Protein AF-0000000085401305 (afdb_homodimer)

Radius of gyration: 27.68 Å; Cα contacts (8 Å, |Δi|>4): 756; chains: 2; bounding box: 89×101×78 Å

Foldseek 3Di:
DPPPPPPPPPADLDWDWDWDWACLDDNAIAIEIETQELVVVLVVVVVLVVVQVVDVVDQAEWEWDFDAFPVLQATQWIWIDDARYIYIHRPLSHPDDRVVQLVSQADPSYAYFAAPCVSVQNNCVVVVRHHDPVRYDHVLVVDADVVGSNDTLLRLCCVQPNVVSVCVVVVLVVVCVPPPDNCGSNHPPHDPSNRNSSRSNRNSRHVSVVSVVVVCVVCVVVVVPPPPPVVVPVVVPVVVVVVVVVPPVD/DPPPPPPPPDADLDWDWDWDWACLDDNAIAIEIETQELVVVLVVVVVLVVVQVPDVPDQAEWEWDFDAFPVLQATQWIWIDDARYIYIHRPLSHPDDRVVQLVSQADPSYAYFAAPCVSVQNNCVVVVRHHDPVRYDHVLVVDADVVGSNDTLLRLCCVQPNVVSVCVVVVLVVVCVPPPDNCGSNHPPHDPSNRNSSRSNRNSRHVSVVSVVVVCVVCVVVVVPPPPPVVVPVVVPVVVVVVPVVPVVD

Sequence (500 aa):
MASASSSVVAGDEKSTTEKYRILAHGSTYIDVVYTNEAATVDRILRMYEGWLDEDEDRFKFVGLDLEYDSSGHKLAVMQIAMREHVLVFHYIRCKDHCPRLLTFLKDKQYTFTSVDKRNDTKVLRAAGLPVPEERHIDIQDIFKINGQPQAGMADLAAKLIDPKFANMKKDFKYNRLRKEGHGFWECKPLSWMNLEYAAIDGYLSYEIYNKIYTVNEGQAHLQRSDHICPRCKNQDESSSMNKRQKQAWEMASASSSVVAGDEKSTTEKYRILAHGSTYIDVVYTNEAATVDRILRMYEGWLDEDEDRFKFVGLDLEYDSSGHKLAVMQIAMREHVLVFHYIRCKDHCPRLLTFLKDKQYTFTSVDKRNDTKVLRAAGLPVPEERHIDIQDIFKINGQPQAGMADLAAKLIDPKFANMKKDFKYNRLRKEGHGFWECKPLSWMNLEYAAIDGYLSYEIYNKIYTVNEGQAHLQRSDHICPRCKNQDESSSMNKRQKQAWE

InterPro domains:
  IPR002562 3'-5' exonuclease domain [PF01612] (60-212)
  IPR012337 Ribonuclease H-like superfamily [SSF53098] (58-244)
  IPR036397 Ribonuclease H superfamily [G3DSA:3.30.420.10] (18-218)
  IPR051132 3'-5' Exonuclease domain-containing protein [PTHR13620] (18-212)

Solvent-accessible surface area (backbone atoms only — not comparable to full-atom values): 27468 Å² total; per-residue (Å²): 133,85,78,80,72,79,72,74,78,77,46,66,81,67,81,46,76,47,77,49,79,44,78,74,50,62,85,41,58,30,44,35,41,40,28,30,39,42,68,57,50,45,53,54,51,51,51,50,51,51,58,50,59,68,46,78,85,48,86,37,67,34,6,38,37,78,41,40,25,91,84,63,64,44,63,9,30,40,21,44,8,49,83,50,36,25,39,36,34,33,50,65,65,32,86,59,78,48,69,55,57,45,53,58,48,52,35,85,77,45,29,33,25,21,60,72,41,69,65,52,55,54,29,29,44,75,72,70,47,51,58,50,70,95,32,49,46,38,49,47,73,57,40,33,47,91,97,32,66,78,50,48,59,36,53,50,35,20,72,67,64,41,63,73,32,58,48,47,64,61,53,48,54,52,49,40,66,66,48,79,58,81,77,44,52,69,45,43,75,65,50,68,69,56,45,52,50,48,46,49,51,7,32,45,24,26,49,55,51,48,53,47,48,48,48,50,60,21,30,51,61,42,78,73,41,88,67,60,57,70,79,71,55,55,65,62,56,60,59,55,56,63,57,55,63,59,57,67,79,99,136,84,78,80,74,81,73,72,78,79,46,66,78,69,78,46,76,47,78,48,80,42,79,73,50,60,88,42,57,30,43,35,40,39,27,31,38,41,68,58,51,44,53,54,49,51,51,51,51,51,58,50,59,68,45,77,85,49,87,37,67,33,5,39,36,77,41,41,26,93,85,63,65,43,64,9,31,40,20,43,8,48,83,52,36,25,38,38,34,34,50,62,65,31,88,60,79,48,68,57,58,46,51,59,47,52,35,84,76,45,28,33,25,21,61,72,42,67,64,53,54,53,30,28,44,74,70,71,46,52,58,51,68,94,33,48,45,38,48,47,78,62,40,34,47,89,95,32,66,80,51,49,60,37,51,51,34,20,73,67,65,40,64,71,31,58,48,47,64,60,53,48,53,53,49,41,65,66,47,77,59,78,76,44,51,67,44,42,75,64,50,68,68,57,45,54,52,46,45,48,49,6,32,46,23,27,50,56,52,47,53,50,49,50,48,52,59,20,32,52,63,33,74,74,40,87,69,66,61,64,80,75,58,56,68,62,59,64,62,55,58,67,58,55,66,62,56,68,83,99

Nearest PDB structures (foldseek):
  2e6m-assembly1_A  TM=7.499E-01  e=5.844E-08  Mus musculus
  2fbv-assembly1_A  TM=7.709E-01  e=1.417E-07  Homo sapiens
  2hbm-assembly1_A  TM=7.142E-01  e=6.562E-05  Saccharomyces cerevisiae
  3sah-assembly2_B  TM=6.456E-01  e=1.256E-04  Homo sapiens
  3sag-assembly2_B  TM=6.342E-01  e=8.303E-04  Homo sapiens

Structure (mmCIF, N/CA/C/O backbone):
data_AF-0000000085401305-model_v1
#
loop_
_entity.id
_entity.type
_entity.pdbx_description
1 polymer '3-5 exonuclease domain-containing protein'
#
loop_
_atom_site.group_PDB
_atom_site.id
_atom_site.type_symbol
_atom_site.label_atom_id
_atom_site.label_alt_id
_atom_site.label_comp_id
_atom_site.label_asym_id
_atom_site.label_entity_id
_atom_site.label_seq_id
_atom_site.pdbx_PDB_ins_code
_atom_site.Cartn_x
_atom_site.Cartn_y
_atom_site.Cartn_z
_atom_site.occupancy
_atom_site.B_iso_or_equiv
_atom_site.auth_seq_id
_atom_site.auth_comp_id
_atom_site.auth_asym_id
_atom_site.auth_atom_id
_atom_site.pdbx_PDB_model_num
ATOM 1 N N . MET A 1 1 ? -35.281 -45.719 -15.953 1 22.22 1 MET A N 1
ATOM 2 C CA . MET A 1 1 ? -34.5 -44.812 -15.125 1 22.22 1 MET A CA 1
ATOM 3 C C . MET A 1 1 ? -33.25 -44.375 -15.867 1 22.22 1 MET A C 1
ATOM 5 O O . MET A 1 1 ? -32.281 -45.125 -15.984 1 22.22 1 MET A O 1
ATOM 9 N N . ALA A 1 2 ? -33.375 -43.469 -16.938 1 28.19 2 ALA A N 1
ATOM 10 C CA . ALA A 1 2 ? -32.344 -42.938 -17.828 1 28.19 2 ALA A CA 1
ATOM 11 C C . ALA A 1 2 ? -31.25 -42.219 -17.031 1 28.19 2 ALA A C 1
ATOM 13 O O . ALA A 1 2 ? -31.531 -41.344 -16.219 1 28.19 2 ALA A O 1
ATOM 14 N N . SER A 1 3 ? -30.141 -42.906 -16.734 1 24.11 3 SER A N 1
ATOM 15 C CA . SER A 1 3 ? -28.953 -42.375 -16.094 1 24.11 3 SER A CA 1
ATOM 16 C C . SER A 1 3 ? -28.422 -41.156 -16.828 1 24.11 3 SER A C 1
ATOM 18 O O . SER A 1 3 ? -28.094 -41.25 -18.016 1 24.11 3 SER A O 1
ATOM 20 N N . ALA A 1 4 ? -28.922 -39.906 -16.625 1 32.44 4 ALA A N 1
ATOM 21 C CA . ALA A 1 4 ? -28.359 -38.656 -17.156 1 32.44 4 ALA A CA 1
ATOM 22 C C . ALA A 1 4 ? -26.844 -38.594 -16.938 1 32.44 4 ALA A C 1
ATOM 24 O O . ALA A 1 4 ? -26.391 -38.5 -15.805 1 32.44 4 ALA A O 1
ATOM 25 N N . SER A 1 5 ? -26.062 -39.344 -17.719 1 29.67 5 SER A N 1
ATOM 26 C CA . SER A 1 5 ? -24.609 -39.25 -17.766 1 29.67 5 SER A CA 1
ATOM 27 C C . SER A 1 5 ? -24.141 -37.781 -17.812 1 29.67 5 SER A C 1
ATOM 29 O O . SER A 1 5 ? -24.594 -37 -18.641 1 29.67 5 SER A O 1
ATOM 31 N N . SER A 1 6 ? -23.844 -37.156 -16.75 1 33.84 6 SER A N 1
ATOM 32 C CA . SER A 1 6 ? -23.25 -35.844 -16.609 1 33.84 6 SER A CA 1
ATOM 33 C C . SER A 1 6 ? -22.062 -35.656 -17.547 1 33.84 6 SER A C 1
ATOM 35 O O . SER A 1 6 ? -21.031 -36.312 -17.375 1 33.84 6 SER A O 1
ATOM 37 N N . SER A 1 7 ? -22.203 -35.531 -18.859 1 32.53 7 SER A N 1
ATOM 38 C CA . SER A 1 7 ? -21.188 -35.219 -19.859 1 32.53 7 SER A CA 1
ATOM 39 C C . SER A 1 7 ? -20.266 -34.125 -19.391 1 32.53 7 SER A C 1
ATOM 41 O O . SER A 1 7 ? -20.703 -32.969 -19.156 1 32.53 7 SER A O 1
ATOM 43 N N . VAL A 1 8 ? -19.25 -34.375 -18.656 1 38.22 8 VAL A N 1
ATOM 44 C CA . VAL A 1 8 ? -18.109 -33.469 -18.484 1 38.22 8 VAL A CA 1
ATOM 45 C C . VAL A 1 8 ? -17.766 -32.812 -19.812 1 38.22 8 VAL A C 1
ATOM 47 O O . VAL A 1 8 ? -17.547 -33.5 -20.812 1 38.22 8 VAL A O 1
ATOM 50 N N . VAL A 1 9 ? -18.328 -31.75 -20.266 1 41.53 9 VAL A N 1
ATOM 51 C CA . VAL A 1 9 ? -18.016 -30.984 -21.469 1 41.53 9 VAL A CA 1
ATOM 52 C C . VAL A 1 9 ? -16.516 -31.031 -21.734 1 41.53 9 VAL A C 1
ATOM 54 O O . VAL A 1 9 ? -15.711 -30.719 -20.844 1 41.53 9 VAL A O 1
ATOM 57 N N . ALA A 1 10 ? -15.938 -31.906 -22.484 1 45.72 10 ALA A N 1
ATOM 58 C CA . ALA A 1 10 ? -14.609 -32.094 -23.047 1 45.72 10 ALA A CA 1
ATOM 59 C C . ALA A 1 10 ? -14 -30.75 -23.484 1 45.72 10 ALA A C 1
ATOM 61 O O . ALA A 1 10 ? -14.633 -29.984 -24.219 1 45.72 10 ALA A O 1
ATOM 62 N N . GLY A 1 11 ? -13.273 -30.016 -22.609 1 52.69 11 GLY A N 1
ATOM 63 C CA . GLY A 1 11 ? -12.555 -28.781 -22.906 1 52.69 11 GLY A CA 1
ATOM 64 C C . GLY A 1 11 ? -11.836 -28.812 -24.234 1 52.69 11 GLY A C 1
ATOM 65 O O . GLY A 1 11 ? -11.602 -29.891 -24.797 1 52.69 11 GLY A O 1
ATOM 66 N N . ASP A 1 12 ? -11.961 -27.812 -25.078 1 61.31 12 ASP A N 1
ATOM 67 C CA . ASP A 1 12 ? -11.258 -27.594 -26.344 1 61.31 12 ASP A CA 1
ATOM 68 C C . ASP A 1 12 ? -9.742 -27.734 -26.141 1 61.31 12 ASP A C 1
ATOM 70 O O . ASP A 1 12 ? -9.172 -27.156 -25.219 1 61.31 12 ASP A O 1
ATOM 74 N N . GLU A 1 13 ? -9.062 -28.797 -26.609 1 65.06 13 GLU A N 1
ATOM 75 C CA . GLU A 1 13 ? -7.637 -29.094 -26.516 1 65.06 13 GLU A CA 1
ATOM 76 C C . GLU A 1 13 ? -6.812 -28.141 -27.391 1 65.06 13 GLU A C 1
ATOM 78 O O . GLU A 1 13 ? -5.59 -28.281 -27.484 1 65.06 13 GLU A O 1
ATOM 83 N N . LYS A 1 14 ? -7.453 -27.062 -27.969 1 77.44 14 LYS A N 1
ATOM 84 C CA . LYS A 1 14 ? -6.73 -26.188 -28.875 1 77.44 14 LYS A CA 1
ATOM 85 C C . LYS A 1 14 ? -5.777 -25.266 -28.125 1 77.44 14 LYS A C 1
ATOM 87 O O . LYS A 1 14 ? -6.125 -24.75 -27.047 1 77.44 14 LYS A O 1
ATOM 92 N N . SER A 1 15 ? -4.578 -25.219 -28.688 1 74.25 15 SER A N 1
ATOM 93 C CA . SER A 1 15 ? -3.592 -24.266 -28.172 1 74.25 15 SER A CA 1
ATOM 94 C C . SER A 1 15 ? -4.102 -22.844 -28.266 1 74.25 15 SER A C 1
ATOM 96 O O . SER A 1 15 ? -4.488 -22.375 -29.344 1 74.25 15 SER A O 1
ATOM 98 N N . THR A 1 16 ? -4.102 -22.156 -27.109 1 88.12 16 THR A N 1
ATOM 99 C CA . THR A 1 16 ? -4.668 -20.812 -27.078 1 88.12 16 THR A CA 1
ATOM 100 C C . THR A 1 16 ? -3.822 -19.891 -26.188 1 88.12 16 THR A C 1
ATOM 102 O O . THR A 1 16 ? -3.273 -20.328 -25.172 1 88.12 16 THR A O 1
ATOM 105 N N . THR A 1 17 ? -3.531 -18.703 -26.719 1 94.38 17 THR A N 1
ATOM 106 C CA . THR A 1 17 ? -2.941 -17.609 -25.953 1 94.38 17 THR A CA 1
ATOM 107 C C . THR A 1 17 ? -3.809 -16.359 -26.047 1 94.38 17 THR A C 1
ATOM 109 O O . THR A 1 17 ? -4.219 -15.961 -27.141 1 94.38 17 THR A O 1
ATOM 112 N N . GLU A 1 18 ? -4.133 -15.844 -24.938 1 96.5 18 GLU A N 1
ATOM 113 C CA . GLU A 1 18 ? -4.914 -14.617 -24.859 1 96.5 18 GLU A CA 1
ATOM 114 C C . GLU A 1 18 ? -4.254 -13.602 -23.938 1 96.5 18 GLU A C 1
ATOM 116 O O . GLU A 1 18 ? -3.574 -13.977 -22.984 1 96.5 18 GLU A O 1
ATOM 121 N N . LYS A 1 19 ? -4.414 -12.32 -24.297 1 97.19 19 LYS A N 1
ATOM 122 C CA . LYS A 1 19 ? -3.871 -11.234 -23.484 1 97.19 19 LYS A CA 1
ATOM 123 C C . LYS A 1 19 ? -4.984 -10.344 -22.938 1 97.19 19 LYS A C 1
ATOM 125 O O . LYS A 1 19 ? -5.949 -10.047 -23.641 1 97.19 19 LYS A O 1
ATOM 130 N N . TYR A 1 20 ? -4.848 -10 -21.703 1 97.38 20 TYR A N 1
ATOM 131 C CA . TYR A 1 20 ? -5.824 -9.133 -21.047 1 97.38 20 TYR A CA 1
ATOM 132 C C . TYR A 1 20 ? -5.129 -8.031 -20.25 1 97.38 20 TYR A C 1
ATOM 134 O O . TYR A 1 20 ? -3.975 -8.188 -19.844 1 97.38 20 TYR A O 1
ATOM 142 N N . ARG A 1 21 ? -5.73 -6.902 -20.156 1 97.19 21 ARG A N 1
ATOM 143 C CA . ARG A 1 21 ? -5.391 -5.871 -19.188 1 97.19 21 ARG A CA 1
ATOM 144 C C . ARG A 1 21 ? -6.473 -5.738 -18.125 1 97.19 21 ARG A C 1
ATOM 146 O O . ARG A 1 21 ? -7.641 -5.512 -18.438 1 97.19 21 ARG A O 1
ATOM 153 N N . ILE A 1 22 ? -6.125 -5.965 -16.891 1 97.12 22 ILE A N 1
ATOM 154 C CA . ILE A 1 22 ? -7.086 -6.035 -15.797 1 97.12 22 ILE A CA 1
ATOM 155 C C . ILE A 1 22 ? -6.754 -4.969 -14.75 1 97.12 22 ILE A C 1
ATOM 157 O O . ILE A 1 22 ? -5.59 -4.789 -14.391 1 97.12 22 ILE A O 1
ATOM 161 N N . LEU A 1 23 ? -7.711 -4.191 -14.289 1 95.56 23 LEU A N 1
ATOM 162 C CA . LEU A 1 23 ? -7.512 -3.309 -13.141 1 95.56 23 LEU A CA 1
ATOM 163 C C . LEU A 1 23 ? -7.426 -4.109 -11.844 1 95.56 23 LEU A C 1
ATOM 165 O O . LEU A 1 23 ? -8.422 -4.672 -11.391 1 95.56 23 LEU A O 1
ATOM 169 N N . ALA A 1 24 ? -6.293 -4.172 -11.281 1 95.81 24 ALA A N 1
ATOM 170 C CA . ALA A 1 24 ? -6.094 -4.949 -10.062 1 95.81 24 ALA A CA 1
ATOM 171 C C . ALA A 1 24 ? -6.578 -4.188 -8.836 1 95.81 24 ALA A C 1
ATOM 173 O O . ALA A 1 24 ? -7.375 -4.703 -8.055 1 95.81 24 ALA A O 1
ATOM 174 N N . HIS A 1 25 ? -6.148 -2.947 -8.695 1 94.38 25 HIS A N 1
ATOM 175 C CA . HIS A 1 25 ? -6.543 -2.074 -7.594 1 94.38 25 HIS A CA 1
ATOM 176 C C . HIS A 1 25 ? -6.113 -0.634 -7.855 1 94.38 25 HIS A C 1
ATOM 178 O O . HIS A 1 25 ? -5.141 -0.391 -8.57 1 94.38 25 HIS A O 1
ATOM 184 N N . GLY A 1 26 ? -6.934 0.278 -7.25 1 92.19 26 GLY A N 1
ATOM 185 C CA . GLY A 1 26 ? -6.59 1.673 -7.473 1 92.19 26 GLY A CA 1
ATOM 186 C C . GLY A 1 26 ? -6.398 2.016 -8.938 1 92.19 26 GLY A C 1
ATOM 187 O O . GLY A 1 26 ? -7.281 1.758 -9.758 1 92.19 26 GLY A O 1
ATOM 188 N N . SER A 1 27 ? -5.18 2.531 -9.211 1 92.44 27 SER A N 1
ATOM 189 C CA . SER A 1 27 ? -4.879 2.891 -10.594 1 92.44 27 SER A CA 1
ATOM 190 C C . SER A 1 27 ? -3.924 1.887 -11.227 1 92.44 27 SER A C 1
ATOM 192 O O . SER A 1 27 ? -3.357 2.148 -12.297 1 92.44 27 SER A O 1
ATOM 194 N N . THR A 1 28 ? -3.816 0.743 -10.609 1 95.06 28 THR A N 1
ATOM 195 C CA . THR A 1 28 ? -2.852 -0.247 -11.07 1 95.06 28 THR A CA 1
ATOM 196 C C . THR A 1 28 ? -3.525 -1.281 -11.969 1 95.06 28 THR A C 1
ATOM 198 O O . THR A 1 28 ? -4.41 -2.016 -11.523 1 95.06 28 THR A O 1
ATOM 201 N N . TYR A 1 29 ? -3.049 -1.316 -13.125 1 96.75 29 TYR A N 1
ATOM 202 C CA . TYR A 1 29 ? -3.443 -2.361 -14.062 1 96.75 29 TYR A CA 1
ATOM 203 C C . TYR A 1 29 ? -2.373 -3.441 -14.156 1 96.75 29 TYR A C 1
ATOM 205 O O . TYR A 1 29 ? -1.182 -3.158 -14.016 1 96.75 29 TYR A O 1
ATOM 213 N N . ILE A 1 30 ? -2.834 -4.668 -14.438 1 98.12 30 ILE A N 1
ATOM 214 C CA . ILE A 1 30 ? -1.884 -5.746 -14.688 1 98.12 30 ILE A CA 1
ATOM 215 C C . ILE A 1 30 ? -2.082 -6.293 -16.094 1 98.12 30 ILE A C 1
ATOM 217 O O . ILE A 1 30 ? -3.209 -6.363 -16.594 1 98.12 30 ILE A O 1
ATOM 221 N N . ASP A 1 31 ? -1.001 -6.613 -16.719 1 98.56 31 ASP A N 1
ATOM 222 C CA . ASP A 1 31 ? -0.993 -7.293 -18.016 1 98.56 31 ASP A CA 1
ATOM 223 C C . ASP A 1 31 ? -0.952 -8.805 -17.844 1 98.56 31 ASP A C 1
ATOM 225 O O . ASP A 1 31 ? -0.007 -9.344 -17.25 1 98.56 31 ASP A O 1
ATOM 229 N N . VAL A 1 32 ? -1.975 -9.523 -18.422 1 98.75 32 VAL A N 1
ATOM 230 C CA . VAL A 1 32 ? -2.145 -10.953 -18.188 1 98.75 32 VAL A CA 1
ATOM 231 C C . VAL A 1 32 ? -2.012 -11.711 -19.5 1 98.75 32 VAL A C 1
ATOM 233 O O . VAL A 1 32 ? -2.635 -11.352 -20.5 1 98.75 32 VAL A O 1
ATOM 236 N N . VAL A 1 33 ? -1.179 -12.695 -19.484 1 98.75 33 VAL A N 1
ATOM 237 C CA . VAL A 1 33 ? -1.123 -13.664 -20.578 1 98.75 33 VAL A CA 1
ATOM 238 C C . VAL A 1 33 ? -1.692 -15 -20.125 1 98.75 33 VAL A C 1
ATOM 240 O O . VAL A 1 33 ? -1.167 -15.617 -19.188 1 98.75 33 VAL A O 1
ATOM 243 N N . TYR A 1 34 ? -2.785 -15.414 -20.688 1 98.44 34 TYR A N 1
ATOM 244 C CA . TYR A 1 34 ? -3.393 -16.719 -20.469 1 98.44 34 TYR A CA 1
ATOM 245 C C . TYR A 1 34 ? -3.057 -17.688 -21.594 1 98.44 34 TYR A C 1
ATOM 247 O O . TYR A 1 34 ? -3.344 -17.406 -22.766 1 98.44 34 TYR A O 1
ATOM 255 N N . THR A 1 35 ? -2.432 -18.844 -21.219 1 98.19 35 THR A N 1
ATOM 256 C CA . THR A 1 35 ? -1.993 -19.734 -22.281 1 98.19 35 THR A CA 1
ATOM 257 C C . THR A 1 35 ? -1.951 -21.188 -21.812 1 98.19 35 THR A C 1
ATOM 259 O O . THR A 1 35 ? -1.813 -21.453 -20.609 1 98.19 35 THR A O 1
ATOM 262 N N . ASN A 1 36 ? -2.129 -22.109 -22.688 1 97.62 36 ASN A N 1
ATOM 263 C CA . ASN A 1 36 ? -1.804 -23.516 -22.469 1 97.62 36 ASN A CA 1
ATOM 264 C C . ASN A 1 36 ? -0.7 -23.984 -23.406 1 97.62 36 ASN A C 1
ATOM 266 O O . ASN A 1 36 ? -0.556 -25.188 -23.656 1 97.62 36 ASN A O 1
ATOM 270 N N . GLU A 1 37 ? 0.129 -23 -23.891 1 96.88 37 GLU A N 1
ATOM 271 C CA . GLU A 1 37 ? 1.188 -23.297 -24.859 1 96.88 37 GLU A CA 1
ATOM 272 C C . GLU A 1 37 ? 2.566 -23.188 -24.203 1 96.88 37 GLU A C 1
ATOM 274 O O . GLU A 1 37 ? 2.93 -22.141 -23.688 1 96.88 37 GLU A O 1
ATOM 279 N N . ALA A 1 38 ? 3.314 -24.25 -24.438 1 96.5 38 ALA A N 1
ATOM 280 C CA . ALA A 1 38 ? 4.664 -24.281 -23.875 1 96.5 38 ALA A CA 1
ATOM 281 C C . ALA A 1 38 ? 5.539 -23.188 -24.484 1 96.5 38 ALA A C 1
ATOM 283 O O . ALA A 1 38 ? 6.363 -22.594 -23.797 1 96.5 38 ALA A O 1
ATOM 284 N N . ALA A 1 39 ? 5.406 -22.938 -25.703 1 96.56 39 ALA A N 1
ATOM 285 C CA . ALA A 1 39 ? 6.223 -21.938 -26.406 1 96.56 39 ALA A CA 1
ATOM 286 C C . ALA A 1 39 ? 5.992 -20.547 -25.828 1 96.56 39 ALA A C 1
ATOM 288 O O . ALA A 1 39 ? 6.934 -19.766 -25.688 1 96.56 39 ALA A O 1
ATOM 289 N N . THR A 1 40 ? 4.75 -20.203 -25.562 1 97.75 40 THR A N 1
ATOM 290 C CA . THR A 1 40 ? 4.43 -18.906 -24.984 1 97.75 40 THR A CA 1
ATOM 291 C C . THR A 1 40 ? 5.016 -18.797 -23.578 1 97.75 40 THR A C 1
ATOM 293 O O . THR A 1 40 ? 5.57 -17.75 -23.219 1 97.75 40 THR A O 1
ATOM 296 N N . VAL A 1 41 ? 4.883 -19.844 -22.828 1 98.38 41 VAL A N 1
ATOM 297 C CA . VAL A 1 41 ? 5.465 -19.859 -21.484 1 98.38 41 VAL A CA 1
ATOM 298 C C . VAL A 1 41 ? 6.965 -19.609 -21.578 1 98.38 41 VAL A C 1
ATOM 300 O O . VAL A 1 41 ? 7.508 -18.797 -20.812 1 98.38 41 VAL A O 1
ATOM 303 N N . ASP A 1 42 ? 7.586 -20.266 -22.5 1 97.88 42 ASP A N 1
ATOM 304 C CA . ASP A 1 42 ? 9.016 -20.078 -22.703 1 97.88 42 ASP A CA 1
ATOM 305 C C . ASP A 1 42 ? 9.344 -18.625 -22.984 1 97.88 42 ASP A C 1
ATOM 307 O O . ASP A 1 42 ? 10.258 -18.062 -22.375 1 97.88 42 ASP A O 1
ATOM 311 N N . ARG A 1 43 ? 8.625 -18 -23.812 1 97.88 43 ARG A N 1
ATOM 312 C CA . ARG A 1 43 ? 8.852 -16.609 -24.188 1 97.88 43 ARG A CA 1
ATOM 313 C C . ARG A 1 43 ? 8.664 -15.672 -23 1 97.88 43 ARG A C 1
ATOM 315 O O . ARG A 1 43 ? 9.477 -14.781 -22.766 1 97.88 43 ARG A O 1
ATOM 322 N N . ILE A 1 44 ? 7.617 -15.859 -22.266 1 98.25 44 ILE A N 1
ATOM 323 C CA . ILE A 1 44 ? 7.297 -15 -21.141 1 98.25 44 ILE A CA 1
ATOM 324 C C . ILE A 1 44 ? 8.359 -15.156 -20.047 1 98.25 44 ILE A C 1
ATOM 326 O O . ILE A 1 44 ? 8.812 -14.164 -19.469 1 98.25 44 ILE A O 1
ATOM 330 N N . LEU A 1 45 ? 8.789 -16.375 -19.812 1 98.25 45 LEU A N 1
ATOM 331 C CA . LEU A 1 45 ? 9.781 -16.609 -18.766 1 98.25 45 LEU A CA 1
ATOM 332 C C . LEU A 1 45 ? 11.133 -16.031 -19.172 1 98.25 45 LEU A C 1
ATOM 334 O O . LEU A 1 45 ? 11.883 -15.547 -18.312 1 98.25 45 LEU A O 1
ATOM 338 N N . ARG A 1 46 ? 11.453 -16.047 -20.438 1 97.19 46 ARG A N 1
ATOM 339 C CA . ARG A 1 46 ? 12.664 -15.383 -20.906 1 97.19 46 ARG A CA 1
ATOM 340 C C . ARG A 1 46 ? 12.617 -13.883 -20.625 1 97.19 46 ARG A C 1
ATOM 342 O O . ARG A 1 46 ? 13.617 -13.289 -20.234 1 97.19 46 ARG A O 1
ATOM 349 N N . MET A 1 47 ? 11.5 -13.344 -20.844 1 97 47 MET A N 1
ATOM 350 C CA . MET A 1 47 ? 11.312 -11.922 -20.562 1 97 47 MET A CA 1
ATOM 351 C C . MET A 1 47 ? 11.492 -11.641 -19.062 1 97 47 MET A C 1
ATOM 353 O O . MET A 1 47 ? 12.18 -10.688 -18.688 1 97 47 MET A O 1
ATOM 357 N N . TYR A 1 48 ? 10.867 -12.484 -18.25 1 97.12 48 TYR A N 1
ATOM 358 C CA . TYR A 1 48 ? 11.008 -12.328 -16.797 1 97.12 48 TYR A CA 1
ATOM 359 C C . TYR A 1 48 ? 12.469 -12.438 -16.375 1 97.12 48 TYR A C 1
ATOM 361 O O . TYR A 1 48 ? 12.961 -11.633 -15.586 1 97.12 48 TYR A O 1
ATOM 369 N N . GLU A 1 49 ? 13.172 -13.422 -16.938 1 95.88 49 GLU A N 1
ATOM 370 C CA . GLU A 1 49 ? 14.586 -13.609 -16.641 1 95.88 49 GLU A CA 1
ATOM 371 C C . GLU A 1 49 ? 15.391 -12.367 -17.016 1 95.88 49 GLU A C 1
ATOM 373 O O . GLU A 1 49 ? 16.297 -11.953 -16.281 1 95.88 49 GLU A O 1
ATOM 378 N N . GLY A 1 50 ? 15.078 -11.781 -18.109 1 95 50 GLY A N 1
ATOM 379 C CA . GLY A 1 50 ? 15.727 -10.547 -18.516 1 95 50 GLY A CA 1
ATOM 380 C C . GLY A 1 50 ? 15.539 -9.406 -17.531 1 95 50 GLY A C 1
ATOM 381 O O . GLY A 1 50 ? 16.484 -8.688 -17.219 1 95 50 GLY A O 1
ATOM 382 N N . TRP A 1 51 ? 14.359 -9.281 -17.078 1 93.5 51 TRP A N 1
ATOM 383 C CA . TRP A 1 51 ? 14.047 -8.234 -16.109 1 93.5 51 TRP A CA 1
ATOM 384 C C . TRP A 1 51 ? 14.758 -8.477 -14.781 1 93.5 51 TRP A C 1
ATOM 386 O O . TRP A 1 51 ? 15.281 -7.547 -14.172 1 93.5 51 TRP A O 1
ATOM 396 N N . LEU A 1 52 ? 14.734 -9.68 -14.336 1 92.75 52 LEU A N 1
ATOM 397 C CA . LEU A 1 52 ? 15.352 -10.062 -13.078 1 92.75 52 LEU A CA 1
ATOM 398 C C . LEU A 1 52 ? 16.859 -9.852 -13.125 1 92.75 52 LEU A C 1
ATOM 400 O O . LEU A 1 52 ? 17.469 -9.484 -12.117 1 92.75 52 LEU A O 1
ATOM 404 N N . ASP A 1 53 ? 17.422 -9.945 -14.273 1 90.06 53 ASP A N 1
ATOM 405 C CA . ASP A 1 53 ? 18.875 -9.906 -14.398 1 90.06 53 ASP A CA 1
ATOM 406 C C . ASP A 1 53 ? 19.359 -8.492 -14.727 1 90.06 53 ASP A C 1
ATOM 408 O O . ASP A 1 53 ? 20.562 -8.242 -14.773 1 90.06 53 ASP A O 1
ATOM 412 N N . GLU A 1 54 ? 18.422 -7.566 -14.984 1 87.19 54 GLU A N 1
ATOM 413 C CA . GLU A 1 54 ? 18.766 -6.184 -15.305 1 87.19 54 GLU A CA 1
ATOM 414 C C . GLU A 1 54 ? 19.469 -5.508 -14.133 1 87.19 54 GLU A C 1
ATOM 416 O O . GLU A 1 54 ? 20.422 -4.75 -14.32 1 87.19 54 GLU A O 1
ATOM 421 N N . ASP A 1 55 ? 18.922 -5.648 -12.969 1 76.94 55 ASP A N 1
ATOM 422 C CA . ASP A 1 55 ? 19.547 -5.094 -11.773 1 76.94 55 ASP A CA 1
ATOM 423 C C . ASP A 1 55 ? 20.156 -6.195 -10.906 1 76.94 55 ASP A C 1
ATOM 425 O O . ASP A 1 55 ? 19.438 -6.824 -10.117 1 76.94 55 ASP A O 1
ATOM 429 N N . GLU A 1 56 ? 21.391 -6.281 -10.969 1 73.75 56 GLU A N 1
ATOM 430 C CA . GLU A 1 56 ? 22.094 -7.387 -10.32 1 73.75 56 GLU A CA 1
ATOM 431 C C . GLU A 1 56 ? 22.047 -7.254 -8.797 1 73.75 56 GLU A C 1
ATOM 433 O O . GLU A 1 56 ? 22.109 -8.258 -8.078 1 73.75 56 GLU A O 1
ATOM 438 N N . ASP A 1 57 ? 21.844 -6.113 -8.391 1 74.12 57 ASP A N 1
ATOM 439 C CA . ASP A 1 57 ? 21.969 -5.887 -6.953 1 74.12 57 ASP A CA 1
ATOM 440 C C . ASP A 1 57 ? 20.594 -5.977 -6.273 1 74.12 57 ASP A C 1
ATOM 442 O O . ASP A 1 57 ? 20.516 -5.996 -5.043 1 74.12 57 ASP A O 1
ATOM 446 N N . ARG A 1 58 ? 19.641 -6.207 -7.07 1 80.56 58 ARG A N 1
ATOM 447 C CA . ARG A 1 58 ? 18.297 -6.246 -6.492 1 80.56 58 ARG A CA 1
ATOM 448 C C . ARG A 1 58 ? 17.875 -7.676 -6.176 1 80.56 58 ARG A C 1
ATOM 450 O O . ARG A 1 58 ? 18.25 -8.609 -6.898 1 80.56 58 ARG A O 1
ATOM 457 N N . PHE A 1 59 ? 17.328 -7.836 -5.047 1 87.25 59 PHE A N 1
ATOM 458 C CA . PHE A 1 59 ? 16.766 -9.133 -4.711 1 87.25 59 PHE A CA 1
ATOM 459 C C . PHE A 1 59 ? 15.781 -9.594 -5.789 1 87.25 59 PHE A C 1
ATOM 461 O O . PHE A 1 59 ? 14.914 -8.82 -6.215 1 87.25 59 PHE A O 1
ATOM 468 N N . LYS A 1 60 ? 15.984 -10.773 -6.297 1 94.44 60 LYS A N 1
ATOM 469 C CA . LYS A 1 60 ? 15.227 -11.289 -7.434 1 94.44 60 LYS A CA 1
ATOM 470 C C . LYS A 1 60 ? 14.086 -12.188 -6.969 1 94.44 60 LYS A C 1
ATOM 472 O O . LYS A 1 60 ? 14.312 -13.336 -6.574 1 94.44 60 LYS A O 1
ATOM 477 N N . PHE A 1 61 ? 12.859 -11.633 -7.02 1 95.75 61 PHE A N 1
ATOM 478 C CA . PHE A 1 61 ? 11.75 -12.469 -6.582 1 95.75 61 PHE A CA 1
ATOM 479 C C . PHE A 1 61 ? 10.586 -12.375 -7.562 1 95.75 61 PHE A C 1
ATOM 481 O O . PHE A 1 61 ? 10.469 -11.398 -8.305 1 95.75 61 PHE A O 1
ATOM 488 N N . VAL A 1 62 ? 9.789 -13.453 -7.566 1 98 62 VAL A N 1
ATOM 489 C CA . VAL A 1 62 ? 8.641 -13.648 -8.445 1 98 62 VAL A CA 1
ATOM 490 C C . VAL A 1 62 ? 7.465 -14.211 -7.641 1 98 62 VAL A C 1
ATOM 492 O O . VAL A 1 62 ? 7.664 -14.977 -6.691 1 98 62 VAL A O 1
ATOM 495 N N . GLY A 1 63 ? 6.227 -13.719 -8 1 98.69 63 GLY A N 1
ATOM 496 C CA . GLY A 1 63 ? 5.051 -14.305 -7.375 1 98.69 63 GLY A CA 1
ATOM 497 C C . GLY A 1 63 ? 4.648 -15.633 -7.984 1 98.69 63 GLY A C 1
ATOM 498 O O . GLY A 1 63 ? 4.715 -15.805 -9.203 1 98.69 63 GLY A O 1
ATOM 499 N N . LEU A 1 64 ? 4.195 -16.562 -7.137 1 98.81 64 LEU A N 1
ATOM 500 C CA . LEU A 1 64 ? 3.777 -17.891 -7.574 1 98.81 64 LEU A CA 1
ATOM 501 C C . LEU A 1 64 ? 2.492 -18.312 -6.871 1 98.81 64 LEU A C 1
ATOM 503 O O . LEU A 1 64 ? 2.395 -18.219 -5.645 1 98.81 64 LEU A O 1
ATOM 507 N N . ASP A 1 65 ? 1.514 -18.688 -7.613 1 98.31 65 ASP A N 1
ATOM 508 C CA . ASP A 1 65 ? 0.274 -19.25 -7.09 1 98.31 65 ASP A CA 1
ATOM 509 C C . ASP A 1 65 ? -0.219 -20.406 -7.961 1 98.31 65 ASP A C 1
ATOM 511 O O . ASP A 1 65 ? 0.172 -20.516 -9.125 1 98.31 65 ASP A O 1
ATOM 515 N N . LEU A 1 66 ? -1.047 -21.25 -7.379 1 98.31 66 LEU A N 1
ATOM 516 C CA . LEU A 1 66 ? -1.535 -22.422 -8.094 1 98.31 66 LEU A CA 1
ATOM 517 C C . LEU A 1 66 ? -3.031 -22.609 -7.867 1 98.31 66 LEU A C 1
ATOM 519 O O . LEU A 1 66 ? -3.551 -22.281 -6.797 1 98.31 66 LEU A O 1
ATOM 523 N N . GLU A 1 67 ? -3.688 -23.141 -8.875 1 96.25 67 GLU A N 1
ATOM 524 C CA . GLU A 1 67 ? -5.023 -23.719 -8.766 1 96.25 67 GLU A CA 1
ATOM 525 C C . GLU A 1 67 ? -5.008 -25.203 -9.109 1 96.25 67 GLU A C 1
ATOM 527 O O . GLU A 1 67 ? -4.266 -25.625 -9.992 1 96.25 67 GLU A O 1
ATOM 532 N N . TYR A 1 68 ? -5.875 -25.891 -8.422 1 95.75 68 TYR A N 1
ATOM 533 C CA . TYR A 1 68 ? -5.863 -27.359 -8.516 1 95.75 68 TYR A CA 1
ATOM 534 C C . TYR A 1 68 ? -7.094 -27.859 -9.258 1 95.75 68 TYR A C 1
ATOM 536 O O . TYR A 1 68 ? -8.078 -27.141 -9.406 1 95.75 68 TYR A O 1
ATOM 544 N N . ASP A 1 69 ? -6.961 -29.062 -9.719 1 93.38 69 ASP A N 1
ATOM 545 C CA . ASP A 1 69 ? -8.133 -29.688 -10.312 1 93.38 69 ASP A CA 1
ATOM 546 C C . ASP A 1 69 ? -9.18 -30.031 -9.25 1 93.38 69 ASP A C 1
ATOM 548 O O . ASP A 1 69 ? -8.984 -29.719 -8.07 1 93.38 69 ASP A O 1
ATOM 552 N N . SER A 1 70 ? -10.273 -30.562 -9.656 1 88.88 70 SER A N 1
ATOM 553 C CA . SER A 1 70 ? -11.398 -30.828 -8.766 1 88.88 70 SER A CA 1
ATOM 554 C C . SER A 1 70 ? -11.016 -31.797 -7.656 1 88.88 70 SER A C 1
ATOM 556 O O . SER A 1 70 ? -11.609 -31.797 -6.582 1 88.88 70 SER A O 1
ATOM 558 N N . SER A 1 71 ? -9.953 -32.625 -7.84 1 90.12 71 SER A N 1
ATOM 559 C CA . SER A 1 71 ? -9.484 -33.562 -6.809 1 90.12 71 SER A CA 1
ATOM 560 C C . SER A 1 71 ? -8.656 -32.844 -5.75 1 90.12 71 SER A C 1
ATOM 562 O O . SER A 1 71 ? -8.461 -33.344 -4.652 1 90.12 71 SER A O 1
ATOM 564 N N . GLY A 1 72 ? -8.086 -31.797 -6.141 1 91.44 72 GLY A N 1
ATOM 565 C CA . GLY A 1 72 ? -7.23 -31.047 -5.238 1 91.44 72 GLY A CA 1
ATOM 566 C C . GLY A 1 72 ? -5.797 -31.531 -5.223 1 91.44 72 GLY A C 1
ATOM 567 O O . GLY A 1 72 ? -4.961 -31.016 -4.48 1 91.44 72 GLY A O 1
ATOM 568 N N . HIS A 1 73 ? -5.453 -32.406 -6.066 1 92.12 73 HIS A N 1
ATOM 569 C CA . HIS A 1 73 ? -4.141 -33.031 -5.953 1 92.12 73 HIS A CA 1
ATOM 570 C C . HIS A 1 73 ? -3.305 -32.781 -7.203 1 92.12 73 HIS A C 1
ATOM 572 O O . HIS A 1 73 ? -2.098 -33.062 -7.211 1 92.12 73 HIS A O 1
ATOM 578 N N . LYS A 1 74 ? -3.957 -32.312 -8.227 1 95.5 74 LYS A N 1
ATOM 579 C CA . LYS A 1 74 ? -3.23 -32.094 -9.469 1 95.5 74 LYS A CA 1
ATOM 580 C C . LYS A 1 74 ? -3.154 -30.594 -9.805 1 95.5 74 LYS A C 1
ATOM 582 O O . LYS A 1 74 ? -4.133 -29.859 -9.633 1 95.5 74 LYS A O 1
ATOM 587 N N . LEU A 1 75 ? -2.004 -30.234 -10.336 1 97.44 75 LEU A N 1
ATOM 588 C CA . LEU A 1 75 ? -1.812 -28.859 -10.781 1 97.44 75 LEU A CA 1
ATOM 589 C C . LEU A 1 75 ? -2.668 -28.562 -12.008 1 97.44 75 LEU A C 1
ATOM 591 O O . LEU A 1 75 ? -2.557 -29.25 -13.031 1 97.44 75 LEU A O 1
ATOM 595 N N . ALA A 1 76 ? -3.545 -27.625 -11.875 1 97.12 76 ALA A N 1
ATOM 596 C CA . ALA A 1 76 ? -4.395 -27.25 -13.008 1 97.12 76 ALA A CA 1
ATOM 597 C C . ALA A 1 76 ? -3.904 -25.953 -13.656 1 97.12 76 ALA A C 1
ATOM 599 O O . ALA A 1 76 ? -3.645 -25.922 -14.867 1 97.12 76 ALA A O 1
ATOM 600 N N . VAL A 1 77 ? -3.775 -24.906 -12.875 1 97.88 77 VAL A N 1
ATOM 601 C CA . VAL A 1 77 ? -3.375 -23.594 -13.359 1 97.88 77 VAL A CA 1
ATOM 602 C C . VAL A 1 77 ? -2.225 -23.062 -12.508 1 97.88 77 VAL A C 1
ATOM 604 O O . VAL A 1 77 ? -2.244 -23.172 -11.281 1 97.88 77 VAL A O 1
ATOM 607 N N . MET A 1 78 ? -1.193 -22.516 -13.164 1 98.62 78 MET A N 1
ATOM 608 C CA . MET A 1 78 ? -0.061 -21.875 -12.492 1 98.62 78 MET A CA 1
ATOM 609 C C . MET A 1 78 ? 0.002 -20.391 -12.828 1 98.62 78 MET A C 1
ATOM 611 O O . MET A 1 78 ? -0.112 -20 -13.992 1 98.62 78 MET A O 1
ATOM 615 N N . GLN A 1 79 ? 0.105 -19.594 -11.805 1 98.75 79 GLN A N 1
ATOM 616 C CA . GLN A 1 79 ? 0.279 -18.156 -11.984 1 98.75 79 GLN A CA 1
ATOM 617 C C . GLN A 1 79 ? 1.692 -17.719 -11.617 1 98.75 79 GLN A C 1
ATOM 619 O O . GLN A 1 79 ? 2.178 -18.047 -10.523 1 98.75 79 GLN A O 1
ATOM 624 N N . ILE A 1 80 ? 2.375 -17.078 -12.492 1 98.88 80 ILE A N 1
ATOM 625 C CA . ILE A 1 80 ? 3.691 -16.5 -12.258 1 98.88 80 ILE A CA 1
ATOM 626 C C . ILE A 1 80 ? 3.648 -15 -12.531 1 98.88 80 ILE A C 1
ATOM 628 O O . ILE A 1 80 ? 3.344 -14.57 -13.648 1 98.88 80 ILE A O 1
ATOM 632 N N . ALA A 1 81 ? 3.982 -14.234 -11.469 1 98.75 81 ALA A N 1
ATOM 633 C CA . ALA A 1 81 ? 3.789 -12.797 -11.586 1 98.75 81 ALA A CA 1
ATOM 634 C C . ALA A 1 81 ? 5.094 -12.047 -11.312 1 98.75 81 ALA A C 1
ATOM 636 O O . ALA A 1 81 ? 5.852 -12.414 -10.414 1 98.75 81 ALA A O 1
ATOM 637 N N . MET A 1 82 ? 5.352 -11.094 -12.094 1 96.88 82 MET A N 1
ATOM 638 C CA . MET A 1 82 ? 6.438 -10.141 -11.914 1 96.88 82 MET A CA 1
ATOM 639 C C . MET A 1 82 ? 5.957 -8.711 -12.172 1 96.88 82 MET A C 1
ATOM 641 O O . MET A 1 82 ? 5.508 -8.398 -13.273 1 96.88 82 MET A O 1
ATOM 645 N N . ARG A 1 83 ? 6.082 -7.887 -11.141 1 94.81 83 ARG A N 1
ATOM 646 C CA . ARG A 1 83 ? 5.535 -6.539 -11.242 1 94.81 83 ARG A CA 1
ATOM 647 C C . ARG A 1 83 ? 4.078 -6.57 -11.688 1 94.81 83 ARG A C 1
ATOM 649 O O . ARG A 1 83 ? 3.252 -7.25 -11.07 1 94.81 83 ARG A O 1
ATOM 656 N N . GLU A 1 84 ? 3.734 -5.891 -12.734 1 97.56 84 GLU A N 1
ATOM 657 C CA . GLU A 1 84 ? 2.348 -5.82 -13.188 1 97.56 84 GLU A CA 1
ATOM 658 C C . GLU A 1 84 ? 2.088 -6.805 -14.32 1 97.56 84 GLU A C 1
ATOM 660 O O . GLU A 1 84 ? 1.097 -6.676 -15.047 1 97.56 84 GLU A O 1
ATOM 665 N N . HIS A 1 85 ? 2.977 -7.832 -14.453 1 98.31 85 HIS A N 1
ATOM 666 C CA . HIS A 1 85 ? 2.811 -8.852 -15.484 1 98.31 85 HIS A CA 1
ATOM 667 C C . HIS A 1 85 ? 2.523 -10.219 -14.875 1 98.31 85 HIS A C 1
ATOM 669 O O . HIS A 1 85 ? 3.26 -10.68 -14 1 98.31 85 HIS A O 1
ATOM 675 N N . VAL A 1 86 ? 1.474 -10.867 -15.383 1 98.88 86 VAL A N 1
ATOM 676 C CA . VAL A 1 86 ? 1.081 -12.156 -14.82 1 98.88 86 VAL A CA 1
ATOM 677 C C . VAL A 1 86 ? 0.905 -13.18 -15.945 1 98.88 86 VAL A C 1
ATOM 679 O O . VAL A 1 86 ? 0.126 -12.961 -16.875 1 98.88 86 VAL A O 1
ATOM 682 N N . LEU A 1 87 ? 1.613 -14.234 -15.883 1 98.88 87 LEU A N 1
ATOM 683 C CA . LEU A 1 87 ? 1.385 -15.422 -16.703 1 98.88 87 LEU A CA 1
ATOM 684 C C . LEU A 1 87 ? 0.4 -16.359 -16.031 1 98.88 87 LEU A C 1
ATOM 686 O O . LEU A 1 87 ? 0.628 -16.797 -14.898 1 98.88 87 LEU A O 1
ATOM 690 N N . VAL A 1 88 ? -0.697 -16.594 -16.656 1 98.75 88 VAL A N 1
ATOM 691 C CA . VAL A 1 88 ? -1.638 -17.625 -16.25 1 98.75 88 VAL A CA 1
ATOM 692 C C . VAL A 1 88 ? -1.507 -18.828 -17.172 1 98.75 88 VAL A C 1
ATOM 694 O O . VAL A 1 88 ? -2.068 -18.844 -18.266 1 98.75 88 VAL A O 1
ATOM 697 N N . PHE A 1 89 ? -0.812 -19.859 -16.672 1 98.69 89 PHE A N 1
ATOM 698 C CA . PHE A 1 89 ? -0.509 -21.047 -17.469 1 98.69 89 PHE A CA 1
ATOM 699 C C . PHE A 1 89 ? -1.483 -22.172 -17.141 1 98.69 89 PHE A C 1
ATOM 701 O O . PHE A 1 89 ? -1.47 -22.719 -16.031 1 98.69 89 PHE A O 1
ATOM 708 N N . HIS A 1 90 ? -2.299 -22.469 -18.141 1 97.81 90 HIS A N 1
ATOM 709 C CA . HIS A 1 90 ? -3.223 -23.594 -17.984 1 97.81 90 HIS A CA 1
ATOM 710 C C . HIS A 1 90 ? -2.5 -24.922 -18.109 1 97.81 90 HIS A C 1
ATOM 712 O O . HIS A 1 90 ? -2.762 -25.688 -19.047 1 97.81 90 HIS A O 1
ATOM 718 N N . TYR A 1 91 ? -1.808 -25.281 -17.188 1 97.38 91 TYR A N 1
ATOM 719 C CA . TYR A 1 91 ? -0.835 -26.375 -17.188 1 97.38 91 TYR A CA 1
ATOM 720 C C . TYR A 1 91 ? -1.5 -27.688 -17.531 1 97.38 91 TYR A C 1
ATOM 722 O O . TYR A 1 91 ? -0.992 -28.453 -18.359 1 97.38 91 TYR A O 1
ATOM 730 N N . ILE A 1 92 ? -2.666 -27.969 -16.938 1 96.25 92 ILE A N 1
ATOM 731 C CA . ILE A 1 92 ? -3.301 -29.281 -17.062 1 96.25 92 ILE A CA 1
ATOM 732 C C . ILE A 1 92 ? -3.768 -29.484 -18.5 1 96.25 92 ILE A C 1
ATOM 734 O O . ILE A 1 92 ? -4.016 -30.625 -18.922 1 96.25 92 ILE A O 1
ATOM 738 N N . ARG A 1 93 ? -3.828 -28.406 -19.219 1 95.75 93 ARG A N 1
ATOM 739 C CA . ARG A 1 93 ? -4.312 -28.484 -20.594 1 95.75 93 ARG A CA 1
ATOM 740 C C . ARG A 1 93 ? -3.17 -28.281 -21.594 1 95.75 93 ARG A C 1
ATOM 742 O O . ARG A 1 93 ? -3.406 -28.078 -22.781 1 95.75 93 ARG A O 1
ATOM 749 N N . CYS A 1 94 ? -1.988 -28.219 -21.031 1 95.56 94 CYS A N 1
ATOM 750 C CA . CYS A 1 94 ? -0.808 -28.172 -21.891 1 95.56 94 CYS A CA 1
ATOM 751 C C . CYS A 1 94 ? -0.332 -29.562 -22.25 1 95.56 94 CYS A C 1
ATOM 753 O O . CYS A 1 94 ? -0.054 -30.375 -21.359 1 95.56 94 CYS A O 1
ATOM 755 N N . LYS A 1 95 ? -0.092 -29.891 -23.5 1 90.44 95 LYS A N 1
ATOM 756 C CA . LYS A 1 95 ? 0.281 -31.234 -23.953 1 90.44 95 LYS A CA 1
ATOM 757 C C . LYS A 1 95 ? 1.796 -31.359 -24.094 1 90.44 95 LYS A C 1
ATOM 759 O O . LYS A 1 95 ? 2.33 -32.469 -24.062 1 90.44 95 LYS A O 1
ATOM 764 N N . ASP A 1 96 ? 2.408 -30.234 -24.188 1 90 96 ASP A N 1
ATOM 765 C CA . ASP A 1 96 ? 3.846 -30.234 -24.453 1 90 96 ASP A CA 1
ATOM 766 C C . ASP A 1 96 ? 4.633 -30.094 -23.141 1 90 96 ASP A C 1
ATOM 768 O O . ASP A 1 96 ? 4.109 -29.594 -22.156 1 90 96 ASP A O 1
ATOM 772 N N . HIS A 1 97 ? 5.77 -30.641 -23.234 1 87.94 97 HIS A N 1
ATOM 773 C CA . HIS A 1 97 ? 6.699 -30.375 -22.141 1 87.94 97 HIS A CA 1
ATOM 774 C C . HIS A 1 97 ? 7.172 -28.922 -22.156 1 87.94 97 HIS A C 1
ATOM 776 O O . HIS A 1 97 ? 7.277 -28.312 -23.234 1 87.94 97 HIS A O 1
ATOM 782 N N . CYS A 1 98 ? 7.395 -28.375 -20.969 1 92 98 CYS A N 1
ATOM 783 C CA . CYS A 1 98 ? 7.906 -27.016 -20.828 1 92 98 CYS A CA 1
ATOM 784 C C . CYS A 1 98 ? 9.242 -27 -20.109 1 92 98 CYS A C 1
ATOM 786 O O . CYS A 1 98 ? 9.312 -26.656 -18.922 1 92 98 CYS A O 1
ATOM 788 N N . PRO A 1 99 ? 10.359 -27.234 -20.75 1 94.44 99 PRO A N 1
ATOM 789 C CA . PRO A 1 99 ? 11.648 -27.375 -20.078 1 94.44 99 PRO A CA 1
ATOM 790 C C . PRO A 1 99 ? 12.086 -26.094 -19.375 1 94.44 99 PRO A C 1
ATOM 792 O O . PRO A 1 99 ? 12.68 -26.141 -18.297 1 94.44 99 PRO A O 1
ATOM 795 N N . ARG A 1 100 ? 11.797 -25 -19.953 1 96.25 100 ARG A N 1
ATOM 796 C CA . ARG A 1 100 ? 12.227 -23.734 -19.359 1 96.25 100 ARG A CA 1
ATOM 797 C C . ARG A 1 100 ? 11.508 -23.484 -18.047 1 96.25 100 ARG A C 1
ATOM 799 O O . ARG A 1 100 ? 12.07 -22.875 -17.125 1 96.25 100 ARG A O 1
ATOM 806 N N . LEU A 1 101 ? 10.266 -23.891 -18.031 1 98.06 101 LEU A N 1
ATOM 807 C CA . LEU A 1 101 ? 9.531 -23.75 -16.781 1 98.06 101 LEU A CA 1
ATOM 808 C C . LEU A 1 101 ? 10.25 -24.469 -15.641 1 98.06 101 LEU A C 1
ATOM 810 O O . LEU A 1 101 ? 10.422 -23.906 -14.555 1 98.06 101 LEU A O 1
ATOM 814 N N . LEU A 1 102 ? 10.664 -25.688 -15.945 1 96.94 102 LEU A N 1
ATOM 815 C CA . LEU A 1 102 ? 11.375 -26.484 -14.945 1 96.94 102 LEU A CA 1
ATOM 816 C C . LEU A 1 102 ? 12.672 -25.797 -14.531 1 96.94 102 LEU A C 1
ATOM 818 O O . LEU A 1 102 ? 12.977 -25.688 -13.344 1 96.94 102 LEU A O 1
ATOM 822 N N . THR A 1 103 ? 13.422 -25.312 -15.477 1 97.12 103 THR A N 1
ATOM 823 C CA . THR A 1 103 ? 14.688 -24.656 -15.203 1 97.12 103 THR A CA 1
ATOM 824 C C . THR A 1 103 ? 14.469 -23.359 -14.43 1 97.12 103 THR A C 1
ATOM 826 O O . THR A 1 103 ? 15.234 -23.031 -13.523 1 97.12 103 THR A O 1
ATOM 829 N N . PHE A 1 104 ? 13.461 -22.641 -14.75 1 98 104 PHE A N 1
ATOM 830 C CA . PHE A 1 104 ? 13.133 -21.375 -14.094 1 98 104 PHE A CA 1
ATOM 831 C C . PHE A 1 104 ? 12.789 -21.594 -12.625 1 98 104 PHE A C 1
ATOM 833 O O . PHE A 1 104 ? 13.297 -20.891 -11.75 1 98 104 PHE A O 1
ATOM 840 N N . LEU A 1 105 ? 12.039 -22.625 -12.352 1 97.94 105 LEU A N 1
ATOM 841 C CA . LEU A 1 105 ? 11.578 -22.906 -11 1 97.94 105 LEU A CA 1
ATOM 842 C C . LEU A 1 105 ? 12.711 -23.453 -10.141 1 97.94 105 LEU A C 1
ATOM 844 O O . LEU A 1 105 ? 12.727 -23.234 -8.922 1 97.94 105 LEU A O 1
ATOM 848 N N . LYS A 1 106 ? 13.648 -24.031 -10.742 1 96.44 106 LYS A N 1
ATOM 849 C CA . LYS A 1 106 ? 14.734 -24.656 -10.008 1 96.44 106 LYS A CA 1
ATOM 850 C C . LYS A 1 106 ? 15.914 -23.703 -9.828 1 96.44 106 LYS A C 1
ATOM 852 O O . LYS A 1 106 ? 16.828 -23.969 -9.047 1 96.44 106 LYS A O 1
ATOM 857 N N . ASP A 1 107 ? 15.914 -22.625 -10.539 1 95.44 107 ASP A N 1
ATOM 858 C CA . ASP A 1 107 ? 17.031 -21.688 -10.508 1 95.44 107 ASP A CA 1
ATOM 859 C C . ASP A 1 107 ? 17.172 -21.047 -9.133 1 95.44 107 ASP A C 1
ATOM 861 O O . ASP A 1 107 ? 16.266 -20.344 -8.672 1 95.44 107 ASP A O 1
ATOM 865 N N . LYS A 1 108 ? 18.312 -21.156 -8.531 1 94 108 LYS A N 1
ATOM 866 C CA . LYS A 1 108 ? 18.531 -20.703 -7.16 1 94 108 LYS A CA 1
ATOM 867 C C . LYS A 1 108 ? 18.734 -19.203 -7.102 1 94 108 LYS A C 1
ATOM 869 O O . LYS A 1 108 ? 18.781 -18.609 -6.02 1 94 108 LYS A O 1
ATOM 874 N N . GLN A 1 109 ? 18.781 -18.578 -8.219 1 93.25 109 GLN A N 1
ATOM 875 C CA . GLN A 1 109 ? 18.906 -17.125 -8.266 1 93.25 109 GLN A CA 1
ATOM 876 C C . GLN A 1 109 ? 17.562 -16.438 -8.039 1 93.25 109 GLN A C 1
ATOM 878 O O . GLN A 1 109 ? 17.516 -15.25 -7.707 1 93.25 109 GLN A O 1
ATOM 883 N N . TYR A 1 110 ? 16.516 -17.219 -8.32 1 95.62 110 TYR A N 1
ATOM 884 C CA . TYR A 1 110 ? 15.188 -16.625 -8.227 1 95.62 110 TYR A CA 1
ATOM 885 C C . TYR A 1 110 ? 14.453 -17.125 -6.98 1 95.62 110 TYR A C 1
ATOM 887 O O . TYR A 1 110 ? 14.562 -18.297 -6.613 1 95.62 110 TYR A O 1
ATOM 895 N N . THR A 1 111 ? 13.797 -16.188 -6.32 1 97.06 111 THR A N 1
ATOM 896 C CA . THR A 1 111 ? 12.969 -16.5 -5.164 1 97.06 111 THR A CA 1
ATOM 897 C C . THR A 1 111 ? 11.492 -16.375 -5.516 1 97.06 111 THR A C 1
ATOM 899 O O . THR A 1 111 ? 11.078 -15.43 -6.188 1 97.06 111 THR A O 1
ATOM 902 N N . PHE A 1 112 ? 10.789 -17.359 -5.105 1 98.31 112 PHE A N 1
ATOM 903 C CA . PHE A 1 112 ? 9.352 -17.375 -5.359 1 98.31 112 PHE A CA 1
ATOM 904 C C . PHE A 1 112 ? 8.578 -17.078 -4.082 1 98.31 112 PHE A C 1
ATOM 906 O O . PHE A 1 112 ? 8.891 -17.625 -3.02 1 98.31 112 PHE A O 1
ATOM 913 N N . THR A 1 113 ? 7.602 -16.156 -4.176 1 98.12 113 THR A N 1
ATOM 914 C CA . THR A 1 113 ? 6.801 -15.773 -3.016 1 98.12 113 THR A CA 1
ATOM 915 C C . THR A 1 113 ? 5.359 -16.25 -3.174 1 98.12 113 THR A C 1
ATOM 917 O O . THR A 1 113 ? 4.773 -16.125 -4.254 1 98.12 113 THR A O 1
ATOM 920 N N . SER A 1 114 ? 4.836 -16.875 -2.18 1 98 114 SER A N 1
ATOM 921 C CA . SER A 1 114 ? 3.465 -17.375 -2.109 1 98 114 SER A CA 1
ATOM 922 C C . SER A 1 114 ? 2.854 -17.109 -0.735 1 98 114 SER A C 1
ATOM 924 O O . SER A 1 114 ? 3.545 -16.672 0.182 1 98 114 SER A O 1
ATOM 926 N N . VAL A 1 115 ? 1.532 -17.234 -0.662 1 96.5 115 VAL A N 1
ATOM 927 C CA . VAL A 1 115 ? 0.824 -17.219 0.614 1 96.5 115 VAL A CA 1
ATOM 928 C C . VAL A 1 115 ? 0.224 -18.594 0.891 1 96.5 115 VAL A C 1
ATOM 930 O O . VAL A 1 115 ? -0.563 -19.109 0.092 1 96.5 115 VAL A O 1
ATOM 933 N N . ASP A 1 116 ? 0.664 -19.219 2.01 1 92.56 116 ASP A N 1
ATOM 934 C CA . ASP A 1 116 ? 0.22 -20.562 2.367 1 92.56 116 ASP A CA 1
ATOM 935 C C . ASP A 1 116 ? 0.633 -21.578 1.306 1 92.56 116 ASP A C 1
ATOM 937 O O . ASP A 1 116 ? -0.218 -22.234 0.697 1 92.56 116 ASP A O 1
ATOM 941 N N . LYS A 1 117 ? 1.93 -21.75 1.248 1 93.69 117 LYS A N 1
ATOM 942 C CA . LYS A 1 117 ? 2.488 -22.531 0.146 1 93.69 117 LYS A CA 1
ATOM 943 C C . LYS A 1 117 ? 2.465 -24.016 0.462 1 93.69 117 LYS A C 1
ATOM 945 O O . LYS A 1 117 ? 2.938 -24.844 -0.333 1 93.69 117 LYS A O 1
ATOM 950 N N . ARG A 1 118 ? 1.988 -24.453 1.501 1 90.12 118 ARG A N 1
ATOM 951 C CA . ARG A 1 118 ? 2.152 -25.828 1.967 1 90.12 118 ARG A CA 1
ATOM 952 C C . ARG A 1 118 ? 1.634 -26.812 0.934 1 90.12 118 ARG A C 1
ATOM 954 O O . ARG A 1 118 ? 2.369 -27.703 0.491 1 90.12 118 ARG A O 1
ATOM 961 N N . ASN A 1 119 ? 0.437 -26.672 0.529 1 93.06 119 ASN A N 1
ATOM 962 C CA . ASN A 1 119 ? -0.116 -27.594 -0.458 1 93.06 119 ASN A CA 1
ATOM 963 C C . ASN A 1 119 ? 0.499 -27.375 -1.838 1 93.06 119 ASN A C 1
ATOM 965 O O . ASN A 1 119 ? 0.656 -28.328 -2.611 1 93.06 119 ASN A O 1
ATOM 969 N N . ASP A 1 120 ? 0.885 -26.156 -2.053 1 95.94 120 ASP A N 1
ATOM 970 C CA . ASP A 1 120 ? 1.512 -25.844 -3.33 1 95.94 120 ASP A CA 1
ATOM 971 C C . ASP A 1 120 ? 2.803 -26.625 -3.521 1 95.94 120 ASP A C 1
ATOM 973 O O . ASP A 1 120 ? 3.066 -27.141 -4.609 1 95.94 120 ASP A O 1
ATOM 977 N N . THR A 1 121 ? 3.523 -26.734 -2.506 1 95.69 121 THR A N 1
ATOM 978 C CA . THR A 1 121 ? 4.789 -27.453 -2.57 1 95.69 121 THR A CA 1
ATOM 979 C C . THR A 1 121 ? 4.559 -28.922 -2.916 1 95.69 121 THR A C 1
ATOM 981 O O . THR A 1 121 ? 5.266 -29.484 -3.758 1 95.69 121 THR A O 1
ATOM 984 N N . LYS A 1 122 ? 3.584 -29.516 -2.375 1 95.44 122 LYS A N 1
ATOM 985 C CA . LYS A 1 122 ? 3.252 -30.922 -2.625 1 95.44 122 LYS A CA 1
ATOM 986 C C . LYS A 1 122 ? 2.799 -31.125 -4.066 1 95.44 122 LYS A C 1
ATOM 988 O O . LYS A 1 122 ? 3.262 -32.031 -4.742 1 95.44 122 LYS A O 1
ATOM 993 N N . VAL A 1 123 ? 1.957 -30.266 -4.477 1 96.56 123 VAL A N 1
ATOM 994 C CA . VAL A 1 123 ? 1.373 -30.375 -5.809 1 96.56 123 VAL A CA 1
ATOM 995 C C . VAL A 1 123 ? 2.449 -30.141 -6.867 1 96.56 123 VAL A C 1
ATOM 997 O O . VAL A 1 123 ? 2.49 -30.844 -7.887 1 96.56 123 VAL A O 1
ATOM 1000 N N . LEU A 1 124 ? 3.342 -29.203 -6.613 1 97.25 124 LEU A N 1
ATOM 1001 C CA . LEU A 1 124 ? 4.445 -28.938 -7.523 1 97.25 124 LEU A CA 1
ATOM 1002 C C . LEU A 1 124 ? 5.383 -30.141 -7.617 1 97.25 124 LEU A C 1
ATOM 1004 O O . LEU A 1 124 ? 5.793 -30.531 -8.711 1 97.25 124 LEU A O 1
ATOM 1008 N N . ARG A 1 125 ? 5.691 -30.75 -6.559 1 95.75 125 ARG A N 1
ATOM 1009 C CA . ARG A 1 125 ? 6.539 -31.938 -6.543 1 95.75 125 ARG A CA 1
ATOM 1010 C C . ARG A 1 125 ? 5.902 -33.062 -7.328 1 95.75 125 ARG A C 1
ATOM 1012 O O . ARG A 1 125 ? 6.574 -33.75 -8.117 1 95.75 125 ARG A O 1
ATOM 1019 N N . ALA A 1 126 ? 4.648 -33.25 -7.117 1 95.94 126 ALA A N 1
ATOM 1020 C CA . ALA A 1 126 ? 3.92 -34.312 -7.809 1 95.94 126 ALA A CA 1
ATOM 1021 C C . ALA A 1 126 ? 3.914 -34.094 -9.312 1 95.94 126 ALA A C 1
ATOM 1023 O O . ALA A 1 126 ? 3.91 -35.062 -10.094 1 95.94 126 ALA A O 1
ATOM 1024 N N . ALA A 1 127 ? 3.943 -32.844 -9.719 1 95.94 127 ALA A N 1
ATOM 1025 C CA . ALA A 1 127 ? 3.914 -32.5 -11.133 1 95.94 127 ALA A CA 1
ATOM 1026 C C . ALA A 1 127 ? 5.316 -32.531 -11.734 1 95.94 127 ALA A C 1
ATOM 1028 O O . ALA A 1 127 ? 5.488 -32.281 -12.93 1 95.94 127 ALA A O 1
ATOM 1029 N N . GLY A 1 128 ? 6.387 -32.781 -10.859 1 95.75 128 GLY A N 1
ATOM 1030 C CA . GLY A 1 128 ? 7.758 -32.812 -11.344 1 95.75 128 GLY A CA 1
ATOM 1031 C C . GLY A 1 128 ? 8.328 -31.406 -11.516 1 95.75 128 GLY A C 1
ATOM 1032 O O . GLY A 1 128 ? 9.227 -31.188 -12.336 1 95.75 128 GLY A O 1
ATOM 1033 N N . LEU A 1 129 ? 7.742 -30.422 -10.805 1 97.19 129 LEU A N 1
ATOM 1034 C CA . LEU A 1 129 ? 8.148 -29.031 -10.891 1 97.19 129 LEU A CA 1
ATOM 1035 C C . LEU A 1 129 ? 8.531 -28.5 -9.516 1 97.19 129 LEU A C 1
ATOM 1037 O O . LEU A 1 129 ? 8.008 -27.469 -9.078 1 97.19 129 LEU A O 1
ATOM 1041 N N . PRO A 1 130 ? 9.508 -29.109 -8.875 1 96.12 130 PRO A N 1
ATOM 1042 C CA . PRO A 1 130 ? 9.836 -28.672 -7.516 1 96.12 130 PRO A CA 1
ATOM 1043 C C . PRO A 1 130 ? 10.516 -27.312 -7.484 1 96.12 130 PRO A C 1
ATOM 1045 O O . PRO A 1 130 ? 11.352 -27.016 -8.344 1 96.12 130 PRO A O 1
ATOM 1048 N N . VAL A 1 131 ? 10.094 -26.516 -6.559 1 97 131 VAL A N 1
ATOM 1049 C CA . VAL A 1 131 ? 10.789 -25.281 -6.199 1 97 131 VAL A CA 1
ATOM 1050 C C . VAL A 1 131 ? 11.633 -25.516 -4.941 1 97 131 VAL A C 1
ATOM 1052 O O . VAL A 1 131 ? 11.125 -26.016 -3.938 1 97 131 VAL A O 1
ATOM 1055 N N . PRO A 1 132 ? 12.945 -25.172 -5.027 1 95.69 132 PRO A N 1
ATOM 1056 C CA . PRO A 1 132 ? 13.75 -25.328 -3.811 1 95.69 132 PRO A CA 1
ATOM 1057 C C . PRO A 1 132 ? 13.148 -24.609 -2.607 1 95.69 132 PRO A C 1
ATOM 1059 O O . PRO A 1 132 ? 12.703 -23.469 -2.73 1 95.69 132 PRO A O 1
ATOM 1062 N N . GLU A 1 133 ? 13.172 -25.312 -1.51 1 93.62 133 GLU A N 1
ATOM 1063 C CA . GLU A 1 133 ? 12.516 -24.812 -0.304 1 93.62 133 GLU A CA 1
ATOM 1064 C C . GLU A 1 133 ? 13.094 -23.453 0.114 1 93.62 133 GLU A C 1
ATOM 1066 O O . GLU A 1 133 ? 12.359 -22.562 0.526 1 93.62 133 GLU A O 1
ATOM 1071 N N . GLU A 1 134 ? 14.375 -23.281 -0.027 1 93.5 134 GLU A N 1
ATOM 1072 C CA . GLU A 1 134 ? 15.055 -22.062 0.401 1 93.5 134 GLU A CA 1
ATOM 1073 C C . GLU A 1 134 ? 14.719 -20.891 -0.514 1 93.5 134 GLU A C 1
ATOM 1075 O O . GLU A 1 134 ? 15 -19.734 -0.184 1 93.5 134 GLU A O 1
ATOM 1080 N N . ARG A 1 135 ? 14.078 -21.234 -1.646 1 96 135 ARG A N 1
ATOM 1081 C CA . ARG A 1 135 ? 13.773 -20.188 -2.627 1 96 135 ARG A CA 1
ATOM 1082 C C . ARG A 1 135 ? 12.266 -20.016 -2.777 1 96 135 ARG A C 1
ATOM 1084 O O . ARG A 1 135 ? 11.797 -19.375 -3.721 1 96 135 ARG A O 1
ATOM 1091 N N . HIS A 1 136 ? 11.539 -20.672 -1.952 1 97.12 136 HIS A N 1
ATOM 1092 C CA . HIS A 1 136 ? 10.086 -20.547 -1.909 1 97.12 136 HIS A CA 1
ATOM 1093 C C . HIS A 1 136 ? 9.633 -19.938 -0.59 1 97.12 136 HIS A C 1
ATOM 1095 O O . HIS A 1 136 ? 9.406 -20.656 0.389 1 97.12 136 HIS A O 1
ATOM 1101 N N . ILE A 1 137 ? 9.422 -18.641 -0.597 1 96.12 137 ILE A N 1
ATOM 1102 C CA . ILE A 1 137 ? 9.039 -17.906 0.603 1 96.12 137 ILE A CA 1
ATOM 1103 C C . ILE A 1 137 ? 7.52 -17.969 0.775 1 96.12 137 ILE A C 1
ATOM 1105 O O . ILE A 1 137 ? 6.773 -17.656 -0.157 1 96.12 137 ILE A O 1
ATOM 1109 N N . ASP A 1 138 ? 7.137 -18.438 1.915 1 96.06 138 ASP A N 1
ATOM 1110 C CA . ASP A 1 138 ? 5.758 -18.234 2.35 1 96.06 138 ASP A CA 1
ATOM 1111 C C . ASP A 1 138 ? 5.621 -16.922 3.129 1 96.06 138 ASP A 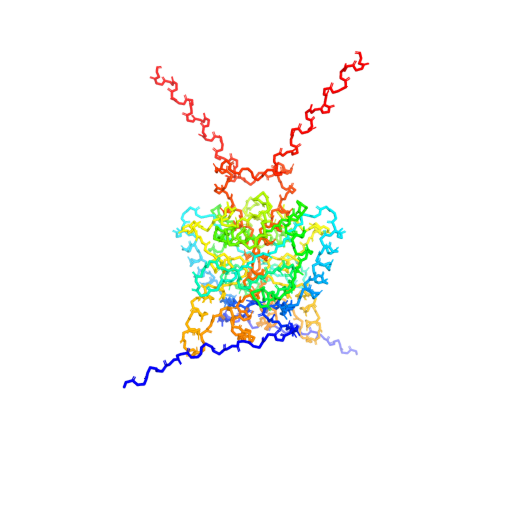C 1
ATOM 1113 O O . ASP A 1 138 ? 6.18 -16.781 4.219 1 96.06 138 ASP A O 1
ATOM 1117 N N . ILE A 1 139 ? 4.871 -16.016 2.623 1 95.19 139 ILE A N 1
ATOM 1118 C CA . ILE A 1 139 ? 4.754 -14.695 3.229 1 95.19 139 ILE A CA 1
ATOM 1119 C C . ILE A 1 139 ? 4.172 -14.82 4.633 1 95.19 139 ILE A C 1
ATOM 1121 O O . ILE A 1 139 ? 4.531 -14.062 5.535 1 95.19 139 ILE A O 1
ATOM 1125 N N . GLN A 1 140 ? 3.367 -15.859 4.883 1 92.31 140 GLN A N 1
ATOM 1126 C CA . GLN A 1 140 ? 2.795 -16.094 6.203 1 92.31 140 GLN A CA 1
ATOM 1127 C C . GLN A 1 140 ? 3.887 -16.359 7.238 1 92.31 140 GLN A C 1
ATOM 1129 O O . GLN A 1 140 ? 3.662 -16.188 8.438 1 92.31 140 GLN A O 1
ATOM 1134 N N . ASP A 1 141 ? 5.016 -16.766 6.734 1 89.5 141 ASP A N 1
ATOM 1135 C CA . ASP A 1 141 ? 6.105 -17.094 7.648 1 89.5 141 ASP A CA 1
ATOM 1136 C C . ASP A 1 141 ? 6.883 -15.836 8.039 1 89.5 141 ASP A C 1
ATOM 1138 O O . ASP A 1 141 ? 7.594 -15.828 9.047 1 89.5 141 ASP A O 1
ATOM 1142 N N . ILE A 1 142 ? 6.75 -14.742 7.301 1 87.69 142 ILE A N 1
ATOM 1143 C CA . ILE A 1 142 ? 7.652 -13.625 7.531 1 87.69 142 ILE A CA 1
ATOM 1144 C C . ILE A 1 142 ? 6.848 -12.391 7.934 1 87.69 142 ILE A C 1
ATOM 1146 O O . ILE A 1 142 ? 7.418 -11.359 8.305 1 87.69 142 ILE A O 1
ATOM 1150 N N . PHE A 1 143 ? 5.566 -12.539 7.832 1 89.94 143 PHE A N 1
ATOM 1151 C CA . PHE A 1 143 ? 4.691 -11.422 8.164 1 89.94 143 PHE A CA 1
ATOM 1152 C C . PHE A 1 143 ? 3.406 -11.922 8.82 1 89.94 143 PHE A C 1
ATOM 1154 O O . PHE A 1 143 ? 2.715 -12.781 8.266 1 89.94 143 PHE A O 1
ATOM 1161 N N . LYS A 1 144 ? 3.119 -11.336 9.969 1 88.56 144 LYS A N 1
ATOM 1162 C CA . LYS A 1 144 ? 1.911 -11.711 10.703 1 88.56 144 LYS A CA 1
ATOM 1163 C C . LYS A 1 144 ? 1.059 -10.484 11.016 1 88.56 144 LYS A C 1
ATOM 1165 O O . LYS A 1 144 ? 1.59 -9.406 11.305 1 88.56 144 LYS A O 1
ATOM 1170 N N . ILE A 1 145 ? -0.198 -10.625 10.859 1 85.19 145 ILE A N 1
ATOM 1171 C CA . ILE A 1 145 ? -1.14 -9.602 11.289 1 85.19 145 ILE A CA 1
ATOM 1172 C C . ILE A 1 145 ? -1.511 -9.82 12.75 1 85.19 145 ILE A C 1
ATOM 1174 O O . ILE A 1 145 ? -1.853 -10.938 13.148 1 85.19 145 ILE A O 1
ATOM 1178 N N . ASN A 1 146 ? -1.413 -8.711 13.469 1 77.25 146 ASN A N 1
ATOM 1179 C CA . ASN A 1 146 ? -1.767 -8.812 14.883 1 77.25 146 ASN A CA 1
ATOM 1180 C C . ASN A 1 146 ? -3.162 -9.398 15.07 1 77.25 146 ASN A C 1
ATOM 1182 O O . ASN A 1 146 ? -4.117 -8.961 14.422 1 77.25 146 ASN A O 1
ATOM 1186 N N . GLY A 1 147 ? -3.246 -10.445 15.828 1 76.19 147 GLY A N 1
ATOM 1187 C CA . GLY A 1 147 ? -4.516 -11.094 16.109 1 76.19 147 GLY A CA 1
ATOM 1188 C C . GLY A 1 147 ? -4.914 -12.117 15.062 1 76.19 147 GLY A C 1
ATOM 1189 O O . GLY A 1 147 ? -5.926 -12.805 15.211 1 76.19 147 GLY A O 1
ATOM 1190 N N . GLN A 1 148 ? -4.145 -12.125 14.008 1 83.25 148 GLN A N 1
ATOM 1191 C CA . GLN A 1 148 ? -4.406 -13.078 12.938 1 83.25 148 GLN A CA 1
ATOM 1192 C C . GLN A 1 148 ? -3.113 -13.711 12.438 1 83.25 148 GLN A C 1
ATOM 1194 O O . GLN A 1 148 ? -2.707 -13.484 11.297 1 83.25 148 GLN A O 1
ATOM 1199 N N . PRO A 1 149 ? -2.611 -14.641 13.148 1 74.25 149 PRO A N 1
ATOM 1200 C CA . PRO A 1 149 ? -1.286 -15.164 12.805 1 74.25 149 PRO A CA 1
ATOM 1201 C C . PRO A 1 149 ? -1.291 -16.016 11.539 1 74.25 149 PRO A C 1
ATOM 1203 O O . PRO A 1 149 ? -0.241 -16.219 10.922 1 74.25 149 PRO A O 1
ATOM 1206 N N . GLN A 1 150 ? -2.465 -16.484 11.133 1 82.44 150 GLN A N 1
ATOM 1207 C CA . GLN A 1 150 ? -2.523 -17.266 9.906 1 82.44 150 GLN A CA 1
ATOM 1208 C C . GLN A 1 150 ? -3.33 -16.531 8.828 1 82.44 150 GLN A C 1
ATOM 1210 O O . GLN A 1 150 ? -4.141 -17.156 8.133 1 82.44 150 GLN A O 1
ATOM 1215 N N . ALA A 1 151 ? -3.027 -15.266 8.812 1 89.44 151 ALA A N 1
ATOM 1216 C CA . ALA A 1 151 ? -3.734 -14.445 7.836 1 89.44 151 ALA A CA 1
ATOM 1217 C C . ALA A 1 151 ? -3.482 -14.945 6.414 1 89.44 151 ALA A C 1
ATOM 1219 O O . ALA A 1 151 ? -2.34 -15.219 6.039 1 89.44 151 ALA A O 1
ATOM 1220 N N . GLY A 1 152 ? -4.551 -15.141 5.703 1 93.69 152 GLY A N 1
ATOM 1221 C CA . GLY A 1 152 ? -4.445 -15.578 4.316 1 93.69 152 GLY A CA 1
ATOM 1222 C C . GLY A 1 152 ? -4.164 -14.438 3.355 1 93.69 152 GLY A C 1
ATOM 1223 O O . GLY A 1 152 ? -3.895 -13.312 3.779 1 93.69 152 GLY A O 1
ATOM 1224 N N . MET A 1 153 ? -4.203 -14.742 2.111 1 94.88 153 MET A N 1
ATOM 1225 C CA . MET A 1 153 ? -3.891 -13.789 1.048 1 94.88 153 MET A CA 1
ATOM 1226 C C . MET A 1 153 ? -4.812 -12.578 1.114 1 94.88 153 MET A C 1
ATOM 1228 O O . MET A 1 153 ? -4.359 -11.438 1.004 1 94.88 153 MET A O 1
ATOM 1232 N N . ALA A 1 154 ? -6.109 -12.883 1.259 1 95.19 154 ALA A N 1
ATOM 1233 C CA . ALA A 1 154 ? -7.086 -11.797 1.295 1 95.19 154 ALA A CA 1
ATOM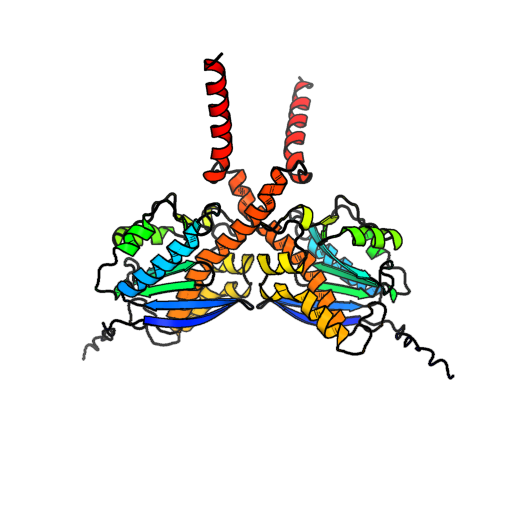 1234 C C . ALA A 1 154 ? -6.785 -10.828 2.432 1 95.19 154 ALA A C 1
ATOM 1236 O O . ALA A 1 154 ? -6.816 -9.609 2.24 1 95.19 154 ALA A O 1
ATOM 1237 N N . ASP A 1 155 ? -6.457 -11.352 3.59 1 95 155 ASP A N 1
ATOM 1238 C CA . ASP A 1 155 ? -6.164 -10.531 4.758 1 95 155 ASP A CA 1
ATOM 1239 C C . ASP A 1 155 ? -4.898 -9.703 4.543 1 95 155 ASP A C 1
ATOM 1241 O O . ASP A 1 155 ? -4.883 -8.5 4.828 1 95 155 ASP A O 1
ATOM 1245 N N . LEU A 1 156 ? -3.867 -10.359 4.066 1 95.81 156 LEU A N 1
ATOM 1246 C CA . LEU A 1 156 ? -2.598 -9.68 3.82 1 95.81 156 LEU A CA 1
ATOM 1247 C C . LEU A 1 156 ? -2.756 -8.594 2.764 1 95.81 156 LEU A C 1
ATOM 1249 O O . LEU A 1 156 ? -2.258 -7.48 2.934 1 95.81 156 LEU A O 1
ATOM 1253 N N . ALA A 1 157 ? -3.475 -8.93 1.719 1 97.06 157 ALA A N 1
ATOM 1254 C CA . ALA A 1 157 ? -3.701 -7.984 0.627 1 97.06 157 ALA A CA 1
ATOM 1255 C C . ALA A 1 157 ? -4.527 -6.789 1.097 1 97.06 157 ALA A C 1
ATOM 1257 O O . ALA A 1 157 ? -4.242 -5.648 0.729 1 97.06 157 ALA A O 1
ATOM 1258 N N . ALA A 1 158 ? -5.539 -7.043 1.896 1 95.38 158 ALA A N 1
ATOM 1259 C CA . ALA A 1 158 ? -6.383 -5.969 2.414 1 95.38 158 ALA A CA 1
ATOM 1260 C C . ALA A 1 158 ? -5.57 -5 3.271 1 95.38 158 ALA A C 1
ATOM 1262 O O . ALA A 1 158 ? -5.797 -3.789 3.232 1 95.38 158 ALA A O 1
ATOM 1263 N N . LYS A 1 159 ? -4.699 -5.562 3.973 1 93.56 159 LYS A N 1
ATOM 1264 C CA . LYS A 1 159 ? -3.924 -4.77 4.922 1 93.56 159 LYS A CA 1
ATOM 1265 C C . LYS A 1 159 ? -2.812 -4 4.211 1 93.56 159 LYS A C 1
ATOM 1267 O O . LYS A 1 159 ? -2.537 -2.848 4.551 1 93.56 159 LYS A O 1
ATOM 1272 N N . LEU A 1 160 ? -2.18 -4.582 3.217 1 95.44 160 LEU A N 1
ATOM 1273 C CA . LEU A 1 160 ? -0.942 -4.02 2.686 1 95.44 160 LEU A CA 1
ATOM 1274 C C . LEU A 1 160 ? -1.179 -3.371 1.327 1 95.44 160 LEU A C 1
ATOM 1276 O O . LEU A 1 160 ? -0.375 -2.551 0.878 1 95.44 160 LEU A O 1
ATOM 1280 N N . ILE A 1 161 ? -2.227 -3.76 0.66 1 96.25 161 ILE A N 1
ATOM 1281 C CA . ILE A 1 161 ? -2.398 -3.312 -0.718 1 96.25 161 ILE A CA 1
ATOM 1282 C C . ILE A 1 161 ? -3.646 -2.439 -0.825 1 96.25 161 ILE A C 1
ATOM 1284 O O . ILE A 1 161 ? -3.551 -1.237 -1.089 1 96.25 161 ILE A O 1
ATOM 1288 N N . ASP A 1 162 ? -4.84 -2.979 -0.582 1 96.12 162 ASP A N 1
ATOM 1289 C CA . ASP A 1 162 ? -6.125 -2.295 -0.703 1 96.12 162 ASP A CA 1
ATOM 1290 C C . ASP A 1 162 ? -7.203 -3.01 0.106 1 96.12 162 ASP A C 1
ATOM 1292 O O . ASP A 1 162 ? -7.398 -4.219 -0.041 1 96.12 162 ASP A O 1
ATOM 1296 N N . PRO A 1 163 ? -7.973 -2.295 0.854 1 93.94 163 PRO A N 1
ATOM 1297 C CA . PRO A 1 163 ? -9 -2.918 1.692 1 93.94 163 PRO A CA 1
ATOM 1298 C C . PRO A 1 163 ? -10.031 -3.693 0.88 1 93.94 163 PRO A C 1
ATOM 1300 O O . PRO A 1 163 ? -10.688 -4.594 1.409 1 93.94 163 PRO A O 1
ATOM 1303 N N . LYS A 1 164 ? -10.148 -3.498 -0.362 1 94.25 164 LYS A N 1
ATOM 1304 C CA . LYS A 1 164 ? -11.156 -4.152 -1.198 1 94.25 164 LYS A CA 1
ATOM 1305 C C . LYS A 1 164 ? -10.906 -5.656 -1.273 1 94.25 164 LYS A C 1
ATOM 1307 O O . LYS A 1 164 ? -11.82 -6.422 -1.609 1 94.25 164 LYS A O 1
ATOM 1312 N N . PHE A 1 165 ? -9.695 -6.082 -0.975 1 96.69 165 PHE A N 1
ATOM 1313 C CA . PHE A 1 165 ? -9.352 -7.488 -1.143 1 96.69 165 PHE A CA 1
ATOM 1314 C C . PHE A 1 165 ? -9.875 -8.32 0.023 1 96.69 165 PHE A C 1
ATOM 1316 O O . PHE A 1 165 ? -9.859 -9.547 -0.028 1 96.69 165 PHE A O 1
ATOM 1323 N N . ALA A 1 166 ? -10.383 -7.656 1.057 1 93 166 ALA A N 1
ATOM 1324 C CA . ALA A 1 166 ? -10.797 -8.344 2.275 1 93 166 ALA A CA 1
ATOM 1325 C C . ALA A 1 166 ? -11.82 -9.438 1.965 1 93 166 ALA A C 1
ATOM 1327 O O . ALA A 1 166 ? -11.789 -10.508 2.57 1 93 166 ALA A O 1
ATOM 1328 N N . ASN A 1 167 ? -12.625 -9.242 0.938 1 91.06 167 ASN A N 1
ATOM 1329 C CA . ASN A 1 167 ? -13.711 -10.18 0.658 1 91.06 167 ASN A CA 1
ATOM 1330 C C . ASN A 1 167 ? -13.508 -10.891 -0.676 1 91.06 167 ASN A C 1
ATOM 1332 O O . ASN A 1 167 ? -14.422 -11.531 -1.189 1 91.06 167 ASN A O 1
ATOM 1336 N N . MET A 1 168 ? -12.367 -10.875 -1.15 1 90.25 168 MET A N 1
ATOM 1337 C CA . MET A 1 168 ? -12.148 -11.336 -2.516 1 90.25 168 MET A CA 1
ATOM 1338 C C . MET A 1 168 ? -12.422 -12.836 -2.633 1 90.25 168 MET A C 1
ATOM 1340 O O . MET A 1 168 ? -13.016 -13.289 -3.613 1 90.25 168 MET A O 1
ATOM 1344 N N . LYS A 1 169 ? -12 -13.609 -1.656 1 88.69 169 LYS A N 1
ATOM 1345 C CA . LYS A 1 169 ? -12.219 -15.047 -1.712 1 88.69 169 LYS A CA 1
ATOM 1346 C C . LYS A 1 169 ? -13.695 -15.391 -1.562 1 88.69 169 LYS A C 1
ATOM 1348 O O . LYS A 1 169 ? -14.227 -16.219 -2.295 1 88.69 169 LYS A O 1
ATOM 1353 N N . LYS A 1 170 ? -14.352 -14.711 -0.625 1 87.31 170 LYS A N 1
ATOM 1354 C CA . LYS A 1 170 ? -15.781 -14.914 -0.398 1 87.31 170 LYS A CA 1
ATOM 1355 C C . LYS A 1 170 ? -16.594 -14.547 -1.638 1 87.31 170 LYS A C 1
ATOM 1357 O O . LYS A 1 170 ? -17.516 -15.273 -2.025 1 87.31 170 LYS A O 1
ATOM 1362 N N . ASP A 1 171 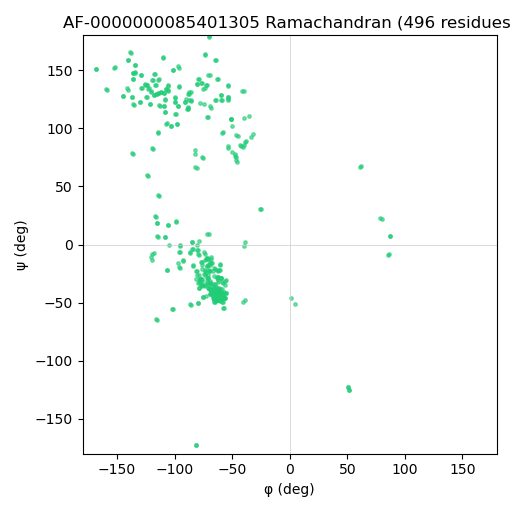? -16.234 -13.492 -2.221 1 85.88 171 ASP A N 1
ATOM 1363 C CA . ASP A 1 171 ? -16.922 -13.031 -3.422 1 85.88 171 ASP A CA 1
ATOM 1364 C C . ASP A 1 171 ? -16.734 -14.023 -4.57 1 85.88 171 ASP A C 1
ATOM 1366 O O . ASP A 1 171 ? -17.688 -14.312 -5.301 1 85.88 171 ASP A O 1
ATOM 1370 N N . PHE A 1 172 ? -15.562 -14.547 -4.699 1 87.69 172 PHE A N 1
ATOM 1371 C CA . PHE A 1 172 ? -15.289 -15.516 -5.754 1 87.69 172 PHE A CA 1
ATOM 1372 C C . PHE A 1 172 ? -16.109 -16.781 -5.547 1 87.69 172 PHE A C 1
ATOM 1374 O O . PHE A 1 172 ? -16.734 -17.281 -6.48 1 87.69 172 PHE A O 1
ATOM 1381 N N . LYS A 1 173 ? -16.062 -17.234 -4.324 1 79.75 173 LYS A N 1
ATOM 1382 C CA . LYS A 1 173 ? -16.797 -18.469 -4.012 1 79.75 173 LYS A CA 1
ATOM 1383 C C . LYS A 1 173 ? -18.281 -18.281 -4.258 1 79.75 173 LYS A C 1
ATOM 1385 O O . LYS A 1 173 ? -18.938 -19.172 -4.809 1 79.75 173 LYS A O 1
ATOM 1390 N N . TYR A 1 174 ? -18.781 -17.188 -3.863 1 76.44 174 TYR A N 1
ATOM 1391 C CA . TYR A 1 174 ? -20.203 -16.891 -4.031 1 76.44 174 TYR A CA 1
ATOM 1392 C C . TYR A 1 174 ? -20.578 -16.859 -5.508 1 76.44 174 TYR A C 1
ATOM 1394 O O . TYR A 1 174 ? -21.578 -17.453 -5.91 1 76.44 174 TYR A O 1
ATOM 1402 N N . ASN A 1 175 ? -19.844 -16.25 -6.262 1 74 175 ASN A N 1
ATOM 1403 C CA . ASN A 1 175 ? -20.141 -16.094 -7.684 1 74 175 ASN A CA 1
ATOM 1404 C C . ASN A 1 175 ? -19.969 -17.406 -8.43 1 74 175 ASN A C 1
ATOM 1406 O O . ASN A 1 175 ? -20.719 -17.703 -9.367 1 74 175 ASN A O 1
ATOM 1410 N N . ARG A 1 176 ? -18.938 -18.188 -8.023 1 73.12 176 ARG A N 1
ATOM 1411 C CA . ARG A 1 176 ? -18.703 -19.5 -8.641 1 73.12 176 ARG A CA 1
ATOM 1412 C C . ARG A 1 176 ? -19.891 -20.422 -8.414 1 73.12 176 ARG A C 1
ATOM 1414 O O . ARG A 1 176 ? -20.281 -21.172 -9.305 1 73.12 176 ARG A O 1
ATOM 1421 N N . LEU A 1 177 ? -20.406 -20.328 -7.285 1 65.75 177 LEU A N 1
ATOM 1422 C CA . LEU A 1 177 ? -21.547 -21.156 -6.938 1 65.75 177 LEU A CA 1
ATOM 1423 C C . LEU A 1 177 ? -22.781 -20.75 -7.73 1 65.75 177 LEU A C 1
ATOM 1425 O O . LEU A 1 177 ? -23.594 -21.594 -8.125 1 65.75 177 LEU A O 1
ATOM 1429 N N . ARG A 1 178 ? -22.984 -19.562 -7.895 1 62.06 178 ARG A N 1
ATOM 1430 C CA . ARG A 1 178 ? -24.188 -19.062 -8.555 1 62.06 178 ARG A CA 1
ATOM 1431 C C . ARG A 1 178 ? -24.109 -19.266 -10.062 1 62.06 178 ARG A C 1
ATOM 1433 O O . ARG A 1 178 ? -25.141 -19.453 -10.727 1 62.06 178 ARG A O 1
ATOM 1440 N N . LYS A 1 179 ? -23.109 -18.984 -10.562 1 60.47 179 LYS A N 1
ATOM 1441 C CA . LYS A 1 179 ? -23.016 -19.062 -12.016 1 60.47 179 LYS A CA 1
ATOM 1442 C C . LYS A 1 179 ? -22.734 -20.484 -12.484 1 60.47 179 LYS A C 1
ATOM 1444 O O . LYS A 1 179 ? -21.891 -21.172 -11.914 1 60.47 179 LYS A O 1
ATOM 1449 N N . GLU A 1 180 ? -23.844 -21.406 -12.578 1 51.22 180 GLU A N 1
ATOM 1450 C CA . GLU A 1 180 ? -24 -22.781 -13 1 51.22 180 GLU A CA 1
ATOM 1451 C C . GLU A 1 180 ? -22.672 -23.391 -13.43 1 51.22 180 GLU A C 1
ATOM 1453 O O . GLU A 1 180 ? -22.547 -24.609 -13.547 1 51.22 180 GLU A O 1
ATOM 1458 N N . GLY A 1 181 ? -21.891 -22.844 -14.141 1 49.69 181 GLY A N 1
ATOM 1459 C CA . GLY A 1 181 ? -20.75 -23.547 -14.703 1 49.69 181 GLY A CA 1
ATOM 1460 C C . GLY A 1 181 ? -19.609 -23.734 -13.719 1 49.69 181 GLY A C 1
ATOM 1461 O O . GLY A 1 181 ? -19.453 -22.953 -12.781 1 49.69 181 GLY A O 1
ATOM 1462 N N . HIS A 1 182 ? -19.312 -25.141 -13.57 1 54.03 182 HIS A N 1
ATOM 1463 C CA . HIS A 1 182 ? -18.359 -25.688 -12.617 1 54.03 182 HIS A CA 1
ATOM 1464 C C . HIS A 1 182 ? -17.016 -24.953 -12.711 1 54.03 182 HIS A C 1
ATOM 1466 O O . HIS A 1 182 ? -16.469 -24.781 -13.797 1 54.03 182 HIS A O 1
ATOM 1472 N N . GLY A 1 183 ? -16.844 -23.875 -12.18 1 68.88 183 GLY A N 1
ATOM 1473 C CA . GLY A 1 183 ? -15.664 -23.094 -11.852 1 68.88 183 GLY A CA 1
ATOM 1474 C C . GLY A 1 183 ? -14.422 -23.938 -11.656 1 68.88 183 GLY A C 1
ATOM 1475 O O . GLY A 1 183 ? -13.57 -23.625 -10.82 1 68.88 183 GLY A O 1
ATOM 1476 N N . PHE A 1 184 ? -14.461 -25.156 -12.484 1 82.88 184 PHE A N 1
ATOM 1477 C CA . PHE A 1 184 ? -13.336 -26.078 -12.344 1 82.88 184 PHE A CA 1
ATOM 1478 C C . PHE A 1 184 ? -12.109 -25.547 -13.078 1 82.88 184 PHE A C 1
ATOM 1480 O O . PHE A 1 184 ? -12.203 -25.109 -14.227 1 82.88 184 PHE A O 1
ATOM 1487 N N . TRP A 1 185 ? -11.141 -25.703 -12.492 1 93.5 185 TRP A N 1
ATOM 1488 C CA . TRP A 1 185 ? -9.898 -25.125 -12.992 1 93.5 185 TRP A CA 1
ATOM 1489 C C . TRP A 1 185 ? -9.344 -25.953 -14.148 1 93.5 185 TRP A C 1
ATOM 1491 O O . TRP A 1 185 ? -8.461 -25.5 -14.883 1 93.5 185 TRP A O 1
ATOM 1501 N N . GLU A 1 186 ? -9.891 -27.203 -14.297 1 91.69 186 GLU A N 1
ATOM 1502 C CA . GLU A 1 186 ? -9.414 -28.047 -15.383 1 91.69 186 GLU A CA 1
ATOM 1503 C C . GLU A 1 186 ? -10.172 -27.766 -16.672 1 91.69 186 GLU A C 1
ATOM 1505 O O . GLU A 1 186 ? -9.781 -28.234 -17.75 1 91.69 186 GLU A O 1
ATOM 1510 N N . CYS A 1 187 ? -11.227 -26.938 -16.625 1 88.56 187 CYS A N 1
ATOM 1511 C CA . CYS A 1 187 ? -12.016 -26.625 -17.812 1 88.56 187 CYS A CA 1
ATOM 1512 C C . CYS A 1 187 ? -11.32 -25.562 -18.656 1 88.56 187 CYS A C 1
ATOM 1514 O O . CYS A 1 187 ? -10.828 -24.562 -18.125 1 88.56 187 CYS A O 1
ATOM 1516 N N . LYS A 1 188 ? -11.344 -25.766 -19.984 1 90.88 188 LYS A N 1
ATOM 1517 C CA . LYS A 1 188 ? -10.75 -24.828 -20.922 1 90.88 188 LYS A CA 1
ATOM 1518 C C . LYS A 1 188 ? -11.789 -24.328 -21.938 1 90.88 188 LYS A C 1
ATOM 1520 O O . LYS A 1 188 ? -12.492 -25.125 -22.547 1 90.88 188 LYS A O 1
ATOM 1525 N N . PRO A 1 189 ? -11.859 -23.141 -22.203 1 91 189 PRO A N 1
ATOM 1526 C CA . PRO A 1 189 ? -11.07 -22.094 -21.547 1 91 189 PRO A CA 1
ATOM 1527 C C . PRO A 1 189 ? -11.555 -21.797 -20.125 1 91 189 PRO A C 1
ATOM 1529 O O . PRO A 1 189 ? -12.664 -22.188 -19.75 1 91 189 PRO A O 1
ATOM 1532 N N . LEU A 1 190 ? -10.703 -21.125 -19.359 1 92.12 190 LEU A N 1
ATOM 1533 C CA . LEU A 1 190 ? -11.156 -20.625 -18.078 1 92.12 190 LEU A CA 1
ATOM 1534 C C . LEU A 1 190 ? -12.273 -19.594 -18.266 1 92.12 190 LEU A C 1
ATOM 1536 O O . LEU A 1 190 ? -12.227 -18.781 -19.188 1 92.12 190 LEU A O 1
ATOM 1540 N N . SER A 1 191 ? -13.195 -19.672 -17.359 1 88.75 191 SER A N 1
ATOM 1541 C CA . SER A 1 191 ? -14.156 -18.562 -17.328 1 88.75 191 SER A CA 1
ATOM 1542 C C . SER A 1 191 ? -13.469 -17.25 -16.984 1 88.75 191 SER A C 1
ATOM 1544 O O . SER A 1 191 ? -12.391 -17.25 -16.375 1 88.75 191 SER A O 1
ATOM 1546 N N . TRP A 1 192 ? -14.078 -16.188 -17.328 1 90.81 192 TRP A N 1
ATOM 1547 C CA . TRP A 1 192 ? -13.523 -14.875 -17 1 90.81 192 TRP A CA 1
ATOM 1548 C C . TRP A 1 192 ? -13.328 -14.734 -15.484 1 90.81 192 TRP A C 1
ATOM 1550 O O . TRP A 1 192 ? -12.32 -14.203 -15.031 1 90.81 192 TRP A O 1
ATOM 1560 N N . MET A 1 193 ? -14.273 -15.203 -14.758 1 90.06 193 MET A N 1
ATOM 1561 C CA . MET A 1 193 ? -14.203 -15.133 -13.305 1 90.06 193 MET A CA 1
ATOM 1562 C C . MET A 1 193 ? -12.977 -15.867 -12.773 1 90.06 193 MET A C 1
ATOM 1564 O O . MET A 1 193 ? -12.242 -15.344 -11.938 1 90.06 193 MET A O 1
ATOM 1568 N N . ASN A 1 194 ? -12.758 -17.125 -13.305 1 93.31 194 ASN A N 1
ATOM 1569 C CA . ASN A 1 194 ? -11.594 -17.922 -12.898 1 93.31 194 ASN A CA 1
ATOM 1570 C C . ASN A 1 194 ? -10.289 -17.25 -13.312 1 93.31 194 ASN A C 1
ATOM 1572 O O . ASN A 1 194 ? -9.336 -17.188 -12.539 1 93.31 194 ASN A O 1
ATOM 1576 N N . LEU A 1 195 ? -10.297 -16.75 -14.5 1 95.19 195 LEU A N 1
ATOM 1577 C CA . LEU A 1 195 ? -9.094 -16.125 -15.047 1 95.19 195 LEU A CA 1
ATOM 1578 C C . LEU A 1 195 ? -8.727 -14.875 -14.258 1 95.19 195 LEU A 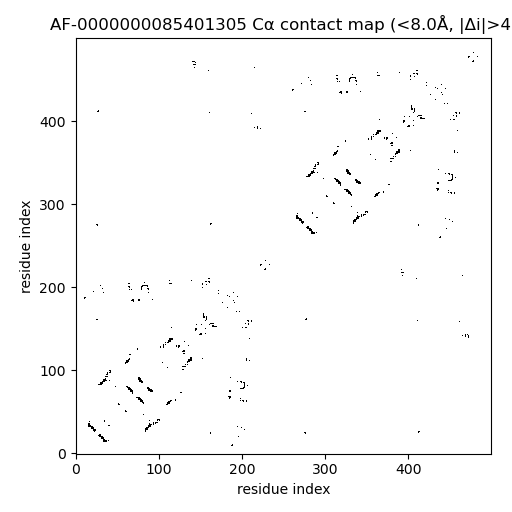C 1
ATOM 1580 O O . LEU A 1 195 ? -7.57 -14.703 -13.859 1 95.19 195 LEU A O 1
ATOM 1584 N N . GLU A 1 196 ? -9.68 -13.984 -14.016 1 95.31 196 GLU A N 1
ATOM 1585 C CA . GLU A 1 196 ? -9.438 -12.758 -13.258 1 95.31 196 GLU A CA 1
ATOM 1586 C C . GLU A 1 196 ? -8.984 -13.07 -11.836 1 95.31 196 GLU A C 1
ATOM 1588 O O . GLU A 1 196 ? -8.031 -12.461 -11.344 1 95.31 196 GLU A O 1
ATOM 1593 N N . TYR A 1 197 ? -9.656 -14.023 -11.242 1 95.06 197 TYR A N 1
ATOM 1594 C CA . TYR A 1 197 ? -9.305 -14.438 -9.883 1 95.06 197 TYR A CA 1
ATOM 1595 C C . TYR A 1 197 ? -7.867 -14.953 -9.828 1 95.06 197 TYR A C 1
ATOM 1597 O O . TYR A 1 197 ? -7.09 -14.539 -8.961 1 95.06 197 TYR A O 1
ATOM 1605 N N . ALA A 1 198 ? -7.5 -15.828 -10.734 1 97.06 198 ALA A N 1
ATOM 1606 C CA . ALA A 1 198 ? -6.16 -16.406 -10.781 1 97.06 198 ALA A CA 1
ATOM 1607 C C . ALA A 1 198 ? -5.109 -15.336 -11.047 1 97.06 198 ALA A C 1
ATOM 1609 O O . ALA A 1 198 ? -4.055 -15.32 -10.406 1 97.06 198 ALA A O 1
ATOM 1610 N N . ALA A 1 199 ? -5.41 -14.438 -11.969 1 98.31 199 ALA A N 1
ATOM 1611 C CA . ALA A 1 199 ? -4.477 -13.367 -12.297 1 98.31 199 ALA A CA 1
ATOM 1612 C C . ALA A 1 199 ? -4.195 -12.484 -11.078 1 98.31 199 ALA A C 1
ATOM 1614 O O . ALA A 1 199 ? -3.039 -12.172 -10.789 1 98.31 199 ALA A O 1
ATOM 1615 N N . ILE A 1 200 ? -5.227 -12.156 -10.375 1 98 200 ILE A N 1
ATOM 1616 C CA . ILE A 1 200 ? -5.098 -11.281 -9.219 1 98 200 ILE A CA 1
ATOM 1617 C C . ILE A 1 200 ? -4.328 -12 -8.109 1 98 200 ILE A C 1
ATOM 1619 O O . ILE A 1 200 ? -3.453 -11.406 -7.469 1 98 200 ILE A O 1
ATOM 1623 N N . ASP A 1 201 ? -4.625 -13.273 -7.898 1 97.88 201 ASP A N 1
ATOM 1624 C CA . ASP A 1 201 ? -3.912 -14.031 -6.875 1 97.88 201 ASP A CA 1
ATOM 1625 C C . ASP A 1 201 ? -2.422 -14.125 -7.195 1 97.88 201 ASP A C 1
ATOM 1627 O O . ASP A 1 201 ? -1.583 -14.047 -6.297 1 97.88 201 ASP A O 1
ATOM 1631 N N . GLY A 1 202 ? -2.086 -14.336 -8.477 1 98.56 202 GLY A N 1
ATOM 1632 C CA . GLY A 1 202 ? -0.691 -14.305 -8.883 1 98.56 202 GLY A CA 1
ATOM 1633 C C . GLY A 1 202 ? -0.023 -12.969 -8.625 1 98.56 202 GLY A C 1
ATOM 1634 O O . GLY A 1 202 ? 1.055 -12.914 -8.031 1 98.56 202 GLY A O 1
ATOM 1635 N N . TYR A 1 203 ? -0.695 -11.938 -8.977 1 98.69 203 TYR A N 1
ATOM 1636 C CA . TYR A 1 203 ? -0.199 -10.578 -8.773 1 98.69 203 TYR A CA 1
ATOM 1637 C C . TYR A 1 203 ? 0.011 -10.297 -7.293 1 98.69 203 TYR A C 1
ATOM 1639 O O . TYR A 1 203 ? 1.038 -9.734 -6.898 1 98.69 203 TYR A O 1
ATOM 1647 N N . LEU A 1 204 ? -0.959 -10.672 -6.496 1 98.62 204 LEU A N 1
ATOM 1648 C CA . LEU A 1 204 ? -0.883 -10.414 -5.062 1 98.62 204 LEU A CA 1
ATOM 1649 C C . LEU A 1 204 ? 0.261 -11.195 -4.426 1 98.62 204 LEU A C 1
ATOM 1651 O O . LEU A 1 204 ? 0.891 -10.727 -3.479 1 98.62 204 LEU A O 1
ATOM 1655 N N . SER A 1 205 ? 0.556 -12.398 -4.926 1 98.44 205 SER A N 1
ATOM 1656 C CA . SER A 1 205 ? 1.688 -13.18 -4.441 1 98.44 205 SER A CA 1
ATOM 1657 C C . SER A 1 205 ? 3.002 -12.43 -4.633 1 98.44 205 SER A C 1
ATOM 1659 O O . SER A 1 205 ? 3.936 -12.586 -3.844 1 98.44 205 SER A O 1
ATOM 1661 N N . TYR A 1 206 ? 3.1 -11.594 -5.609 1 98.31 206 TYR A N 1
ATOM 1662 C CA . TYR A 1 206 ? 4.262 -10.75 -5.863 1 98.31 206 TYR A CA 1
ATOM 1663 C C . TYR A 1 206 ? 4.176 -9.453 -5.066 1 98.31 206 TYR A C 1
ATOM 1665 O O . TYR A 1 206 ? 5.113 -9.102 -4.34 1 98.31 206 TYR A O 1
ATOM 1673 N N . GLU A 1 207 ? 3.062 -8.781 -5.18 1 98.19 207 GLU A N 1
ATOM 1674 C CA . GLU A 1 207 ? 2.941 -7.398 -4.738 1 98.19 207 GLU A CA 1
ATOM 1675 C C . GLU A 1 207 ? 2.98 -7.297 -3.215 1 98.19 207 GLU A C 1
ATOM 1677 O O . GLU A 1 207 ? 3.51 -6.328 -2.664 1 98.19 207 GLU A O 1
ATOM 1682 N N . ILE A 1 208 ? 2.35 -8.258 -2.494 1 97.75 208 ILE A N 1
ATOM 1683 C CA . ILE A 1 208 ? 2.41 -8.25 -1.037 1 97.75 208 ILE A CA 1
ATOM 1684 C C . ILE A 1 208 ? 3.865 -8.305 -0.581 1 97.75 208 ILE A C 1
ATOM 1686 O O . ILE A 1 208 ? 4.293 -7.496 0.248 1 97.75 208 ILE A O 1
ATOM 1690 N N . TYR A 1 209 ? 4.621 -9.219 -1.122 1 97.25 209 TYR A N 1
ATOM 1691 C CA . TYR A 1 209 ? 6.031 -9.312 -0.76 1 97.25 209 TYR A CA 1
ATOM 1692 C C . TYR A 1 209 ? 6.785 -8.055 -1.19 1 97.25 209 TYR A C 1
ATOM 1694 O O . TYR A 1 209 ? 7.688 -7.598 -0.488 1 97.25 209 TYR A O 1
ATOM 1702 N N . ASN A 1 210 ? 6.484 -7.543 -2.348 1 96.25 210 ASN A N 1
ATOM 1703 C CA . ASN A 1 210 ? 7.133 -6.332 -2.842 1 96.25 210 ASN A CA 1
ATOM 1704 C C . ASN A 1 210 ? 6.992 -5.176 -1.856 1 96.25 210 ASN A C 1
ATOM 1706 O O . ASN A 1 210 ? 7.93 -4.402 -1.662 1 96.25 210 ASN A O 1
ATOM 1710 N N . LYS A 1 211 ? 5.77 -5.023 -1.25 1 96 211 LYS A N 1
ATOM 1711 C CA . LYS A 1 211 ? 5.555 -3.979 -0.251 1 96 211 LYS A CA 1
ATOM 1712 C C . LYS A 1 211 ? 6.453 -4.191 0.965 1 96 211 LYS A C 1
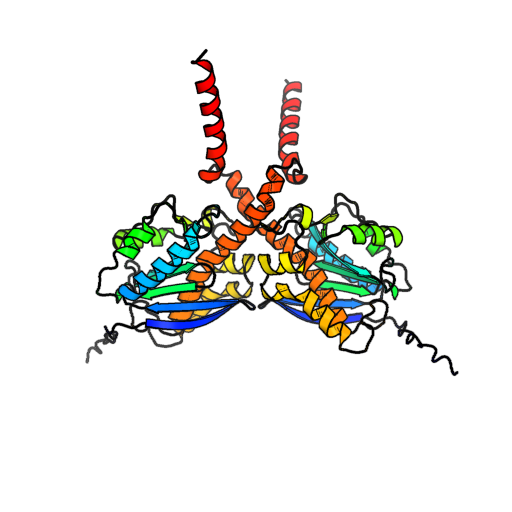ATOM 1714 O O . LYS A 1 211 ? 7.074 -3.244 1.455 1 96 211 LYS A O 1
ATOM 1719 N N . ILE A 1 212 ? 6.527 -5.391 1.412 1 94.56 212 ILE A N 1
ATOM 1720 C CA . ILE A 1 212 ? 7.363 -5.738 2.557 1 94.56 212 ILE A CA 1
ATOM 1721 C C . ILE A 1 212 ? 8.828 -5.465 2.229 1 94.56 212 ILE A C 1
ATOM 1723 O O . ILE A 1 212 ? 9.531 -4.812 3.002 1 94.56 212 ILE A O 1
ATOM 1727 N N . TYR A 1 213 ? 9.211 -5.938 1.089 1 93.12 213 TYR A N 1
ATOM 1728 C CA . TYR A 1 213 ? 10.586 -5.766 0.629 1 93.12 213 TYR A CA 1
ATOM 1729 C C . TYR A 1 213 ? 10.938 -4.285 0.51 1 93.12 213 TYR A C 1
ATOM 1731 O O . TYR A 1 213 ? 12.031 -3.869 0.905 1 93.12 213 TYR A O 1
ATOM 1739 N N . THR A 1 214 ? 10.07 -3.506 -0.032 1 92.75 214 THR A N 1
ATOM 1740 C CA . THR A 1 214 ? 10.289 -2.076 -0.238 1 92.75 214 THR A CA 1
ATOM 1741 C C . THR A 1 214 ? 10.516 -1.366 1.093 1 92.75 214 THR A C 1
ATOM 1743 O O . THR A 1 214 ? 11.438 -0.558 1.222 1 92.75 214 THR A O 1
ATOM 1746 N N . VAL A 1 215 ? 9.68 -1.657 2.059 1 93.19 215 VAL A N 1
ATOM 1747 C CA . VAL A 1 215 ? 9.812 -1.042 3.375 1 93.19 215 VAL A CA 1
ATOM 1748 C C . VAL A 1 215 ? 11.141 -1.456 4.008 1 93.19 215 VAL A C 1
ATOM 1750 O O . VAL A 1 215 ? 11.875 -0.614 4.527 1 93.19 215 VAL A O 1
ATOM 1753 N N . ASN A 1 216 ? 11.43 -2.719 3.914 1 91.19 216 ASN A N 1
ATOM 1754 C CA . ASN A 1 216 ? 12.68 -3.219 4.48 1 91.19 216 ASN A CA 1
ATOM 1755 C C . ASN A 1 216 ? 13.898 -2.576 3.82 1 91.19 216 ASN A C 1
ATOM 1757 O O . ASN A 1 216 ? 14.828 -2.16 4.504 1 91.19 216 ASN A O 1
ATOM 1761 N N . GLU A 1 217 ? 13.867 -2.498 2.553 1 89.19 217 GLU A N 1
ATOM 1762 C CA . GLU A 1 217 ? 14.969 -1.893 1.811 1 89.19 217 GLU A CA 1
ATOM 1763 C C . GLU A 1 217 ? 15.109 -0.409 2.141 1 89.19 217 GLU A C 1
ATOM 1765 O O . GLU A 1 217 ? 16.219 0.099 2.287 1 89.19 217 GLU A O 1
ATOM 1770 N N . GLY A 1 218 ? 14.023 0.232 2.234 1 89.81 218 GLY A N 1
ATOM 1771 C CA . GLY A 1 218 ? 14.023 1.658 2.518 1 89.81 218 GLY A CA 1
ATOM 1772 C C . GLY A 1 218 ? 14.531 1.99 3.908 1 89.81 218 GLY A C 1
ATOM 1773 O O . GLY A 1 218 ? 14.938 3.125 4.172 1 89.81 218 GLY A O 1
ATOM 1774 N N . GLN A 1 219 ? 14.453 1.032 4.766 1 89.19 219 GLN A N 1
ATOM 1775 C CA . GLN A 1 219 ? 14.867 1.269 6.145 1 89.19 219 GLN A CA 1
ATOM 1776 C C . GLN A 1 219 ? 16.219 0.626 6.426 1 89.19 219 GLN A C 1
ATOM 1778 O O . GLN A 1 219 ? 16.703 0.661 7.559 1 89.19 219 GLN A O 1
ATOM 1783 N N . ALA A 1 220 ? 16.797 -0.016 5.504 1 81.5 220 ALA A N 1
ATOM 1784 C CA . ALA A 1 220 ? 18.062 -0.733 5.688 1 81.5 220 ALA A CA 1
ATOM 1785 C C . ALA A 1 220 ? 19.172 0.217 6.117 1 81.5 220 ALA A C 1
ATOM 1787 O O . ALA A 1 220 ? 20.125 -0.193 6.789 1 81.5 220 ALA A O 1
ATOM 1788 N N . HIS A 1 221 ? 19.109 1.459 5.742 1 65.5 221 HIS A N 1
ATOM 1789 C CA . HIS A 1 221 ? 20.125 2.438 6.121 1 65.5 221 HIS A CA 1
ATOM 1790 C C . HIS A 1 221 ? 20.016 2.795 7.602 1 65.5 221 HIS A C 1
ATOM 1792 O O . HIS A 1 221 ? 21 3.246 8.203 1 65.5 221 HIS A O 1
ATOM 1798 N N . LEU A 1 222 ? 18.766 2.814 8.203 1 63.62 222 LEU A N 1
ATOM 1799 C CA . LEU A 1 222 ? 18.562 3.121 9.617 1 63.62 222 LEU A CA 1
ATOM 1800 C C . LEU A 1 222 ? 19.328 2.141 10.5 1 63.62 222 LEU A C 1
ATOM 1802 O O . LEU A 1 222 ? 19.781 2.504 11.586 1 63.62 222 LEU A O 1
ATOM 1806 N N . GLN A 1 223 ? 19.266 0.866 10.219 1 55.47 223 GLN A N 1
ATOM 1807 C CA . GLN A 1 223 ? 20 -0.149 10.969 1 55.47 223 GLN A CA 1
ATOM 1808 C C . GLN A 1 223 ? 21.5 0.119 10.938 1 55.47 223 GLN A C 1
ATOM 1810 O O . GLN A 1 223 ? 22.219 -0.177 11.898 1 55.47 223 GLN A O 1
ATOM 1815 N N . ARG A 1 224 ? 21.953 0.671 9.844 1 46.5 224 ARG A N 1
ATOM 1816 C CA . ARG A 1 224 ? 23.359 1.026 9.844 1 46.5 224 ARG A CA 1
ATOM 1817 C C . ARG A 1 224 ? 23.609 2.297 10.656 1 46.5 224 ARG A C 1
ATOM 1819 O O . ARG A 1 224 ? 24.719 2.529 11.133 1 46.5 224 ARG A O 1
ATOM 1826 N N . SER A 1 225 ? 22.641 3.191 10.57 1 41.38 225 SER A N 1
ATOM 1827 C CA . SER A 1 225 ? 22.812 4.406 11.359 1 41.38 225 SER A CA 1
ATOM 1828 C C . SER A 1 225 ? 22.203 4.262 12.75 1 41.38 225 SER A C 1
ATOM 1830 O O . SER A 1 225 ? 21.25 3.504 12.93 1 41.38 225 SER A O 1
ATOM 1832 N N . ASP A 1 226 ? 22.812 4.453 14.023 1 38.47 226 ASP A N 1
ATOM 1833 C CA . ASP A 1 226 ? 22.5 4.41 15.445 1 38.47 226 ASP A CA 1
ATOM 1834 C C . ASP A 1 226 ? 21.109 4.992 15.719 1 38.47 226 ASP A C 1
ATOM 1836 O O . ASP A 1 226 ? 20.797 5.355 16.844 1 38.47 226 ASP A O 1
ATOM 1840 N N . HIS A 1 227 ? 20.422 5.367 14.828 1 36.16 227 HIS A N 1
ATOM 1841 C CA . HIS A 1 227 ? 19.156 5.996 15.195 1 36.16 227 HIS A CA 1
ATOM 1842 C C . HIS A 1 227 ? 18.094 4.953 15.516 1 36.16 227 HIS A C 1
ATOM 1844 O O . HIS A 1 227 ? 17.547 4.312 14.609 1 36.16 227 HIS A O 1
ATOM 1850 N N . ILE A 1 228 ? 18.328 4.191 16.609 1 35.06 228 ILE A N 1
ATOM 1851 C CA . ILE A 1 228 ? 17.453 3.184 17.203 1 35.06 228 ILE A CA 1
ATOM 1852 C C . ILE A 1 228 ? 16.062 3.773 17.422 1 35.06 228 ILE A C 1
ATOM 1854 O O . ILE A 1 228 ? 15.922 4.891 17.938 1 35.06 228 ILE A O 1
ATOM 1858 N N . CYS A 1 229 ? 15.156 3.396 16.688 1 38.31 229 CYS A N 1
ATOM 1859 C CA . CYS A 1 229 ? 13.805 3.709 17.141 1 38.31 229 CYS A CA 1
ATOM 1860 C C . CYS A 1 229 ? 13.703 3.627 18.656 1 38.31 229 CYS A C 1
ATOM 1862 O O . CYS A 1 229 ? 14.078 2.619 19.25 1 38.31 229 CYS A O 1
ATOM 1864 N N . PRO A 1 230 ? 13.539 4.691 19.391 1 34.44 230 PRO A N 1
ATOM 1865 C CA . PRO A 1 230 ? 13.562 4.676 20.844 1 34.44 230 PRO A CA 1
ATOM 1866 C C . PRO A 1 230 ? 12.883 3.443 21.438 1 34.44 230 PRO A C 1
ATOM 1868 O O . PRO A 1 230 ? 13.32 2.922 22.469 1 34.44 230 PRO A O 1
ATOM 1871 N N . ARG A 1 231 ? 11.766 3.104 21.016 1 35.91 231 ARG A N 1
ATOM 1872 C CA . ARG A 1 231 ? 11.148 2.02 21.766 1 35.91 231 ARG A CA 1
ATOM 1873 C C . ARG A 1 231 ? 11.852 0.694 21.516 1 35.91 231 ARG A C 1
ATOM 1875 O O . ARG A 1 231 ? 11.516 -0.324 22.125 1 35.91 231 ARG A O 1
ATOM 1882 N N . CYS A 1 232 ? 12.672 0.613 20.375 1 33.59 232 CYS A N 1
ATOM 1883 C CA . CYS A 1 232 ? 13.219 -0.722 20.172 1 33.59 232 CYS A CA 1
ATOM 1884 C C . CYS A 1 232 ? 14.359 -0.998 21.141 1 33.59 232 CYS A C 1
ATOM 1886 O O . CYS A 1 232 ? 14.766 -2.146 21.312 1 33.59 232 CYS A O 1
ATOM 1888 N N . LYS A 1 233 ? 15.141 0.028 21.562 1 34.94 233 LYS A N 1
ATOM 1889 C CA . LYS A 1 233 ? 16.25 -0.232 22.469 1 34.94 233 LYS A CA 1
ATOM 1890 C C . LYS A 1 233 ? 15.758 -0.483 23.891 1 34.94 233 LYS A C 1
ATOM 1892 O O . LYS A 1 233 ? 16.516 -0.963 24.734 1 34.94 233 LYS A O 1
ATOM 1897 N N . ASN A 1 234 ? 14.664 0.187 24.359 1 34.38 234 ASN A N 1
ATOM 1898 C CA . ASN A 1 234 ? 14.508 0.124 25.797 1 34.38 234 ASN A CA 1
ATOM 1899 C C . ASN A 1 234 ? 14.141 -1.283 26.266 1 34.38 234 ASN A C 1
ATOM 1901 O O . ASN A 1 234 ? 14 -1.529 27.469 1 34.38 234 ASN A O 1
ATOM 1905 N N . GLN A 1 235 ? 13.734 -2.143 25.375 1 33.34 235 GLN A N 1
ATOM 1906 C CA . GLN A 1 235 ? 13.461 -3.434 26 1 33.34 235 GLN A CA 1
ATOM 1907 C C . GLN A 1 235 ? 14.75 -4.105 26.469 1 33.34 235 GLN A C 1
ATOM 1909 O O . GLN A 1 235 ? 14.727 -5.027 27.281 1 33.34 235 GLN A O 1
ATOM 1914 N N . ASP A 1 236 ? 15.891 -3.721 25.859 1 33.72 236 ASP A N 1
ATOM 1915 C CA . ASP A 1 236 ? 17.047 -4.496 26.312 1 33.72 236 ASP A CA 1
ATOM 1916 C C . ASP A 1 236 ? 17.5 -4.016 27.688 1 33.72 236 ASP A C 1
ATOM 1918 O O . ASP A 1 236 ? 18.172 -4.758 28.422 1 33.72 236 ASP A O 1
ATOM 1922 N N . GLU A 1 237 ? 17.359 -2.695 27.969 1 34.09 237 GLU A N 1
ATOM 1923 C CA . GLU A 1 237 ? 18.047 -2.293 29.188 1 34.09 237 GLU A CA 1
ATOM 1924 C C . GLU A 1 237 ? 17.25 -2.709 30.422 1 34.09 237 GLU A C 1
ATOM 1926 O O . GLU A 1 237 ? 17.797 -2.785 31.531 1 34.09 237 GLU A O 1
ATOM 1931 N N . SER A 1 238 ? 15.898 -2.768 30.297 1 35.09 238 SER A N 1
ATOM 1932 C CA . SER A 1 238 ? 15.211 -3.041 31.547 1 35.09 238 SER A CA 1
ATOM 1933 C C . SER A 1 238 ? 15.375 -4.5 31.969 1 35.09 238 SER A C 1
ATOM 1935 O O . SER A 1 238 ? 15.023 -4.879 33.094 1 35.09 238 SER A O 1
ATOM 1937 N N . SER A 1 239 ? 15.852 -5.348 31.031 1 33.78 239 SER A N 1
ATOM 1938 C CA . SER A 1 239 ? 16.109 -6.695 31.531 1 33.78 239 SER A CA 1
ATOM 1939 C C . SER A 1 239 ? 17.359 -6.73 32.406 1 33.78 239 SER A C 1
ATOM 1941 O O . SER A 1 239 ? 17.578 -7.699 33.156 1 33.78 239 SER A O 1
ATOM 1943 N N . SER A 1 240 ? 18.203 -5.711 32.188 1 31.98 240 SER A N 1
ATOM 1944 C CA . SER A 1 240 ? 19.406 -5.836 33 1 31.98 240 SER A CA 1
ATOM 1945 C C . SER A 1 240 ? 19.172 -5.414 34.438 1 31.98 240 SER A C 1
ATOM 1947 O O . SER A 1 240 ? 19.891 -5.836 35.344 1 31.98 240 SER A O 1
ATOM 1949 N N . MET A 1 241 ? 18.188 -4.434 34.562 1 32.59 241 MET A N 1
ATOM 1950 C CA . MET A 1 241 ? 18.031 -3.949 35.938 1 32.59 241 MET A CA 1
ATOM 1951 C C . MET A 1 241 ? 17.375 -5.008 36.812 1 32.59 241 MET A C 1
ATOM 1953 O O . MET A 1 241 ? 17.562 -5.016 38.031 1 32.59 241 MET A O 1
ATOM 1957 N N . ASN A 1 242 ? 16.562 -5.777 36.219 1 28.58 242 ASN A N 1
ATOM 1958 C CA . ASN A 1 242 ? 15.867 -6.723 37.094 1 28.58 242 ASN A CA 1
ATOM 1959 C C . ASN A 1 242 ? 16.812 -7.824 37.562 1 28.58 242 ASN A C 1
ATOM 1961 O O . ASN A 1 242 ? 16.438 -8.641 38.406 1 28.58 242 ASN A O 1
ATOM 1965 N N . LYS A 1 243 ? 17.953 -7.871 36.906 1 31.83 243 LYS A N 1
ATOM 1966 C CA . LYS A 1 243 ? 18.875 -8.891 37.406 1 31.83 243 LYS A CA 1
ATOM 1967 C C . LYS A 1 243 ? 19.547 -8.43 38.719 1 31.83 243 LYS A C 1
ATOM 1969 O O . LYS A 1 243 ? 20.141 -9.234 39.438 1 31.83 243 LYS A O 1
ATOM 1974 N N . ARG A 1 244 ? 19.672 -7.105 38.781 1 31.98 244 ARG A N 1
ATOM 1975 C CA . ARG A 1 244 ? 20.453 -6.68 39.938 1 31.98 244 ARG A CA 1
ATOM 1976 C C . ARG A 1 244 ? 19.656 -6.832 41.219 1 31.98 244 ARG A C 1
ATOM 1978 O O . ARG A 1 244 ? 20.234 -6.996 42.312 1 31.98 244 ARG A O 1
ATOM 1985 N N . GLN A 1 245 ? 18.406 -6.586 41.062 1 25.06 245 GLN A N 1
ATOM 1986 C CA . GLN A 1 245 ? 17.734 -6.543 42.344 1 25.06 245 GLN A CA 1
ATOM 1987 C C . GLN A 1 245 ? 17.656 -7.934 42.969 1 25.06 245 GLN A C 1
ATOM 1989 O O . GLN A 1 245 ? 17.234 -8.078 44.125 1 25.06 245 GLN A O 1
ATOM 1994 N N . LYS A 1 246 ? 17.859 -8.938 42.156 1 32.06 246 LYS A N 1
ATOM 1995 C CA . LYS A 1 246 ? 17.688 -10.234 42.781 1 32.06 246 LYS A CA 1
ATOM 1996 C C . LYS A 1 246 ? 18.828 -10.531 43.75 1 32.06 246 LYS A C 1
ATOM 1998 O O . LYS A 1 246 ? 18.75 -11.469 44.562 1 32.06 246 LYS A O 1
ATOM 2003 N N . GLN A 1 247 ? 19.984 -9.898 43.469 1 29.03 247 GLN A N 1
ATOM 2004 C CA . GLN A 1 247 ? 21.062 -10.375 44.312 1 29.03 247 GLN A CA 1
ATOM 2005 C C . GLN A 1 247 ? 20.922 -9.844 45.75 1 29.03 247 GLN A C 1
ATOM 2007 O O . GLN A 1 247 ? 21.641 -10.273 46.656 1 29.03 247 GLN A O 1
ATOM 2012 N N . ALA A 1 248 ? 20.234 -8.773 45.906 1 30.8 248 ALA A N 1
ATOM 2013 C CA . ALA A 1 248 ? 20.391 -8.227 47.25 1 30.8 248 ALA A CA 1
ATOM 2014 C C . ALA A 1 248 ? 19.719 -9.117 48.281 1 30.8 248 ALA A C 1
ATOM 2016 O O . ALA A 1 248 ? 20.062 -9.094 49.469 1 30.8 248 ALA A O 1
ATOM 2017 N N . TRP A 1 249 ? 18.547 -9.742 47.75 1 26.94 249 TRP A N 1
ATOM 2018 C CA . TRP A 1 249 ? 17.875 -10.359 48.875 1 26.94 249 TRP A CA 1
ATOM 2019 C C . TRP A 1 249 ? 18.516 -11.695 49.219 1 26.94 249 TRP A C 1
ATOM 2021 O O . TRP A 1 249 ? 18.047 -12.406 50.125 1 26.94 249 TRP A O 1
ATOM 2031 N N . GLU A 1 250 ? 19.516 -12.039 48.469 1 23.23 250 GLU A N 1
ATOM 2032 C CA . GLU A 1 250 ? 20.125 -13.148 49.219 1 23.23 250 GLU A CA 1
ATOM 2033 C C . GLU A 1 250 ? 21.094 -12.648 50.281 1 23.23 250 GLU A C 1
ATOM 2035 O O . GLU A 1 250 ? 21.766 -11.641 50.094 1 23.23 250 GLU A O 1
ATOM 2040 N N . MET B 1 1 ? -3.707 57.688 -14.93 1 21.62 1 MET B N 1
ATOM 2041 C CA . MET B 1 1 ? -3.127 56.344 -14.695 1 21.62 1 MET B CA 1
ATOM 2042 C C . MET B 1 1 ? -3.752 55.688 -13.469 1 21.62 1 MET B C 1
ATOM 2044 O O . MET B 1 1 ? -3.402 56.031 -12.336 1 21.62 1 MET B O 1
ATOM 2048 N N . ALA B 1 2 ? -5.09 55.25 -13.523 1 29.34 2 ALA B N 1
ATOM 2049 C CA . ALA B 1 2 ? -5.906 54.656 -12.469 1 29.34 2 ALA B CA 1
ATOM 2050 C C . ALA B 1 2 ? -5.262 53.375 -11.93 1 29.34 2 ALA B C 1
ATOM 2052 O O . ALA B 1 2 ? -4.914 52.469 -12.695 1 29.34 2 ALA B O 1
ATOM 2053 N N . SER B 1 3 ? -4.52 53.469 -10.828 1 23.84 3 SER B N 1
ATOM 2054 C CA . SER B 1 3 ? -3.9 52.344 -10.117 1 23.84 3 SER B CA 1
ATOM 2055 C C . SER B 1 3 ? -4.926 51.281 -9.773 1 23.84 3 SER B C 1
ATOM 2057 O O . SER B 1 3 ? -5.91 51.531 -9.078 1 23.84 3 SER B O 1
ATOM 2059 N N . ALA B 1 4 ? -5.289 50.312 -10.641 1 33.25 4 ALA B N 1
ATOM 2060 C CA . ALA B 1 4 ? -6.125 49.156 -10.344 1 33.25 4 ALA B CA 1
ATOM 2061 C C . ALA B 1 4 ? -5.672 48.469 -9.055 1 33.25 4 ALA B C 1
ATOM 2063 O O . ALA B 1 4 ? -4.594 47.844 -9.016 1 33.25 4 ALA B O 1
ATOM 2064 N N . SER B 1 5 ? -5.953 49 -7.895 1 29.62 5 SER B N 1
ATOM 2065 C CA . SER B 1 5 ? -5.762 48.375 -6.586 1 29.62 5 SER B CA 1
ATOM 2066 C C . SER B 1 5 ? -6.289 46.938 -6.57 1 29.62 5 SER B C 1
ATOM 2068 O O . SER B 1 5 ? -7.438 46.719 -6.938 1 29.62 5 SER B O 1
ATOM 2070 N N . SER B 1 6 ? -5.539 45.938 -6.801 1 33.97 6 SER B N 1
ATOM 2071 C CA . SER B 1 6 ? -5.824 44.5 -6.703 1 33.97 6 SER B CA 1
ATOM 2072 C C . SER B 1 6 ? -6.535 44.188 -5.395 1 33.97 6 SER B C 1
ATOM 2074 O O . SER B 1 6 ? -5.949 44.281 -4.316 1 33.97 6 SER B O 1
ATOM 2076 N N . SER B 1 7 ? -7.785 44.5 -5.16 1 32.59 7 SER B N 1
ATOM 2077 C CA . SER B 1 7 ? -8.648 44.125 -4.035 1 32.59 7 SER B CA 1
ATOM 2078 C C . SER B 1 7 ? -8.5 42.656 -3.66 1 32.59 7 SER B C 1
ATOM 2080 O O . SER B 1 7 ? -8.805 41.781 -4.461 1 32.59 7 SER B O 1
ATOM 2082 N N . VAL B 1 8 ? -7.578 42.281 -2.865 1 38.25 8 VAL B N 1
ATOM 2083 C CA . VAL B 1 8 ? -7.586 41 -2.139 1 38.25 8 VAL B CA 1
ATOM 2084 C C . VAL B 1 8 ? -9 40.719 -1.63 1 38.25 8 VAL B C 1
ATOM 2086 O O . VAL B 1 8 ? -9.602 41.562 -0.945 1 38.25 8 VAL B O 1
ATOM 2089 N N . VAL B 1 9 ? -9.891 40.188 -2.332 1 42.12 9 VAL B N 1
ATOM 2090 C CA . VAL B 1 9 ? -11.234 39.781 -1.931 1 42.12 9 VAL B CA 1
ATOM 2091 C C . VAL B 1 9 ? -11.227 39.344 -0.469 1 42.12 9 VAL B C 1
ATOM 2093 O O . VAL B 1 9 ? -10.453 38.438 -0.082 1 42.12 9 VAL B O 1
ATOM 2096 N N . ALA B 1 10 ? -11.531 40.094 0.537 1 46.56 10 ALA B N 1
ATOM 2097 C CA . ALA B 1 10 ? -11.766 39.969 1.972 1 46.56 10 ALA B CA 1
ATOM 2098 C C . ALA B 1 10 ? -12.531 38.688 2.287 1 46.56 10 ALA B C 1
ATOM 2100 O O . ALA B 1 10 ? -13.594 38.406 1.719 1 46.56 10 ALA B O 1
ATOM 2101 N N . GLY B 1 11 ? -11.883 37.469 2.521 1 52.59 11 GLY B N 1
ATOM 2102 C CA . GLY B 1 11 ? -12.469 36.219 2.926 1 52.59 11 GLY B CA 1
ATOM 2103 C C . GLY B 1 11 ? -13.562 36.375 3.961 1 52.59 11 GLY B C 1
ATOM 2104 O O . GLY B 1 11 ? -13.664 37.406 4.617 1 52.59 11 GLY B O 1
ATOM 2105 N N . ASP B 1 12 ? -14.727 35.75 3.793 1 61.53 12 ASP B N 1
ATOM 2106 C CA . ASP B 1 12 ? -15.844 35.656 4.734 1 61.53 12 ASP B CA 1
ATOM 2107 C C . ASP B 1 12 ? -15.367 35.188 6.102 1 61.53 12 ASP B C 1
ATOM 2109 O O . ASP B 1 12 ? -14.648 34.188 6.199 1 61.53 12 ASP B O 1
ATOM 2113 N N . GLU B 1 13 ? -15.297 36 7.168 1 65.56 13 GLU B N 1
ATOM 2114 C CA . GLU B 1 13 ? -14.852 35.688 8.523 1 65.56 13 GLU B CA 1
ATOM 2115 C C . GLU B 1 13 ? -15.859 34.812 9.258 1 65.56 13 GLU B C 1
ATOM 2117 O O . GLU B 1 13 ? -15.68 34.5 10.438 1 65.56 13 GLU B O 1
ATOM 2122 N N . LYS B 1 14 ? -16.906 34.281 8.539 1 77.88 14 LYS B N 1
ATOM 2123 C CA . LYS B 1 14 ? -17.938 33.5 9.211 1 77.88 14 LYS B CA 1
ATOM 2124 C C . LYS B 1 14 ? -17.422 32.125 9.602 1 77.88 14 LYS B C 1
ATOM 2126 O O . LYS B 1 14 ? -16.672 31.484 8.844 1 77.88 14 LYS B O 1
ATOM 2131 N N . SER B 1 15 ? -17.75 31.781 10.844 1 74.62 15 SER B N 1
ATOM 2132 C CA . SER B 1 15 ? -17.453 30.438 11.328 1 74.62 15 SER B CA 1
ATOM 2133 C C . SER B 1 15 ? -18.141 29.375 10.477 1 74.62 15 SER B C 1
ATOM 2135 O O . SER B 1 15 ? -19.359 29.422 10.289 1 74.62 15 SER B O 1
ATOM 2137 N N . THR B 1 16 ? -17.344 28.453 9.961 1 88.19 16 THR B N 1
ATOM 2138 C CA . THR B 1 16 ? -17.906 27.453 9.055 1 88.19 16 THR B CA 1
ATOM 2139 C C . THR B 1 16 ? -17.281 26.094 9.305 1 88.19 16 THR B C 1
ATOM 2141 O O . THR B 1 16 ? -16.094 25.984 9.648 1 88.19 16 THR B O 1
ATOM 2144 N N . THR B 1 17 ? -18.141 25.062 9.359 1 94.56 17 THR B N 1
ATOM 2145 C CA . THR B 1 17 ? -17.734 23.672 9.367 1 94.56 17 THR B CA 1
ATOM 2146 C C . THR B 1 17 ? -18.422 22.906 8.242 1 94.56 17 THR B C 1
ATOM 2148 O O . THR B 1 17 ? -19.641 23 8.062 1 94.56 17 THR B O 1
ATOM 2151 N N . GLU B 1 18 ? -17.656 22.266 7.484 1 96.56 18 GLU B N 1
ATOM 2152 C CA . GLU B 1 18 ? -18.172 21.438 6.391 1 96.56 18 GLU B CA 1
ATOM 2153 C C . GLU B 1 18 ? -17.578 20.031 6.445 1 96.56 18 GLU B C 1
ATOM 2155 O O . GLU B 1 18 ? -16.453 19.828 6.906 1 96.56 18 GLU B O 1
ATOM 2160 N N . LYS B 1 19 ? -18.406 19.047 6.035 1 97.25 19 LYS B N 1
ATOM 2161 C CA . LYS B 1 19 ? -17.969 17.656 5.992 1 97.25 19 LYS B CA 1
ATOM 2162 C C . LYS B 1 19 ? -17.969 17.125 4.562 1 97.25 19 LYS B C 1
ATOM 2164 O O . LYS B 1 19 ? -18.891 17.422 3.791 1 97.25 19 LYS B O 1
ATOM 2169 N N . TYR B 1 20 ? -16.953 16.422 4.23 1 97.44 20 TYR B N 1
ATOM 2170 C CA . TYR B 1 20 ? -16.828 15.828 2.904 1 97.44 20 TYR B CA 1
ATOM 2171 C C . TYR B 1 20 ? -16.375 14.375 2.998 1 97.44 20 TYR B C 1
ATOM 2173 O O . TYR B 1 20 ? -15.75 13.977 3.98 1 97.44 20 TYR B O 1
ATOM 2181 N N . ARG B 1 21 ? -16.812 13.562 2.096 1 97.19 21 ARG B N 1
ATOM 2182 C CA . ARG B 1 21 ? -16.234 12.25 1.837 1 97.19 21 ARG B CA 1
ATOM 2183 C C . ARG B 1 21 ? -15.492 12.227 0.505 1 97.19 21 ARG B C 1
ATOM 2185 O O . ARG B 1 21 ? -16.062 12.547 -0.538 1 97.19 21 ARG B O 1
ATOM 2192 N N . ILE B 1 22 ? -14.234 11.953 0.55 1 97.19 22 ILE B N 1
ATOM 2193 C CA . ILE B 1 22 ? -13.367 12.055 -0.621 1 97.19 22 ILE B CA 1
ATOM 2194 C C . ILE B 1 22 ? -12.734 10.695 -0.917 1 97.19 22 ILE B C 1
ATOM 2196 O O . ILE B 1 22 ? -12.273 10 -0.004 1 97.19 22 ILE B O 1
ATOM 2200 N N . LEU B 1 23 ? -12.758 10.211 -2.141 1 95.69 23 LEU B N 1
ATOM 2201 C CA . LEU B 1 23 ? -12 9.031 -2.537 1 95.69 23 LEU B CA 1
ATOM 2202 C C . LEU B 1 23 ? -10.508 9.336 -2.59 1 95.69 23 LEU B C 1
ATOM 2204 O O . LEU B 1 23 ? -10.047 10.062 -3.475 1 95.69 23 LEU B O 1
ATOM 2208 N N . ALA B 1 24 ? -9.773 8.82 -1.696 1 95.81 24 ALA B N 1
ATOM 2209 C CA . ALA B 1 24 ? -8.344 9.094 -1.634 1 95.81 24 ALA B CA 1
ATOM 2210 C C . ALA B 1 24 ? -7.578 8.242 -2.645 1 95.81 24 ALA B C 1
ATOM 2212 O O . ALA B 1 24 ? -6.805 8.766 -3.449 1 95.81 24 ALA B O 1
ATOM 2213 N N . HIS B 1 25 ? -7.824 6.953 -2.643 1 94.44 25 HIS B N 1
ATOM 2214 C CA . HIS B 1 25 ? -7.207 6.008 -3.568 1 94.44 25 HIS B CA 1
ATOM 2215 C C . HIS B 1 25 ? -7.898 4.652 -3.516 1 94.44 25 HIS B C 1
ATOM 2217 O O . HIS B 1 25 ? -8.477 4.285 -2.492 1 94.44 25 HIS B O 1
ATOM 2223 N N . GLY B 1 26 ? -7.824 3.965 -4.699 1 92.12 26 GLY B N 1
ATOM 2224 C CA . GLY B 1 26 ? -8.484 2.668 -4.727 1 92.12 26 GLY B CA 1
ATOM 2225 C C . GLY B 1 26 ? -9.914 2.713 -4.227 1 92.12 26 GLY B C 1
ATOM 2226 O O . GLY B 1 26 ? -10.719 3.502 -4.719 1 92.12 26 GLY B O 1
ATOM 2227 N N . SER B 1 27 ? -10.141 1.883 -3.184 1 92.44 27 SER B N 1
ATOM 2228 C CA . SER B 1 27 ? -11.484 1.844 -2.615 1 92.44 27 SER B CA 1
ATOM 2229 C C . SER B 1 27 ? -11.531 2.562 -1.271 1 92.44 27 SER B C 1
ATOM 2231 O O . SER B 1 27 ? -12.508 2.426 -0.525 1 92.44 27 SER B O 1
ATOM 2233 N N . THR B 1 28 ? -10.523 3.355 -1.029 1 95 28 THR B N 1
ATOM 2234 C CA . THR B 1 28 ? -10.422 4.012 0.27 1 95 28 THR B CA 1
ATOM 2235 C C . THR B 1 28 ? -10.977 5.43 0.204 1 95 28 THR B C 1
ATOM 2237 O O . THR B 1 28 ? -10.445 6.277 -0.518 1 95 28 THR B O 1
ATOM 2240 N N . TYR B 1 29 ? -11.945 5.621 0.977 1 96.75 29 TYR B N 1
ATOM 2241 C CA . TYR B 1 29 ? -12.492 6.961 1.177 1 96.75 29 TYR B CA 1
ATOM 2242 C C . TYR B 1 29 ? -12.008 7.559 2.492 1 96.75 29 TYR B C 1
ATOM 2244 O O . TYR B 1 29 ? -11.773 6.828 3.461 1 96.75 29 TYR B O 1
ATOM 2252 N N . ILE B 1 30 ? -11.898 8.891 2.502 1 98.12 30 ILE B N 1
ATOM 2253 C CA . ILE B 1 30 ? -11.57 9.57 3.75 1 98.12 30 ILE B CA 1
ATOM 2254 C C . ILE B 1 30 ? -12.695 10.523 4.125 1 98.12 30 ILE B C 1
ATOM 2256 O O . ILE B 1 30 ? -13.32 11.141 3.252 1 98.12 30 ILE B O 1
ATOM 2260 N N . ASP B 1 31 ? -12.977 10.594 5.375 1 98.56 31 ASP B N 1
ATOM 2261 C CA . ASP B 1 31 ? -13.906 11.562 5.945 1 98.56 31 ASP B CA 1
ATOM 2262 C C . ASP B 1 31 ? -13.188 12.836 6.367 1 98.56 31 ASP B C 1
ATOM 2264 O O . ASP B 1 31 ? -12.305 12.805 7.223 1 98.56 31 ASP B O 1
ATOM 2268 N N . VAL B 1 32 ? -13.633 14 5.797 1 98.75 32 VAL B N 1
ATOM 2269 C CA . VAL B 1 32 ? -12.922 15.266 5.98 1 98.75 32 VAL B CA 1
ATOM 2270 C C . VAL B 1 32 ? -13.828 16.266 6.695 1 98.75 32 VAL B C 1
ATOM 2272 O O . VAL B 1 32 ? -14.977 16.469 6.297 1 98.75 32 VAL B O 1
ATOM 2275 N N . VAL B 1 33 ? -13.32 16.844 7.742 1 98.75 33 VAL B N 1
ATOM 2276 C CA . VAL B 1 33 ? -13.961 17.984 8.383 1 98.75 33 VAL B CA 1
ATOM 2277 C C . VAL B 1 33 ? -13.148 19.25 8.117 1 98.75 33 VAL B C 1
ATOM 2279 O O . VAL B 1 33 ? -11.977 19.328 8.508 1 98.75 33 VAL B O 1
ATOM 2282 N N . TYR B 1 34 ? -13.695 20.172 7.391 1 98.44 34 TYR B N 1
ATOM 2283 C CA . TYR B 1 34 ? -13.117 21.484 7.145 1 98.44 34 TYR B CA 1
ATOM 2284 C C . TYR B 1 34 ? -13.75 22.531 8.047 1 98.44 34 TYR B C 1
ATOM 2286 O O . TYR B 1 34 ? -14.969 22.719 8.031 1 98.44 34 TYR B O 1
ATOM 2294 N N . THR B 1 35 ? -12.867 23.219 8.844 1 98.19 35 THR B N 1
ATOM 2295 C CA . THR B 1 35 ? -13.453 24.156 9.805 1 98.19 35 THR B CA 1
ATOM 2296 C C . THR B 1 35 ? -12.484 25.297 10.117 1 98.19 35 THR B C 1
ATOM 2298 O O . THR B 1 35 ? -11.273 25.141 9.977 1 98.19 35 THR B O 1
ATOM 2301 N N . ASN B 1 36 ? -12.977 26.422 10.469 1 97.62 36 ASN B N 1
ATOM 2302 C CA . ASN B 1 36 ? -12.211 27.484 11.102 1 97.62 36 ASN B CA 1
ATOM 2303 C C . ASN B 1 36 ? -12.719 27.781 12.516 1 97.62 36 ASN B C 1
ATOM 2305 O O . ASN B 1 36 ? -12.477 28.859 13.062 1 97.62 36 ASN B O 1
ATOM 2309 N N . GLU B 1 37 ? -13.375 26.734 13.133 1 96.88 37 GLU B N 1
ATOM 2310 C CA . GLU B 1 37 ? -13.961 26.891 14.461 1 96.88 37 GLU B CA 1
ATOM 2311 C C . GLU B 1 37 ? -13.172 26.109 15.508 1 96.88 37 GLU B C 1
ATOM 2313 O O . GLU B 1 37 ? -13.016 24.891 15.383 1 96.88 37 GLU B O 1
ATOM 2318 N N . ALA B 1 38 ? -12.867 26.812 16.562 1 96.56 38 ALA B N 1
ATOM 2319 C CA . ALA B 1 38 ? -12.125 26.203 17.656 1 96.56 38 ALA B CA 1
ATOM 2320 C C . ALA B 1 38 ? -12.93 25.094 18.312 1 96.56 38 ALA B C 1
ATOM 2322 O O . ALA B 1 38 ? -12.375 24.047 18.688 1 96.56 38 ALA B O 1
ATOM 2323 N N . ALA B 1 39 ? -14.164 25.266 18.453 1 96.56 39 ALA B N 1
ATOM 2324 C CA . ALA B 1 39 ? -15.023 24.281 19.109 1 96.56 39 ALA B CA 1
ATOM 2325 C C . ALA B 1 39 ? -15.055 22.969 18.344 1 96.56 39 ALA B C 1
ATOM 2327 O O . ALA B 1 39 ? -15.047 21.891 18.938 1 96.56 39 ALA B O 1
ATOM 2328 N N . THR B 1 40 ? -15.148 23.047 17.031 1 97.75 40 THR B N 1
ATOM 2329 C CA . THR B 1 40 ? -15.133 21.859 16.203 1 97.75 40 THR B CA 1
ATOM 2330 C C . THR B 1 40 ? -13.789 21.141 16.312 1 97.75 40 THR B C 1
ATOM 2332 O O . THR B 1 40 ? -13.742 19.906 16.406 1 97.75 40 THR B O 1
ATOM 2335 N N . VAL B 1 41 ? -12.75 21.906 16.281 1 98.38 41 VAL B N 1
ATOM 2336 C CA . VAL B 1 41 ? -11.414 21.328 16.438 1 98.38 41 VAL B CA 1
ATOM 2337 C C . VAL B 1 41 ? -11.336 20.562 17.766 1 98.38 41 VAL B C 1
ATOM 2339 O O . VAL B 1 41 ? -10.844 19.438 17.812 1 98.38 41 VAL B O 1
ATOM 2342 N N . ASP B 1 42 ? -11.828 21.188 18.781 1 97.88 42 ASP B N 1
ATOM 2343 C CA . ASP B 1 42 ? -11.852 20.562 20.094 1 97.88 42 ASP B CA 1
ATOM 2344 C C . ASP B 1 42 ? -12.578 19.219 20.062 1 97.88 42 ASP B C 1
ATOM 2346 O O . ASP B 1 42 ? -12.07 18.219 20.562 1 97.88 42 ASP B O 1
ATOM 2350 N N . ARG B 1 43 ? -13.688 19.172 19.453 1 97.88 43 ARG B N 1
ATOM 2351 C CA . ARG B 1 43 ? -14.508 17.969 19.375 1 97.88 43 ARG B CA 1
ATOM 2352 C C . ARG B 1 43 ? -13.781 16.875 18.594 1 97.88 43 ARG B C 1
ATOM 2354 O O . ARG B 1 43 ? -13.758 15.711 19.016 1 97.88 43 ARG B O 1
ATOM 2361 N N . ILE B 1 44 ? -13.227 17.203 17.484 1 98.31 44 ILE B N 1
ATOM 2362 C CA . ILE B 1 44 ? -12.562 16.234 16.625 1 98.31 44 ILE B CA 1
ATOM 2363 C C . ILE B 1 44 ? -11.328 15.68 17.344 1 98.31 44 ILE B C 1
ATOM 2365 O O . ILE B 1 44 ? -11.086 14.469 17.312 1 98.31 44 ILE B O 1
ATOM 2369 N N . LEU B 1 45 ? -10.578 16.531 18.016 1 98.31 45 LEU B N 1
ATOM 2370 C CA . LEU B 1 45 ? -9.375 16.078 18.688 1 98.31 45 LEU B CA 1
ATOM 2371 C C . LEU B 1 45 ? -9.727 15.18 19.875 1 98.31 45 LEU B C 1
ATOM 2373 O O . LEU B 1 45 ? -8.992 14.242 20.188 1 98.31 45 LEU B O 1
ATOM 2377 N N . ARG B 1 46 ? -10.828 15.445 20.531 1 97.12 46 ARG B N 1
ATOM 2378 C CA . ARG B 1 46 ? -11.297 14.555 21.594 1 97.12 46 ARG B CA 1
ATOM 2379 C C . ARG B 1 46 ? -11.594 13.164 21.031 1 97.12 46 ARG B C 1
ATOM 2381 O O . ARG B 1 46 ? -11.281 12.156 21.672 1 97.12 46 ARG B O 1
ATOM 2388 N N . MET B 1 47 ? -12.18 13.156 19.922 1 97 47 MET B N 1
ATOM 2389 C CA . MET B 1 47 ? -12.469 11.883 19.25 1 97 47 MET B CA 1
ATOM 2390 C C . MET B 1 47 ? -11.18 11.141 18.922 1 97 47 MET B C 1
ATOM 2392 O O . MET B 1 47 ? -11.062 9.945 19.172 1 97 47 MET B O 1
ATOM 2396 N N . TYR B 1 48 ? -10.211 11.883 18.359 1 97.19 48 TYR B N 1
ATOM 2397 C CA . TYR B 1 48 ? -8.922 11.273 18.031 1 97.19 48 TYR B CA 1
ATOM 2398 C C . TYR B 1 48 ? -8.25 10.719 19.281 1 97.19 48 TYR B C 1
ATOM 2400 O O . TYR B 1 48 ? -7.73 9.602 19.281 1 97.19 48 TYR B O 1
ATOM 2408 N N . GLU B 1 49 ? -8.281 11.492 20.359 1 95.88 49 GLU B N 1
ATOM 2409 C CA . GLU B 1 49 ? -7.703 11.055 21.625 1 95.88 49 GLU B CA 1
ATOM 2410 C C . GLU B 1 49 ? -8.367 9.773 22.109 1 95.88 49 GLU B C 1
ATOM 2412 O O . GLU B 1 49 ? -7.688 8.867 22.609 1 95.88 49 GLU B O 1
ATOM 2417 N N . GLY B 1 50 ? -9.617 9.68 21.969 1 95 50 GLY B N 1
ATOM 2418 C CA . GLY B 1 50 ? -10.344 8.469 22.344 1 95 50 GLY B CA 1
ATOM 2419 C C . GLY B 1 50 ? -9.891 7.246 21.562 1 95 50 GLY B C 1
ATOM 2420 O O . GLY B 1 50 ? -9.703 6.172 22.141 1 95 50 GLY B O 1
ATOM 2421 N N . TRP B 1 51 ? -9.727 7.438 20.312 1 93.44 51 TRP B N 1
ATOM 2422 C CA . TRP B 1 51 ? -9.289 6.344 19.453 1 93.44 51 TRP B CA 1
ATOM 2423 C C . TRP B 1 51 ? -7.859 5.926 19.797 1 93.44 51 TRP B C 1
ATOM 2425 O O . TRP B 1 51 ? -7.547 4.73 19.828 1 93.44 51 TRP B O 1
ATOM 2435 N N . LEU B 1 52 ? -7.008 6.863 19.984 1 92.75 52 LEU B N 1
ATOM 2436 C CA . LEU B 1 52 ? -5.605 6.617 20.297 1 92.75 52 LEU B CA 1
ATOM 2437 C C . LEU B 1 52 ? -5.469 5.895 21.641 1 92.75 52 LEU B C 1
ATOM 2439 O O . LEU B 1 52 ? -4.578 5.059 21.797 1 92.75 52 LEU B O 1
ATOM 2443 N N . ASP B 1 53 ? -6.395 6.105 22.5 1 90.19 53 ASP B N 1
ATOM 2444 C CA . ASP B 1 53 ? -6.277 5.574 23.844 1 90.19 53 ASP B CA 1
ATOM 2445 C C . ASP B 1 53 ? -7.004 4.238 23.984 1 90.19 53 ASP B C 1
ATOM 2447 O O . ASP B 1 53 ? -6.926 3.586 25.031 1 90.19 53 ASP B O 1
ATOM 2451 N N . GLU B 1 54 ? -7.73 3.828 22.938 1 87.12 54 GLU B N 1
ATOM 2452 C CA . GLU B 1 54 ? -8.461 2.564 22.969 1 87.12 54 GLU B CA 1
ATOM 2453 C C . GLU B 1 54 ? -7.504 1.378 23.078 1 87.12 54 GLU B C 1
ATOM 2455 O O . GLU B 1 54 ? -7.785 0.41 23.781 1 87.12 54 GLU B O 1
ATOM 2460 N N . ASP B 1 55 ? -6.484 1.386 22.297 1 77.19 55 ASP B N 1
ATOM 2461 C CA . ASP B 1 55 ? -5.484 0.325 22.359 1 77.19 55 ASP B CA 1
ATOM 2462 C C . ASP B 1 55 ? -4.184 0.831 22.984 1 77.19 55 ASP B C 1
ATOM 2464 O O . ASP B 1 55 ? -3.346 1.418 22.297 1 77.19 55 ASP B O 1
ATOM 2468 N N . GLU B 1 56 ? -4.004 0.474 24.156 1 73.94 56 GLU B N 1
ATOM 2469 C CA . GLU B 1 56 ? -2.896 1.014 24.938 1 73.94 56 GLU B CA 1
ATOM 2470 C C . GLU B 1 56 ? -1.556 0.488 24.438 1 73.94 56 GLU B C 1
ATOM 2472 O O . GLU B 1 56 ? -0.528 1.154 24.578 1 73.94 56 GLU B O 1
ATOM 2477 N N . ASP B 1 57 ? -1.63 -0.57 23.812 1 74.5 57 ASP B N 1
ATOM 2478 C CA . ASP B 1 57 ? -0.374 -1.22 23.453 1 74.5 57 ASP B CA 1
ATOM 2479 C C . ASP B 1 57 ? 0.053 -0.833 22.031 1 74.5 57 ASP B C 1
ATOM 2481 O O . ASP B 1 57 ? 1.175 -1.128 21.609 1 74.5 57 ASP B O 1
ATOM 2485 N N . ARG B 1 58 ? -0.759 -0.065 21.453 1 80.75 58 ARG B N 1
ATOM 2486 C CA . ARG B 1 58 ? -0.438 0.287 20.062 1 80.75 58 ARG B CA 1
ATOM 2487 C C . ARG B 1 58 ? 0.297 1.621 20 1 80.75 58 ARG B C 1
ATOM 2489 O O . ARG B 1 58 ? 0.031 2.523 20.797 1 80.75 58 ARG B O 1
ATOM 2496 N N . PHE B 1 59 ? 1.29 1.648 19.219 1 87.69 59 PHE B N 1
ATOM 2497 C CA . PHE B 1 59 ? 1.968 2.914 18.969 1 87.69 59 PHE B CA 1
ATOM 2498 C C . PHE B 1 59 ? 0.977 3.977 18.516 1 87.69 59 PHE B C 1
ATOM 2500 O O . PHE B 1 59 ? 0.165 3.73 17.625 1 87.69 59 PHE B O 1
ATOM 2507 N N . LYS B 1 60 ? 0.972 5.098 19.172 1 94.69 60 LYS B N 1
ATOM 2508 C CA . LYS B 1 60 ? -0.01 6.152 18.953 1 94.69 60 LYS B CA 1
ATOM 2509 C C . LYS B 1 60 ? 0.547 7.238 18.031 1 94.69 60 LYS B C 1
ATOM 2511 O O . LYS B 1 60 ? 1.362 8.055 18.453 1 94.69 60 LYS B O 1
ATOM 2516 N N . PHE B 1 61 ? 0.089 7.207 16.766 1 96.06 61 PHE B N 1
ATOM 2517 C CA . PHE B 1 61 ? 0.603 8.234 15.859 1 96.06 61 PHE B CA 1
ATOM 2518 C C . PHE B 1 61 ? -0.526 8.852 15.047 1 96.06 61 PHE B C 1
ATOM 2520 O O . PHE B 1 61 ? -1.582 8.242 14.867 1 96.06 61 PHE B O 1
ATOM 2527 N N . VAL B 1 62 ? -0.28 10.102 14.625 1 98.06 62 VAL B N 1
ATOM 2528 C CA . VAL B 1 62 ? -1.206 10.945 13.875 1 98.06 62 VAL B CA 1
ATOM 2529 C C . VAL B 1 62 ? -0.462 11.641 12.742 1 98.06 62 VAL B C 1
ATOM 2531 O O . VAL B 1 62 ? 0.717 11.977 12.875 1 98.06 62 VAL B O 1
ATOM 2534 N N . GLY B 1 63 ? -1.179 11.773 11.57 1 98.69 63 GLY B N 1
ATOM 2535 C CA . GLY B 1 63 ? -0.59 12.539 10.484 1 98.69 63 GLY B CA 1
ATOM 2536 C C . GLY B 1 63 ? -0.734 14.039 10.664 1 98.69 63 GLY B C 1
ATOM 2537 O O . GLY B 1 63 ? -1.775 14.516 11.125 1 98.69 63 GLY B O 1
ATOM 2538 N N . LEU B 1 64 ? 0.301 14.781 10.281 1 98.81 64 LEU B N 1
ATOM 2539 C CA . LEU B 1 64 ? 0.309 16.234 10.398 1 98.81 64 LEU B CA 1
ATOM 2540 C C . LEU B 1 64 ? 0.889 16.875 9.148 1 98.81 64 LEU B C 1
ATOM 2542 O O . LEU B 1 64 ? 1.962 16.484 8.68 1 98.81 64 LEU B O 1
ATOM 2546 N N . ASP B 1 65 ? 0.195 17.781 8.57 1 98.31 65 ASP B N 1
ATOM 2547 C CA . ASP B 1 65 ? 0.669 18.578 7.449 1 98.31 65 ASP B CA 1
ATOM 2548 C C . ASP B 1 65 ? 0.202 20.031 7.574 1 98.31 65 ASP B C 1
ATOM 2550 O O . ASP B 1 65 ? -0.76 20.328 8.289 1 98.31 65 ASP B O 1
ATOM 2554 N N . LEU B 1 66 ? 0.908 20.922 6.891 1 98.31 66 LEU B N 1
ATOM 2555 C CA . LEU B 1 66 ? 0.597 22.344 6.984 1 98.31 66 LEU B CA 1
ATOM 2556 C C . LEU B 1 66 ? 0.617 23 5.605 1 98.31 66 LEU B C 1
ATOM 2558 O O . LEU B 1 66 ? 1.38 22.578 4.727 1 98.31 66 LEU B O 1
ATOM 2562 N N . GLU B 1 67 ? -0.222 23.984 5.441 1 96.25 67 GLU B N 1
ATOM 2563 C CA . GLU B 1 67 ? -0.135 24.953 4.352 1 96.25 67 GLU B CA 1
ATOM 2564 C C . GLU B 1 67 ? 0.093 26.359 4.887 1 96.25 67 GLU B C 1
ATOM 2566 O O . GLU B 1 67 ? -0.431 26.719 5.945 1 96.25 67 GLU B O 1
ATOM 2571 N N . TYR B 1 68 ? 0.824 27.094 4.098 1 95.75 68 TYR B N 1
ATOM 2572 C CA . TYR B 1 68 ? 1.271 28.406 4.551 1 95.75 68 TYR B CA 1
ATOM 2573 C C . TYR B 1 68 ? 0.565 29.516 3.781 1 95.75 68 TYR B C 1
ATOM 2575 O O . TYR B 1 68 ? 0.006 29.281 2.709 1 95.75 68 TYR B O 1
ATOM 2583 N N . ASP B 1 69 ? 0.611 30.672 4.375 1 93.38 69 ASP B N 1
ATOM 2584 C CA . ASP B 1 69 ? 0.097 31.828 3.646 1 93.38 69 ASP B CA 1
ATOM 2585 C C . ASP B 1 69 ? 1.02 32.188 2.488 1 93.38 69 ASP B C 1
ATOM 2587 O O . ASP B 1 69 ? 2.023 31.516 2.246 1 93.38 69 ASP B O 1
ATOM 2591 N N . SER B 1 70 ? 0.652 33.188 1.759 1 88.94 70 SER B N 1
ATOM 2592 C CA . SER B 1 70 ? 1.374 33.594 0.553 1 88.94 70 SER B CA 1
ATOM 2593 C C . SER B 1 70 ? 2.811 34 0.874 1 88.94 70 SER B C 1
ATOM 2595 O O . SER B 1 70 ? 3.693 33.875 0.02 1 88.94 70 SER B O 1
ATOM 2597 N N . SER B 1 71 ? 3.129 34.375 2.127 1 90.06 71 SER B N 1
ATOM 2598 C CA . SER B 1 71 ? 4.484 34.75 2.527 1 90.06 71 SER B CA 1
ATOM 2599 C C . SER B 1 71 ? 5.332 33.5 2.783 1 90.06 71 SER B C 1
ATOM 2601 O O . SER B 1 71 ? 6.562 33.594 2.805 1 90.06 71 SER B O 1
ATOM 2603 N N . GLY B 1 72 ? 4.684 32.469 3.125 1 91.38 72 GLY B N 1
ATOM 2604 C CA . GLY B 1 72 ? 5.383 31.234 3.434 1 91.38 72 GLY B CA 1
ATOM 2605 C C . GLY B 1 72 ? 5.82 31.141 4.883 1 91.38 72 GLY B C 1
ATOM 2606 O O . GLY B 1 72 ? 6.449 30.156 5.285 1 91.38 72 GLY B O 1
ATOM 2607 N N . HIS B 1 73 ? 5.438 32.031 5.688 1 92 73 HIS B N 1
ATOM 2608 C CA . HIS B 1 73 ? 5.992 32.062 7.039 1 92 73 HIS B CA 1
ATOM 2609 C C . HIS B 1 73 ? 4.895 31.906 8.086 1 92 73 HIS B C 1
ATOM 2611 O O . HIS B 1 73 ? 5.188 31.703 9.266 1 92 73 HIS B O 1
ATOM 2617 N N . LYS B 1 74 ? 3.664 32 7.637 1 95.5 74 LYS B N 1
ATOM 2618 C CA . LYS B 1 74 ? 2.562 31.906 8.586 1 95.5 74 LYS B CA 1
ATOM 2619 C C . LYS B 1 74 ? 1.727 30.656 8.328 1 95.5 74 LYS B C 1
ATOM 2621 O O . LYS B 1 74 ? 1.453 30.312 7.172 1 95.5 74 LYS B O 1
ATOM 2626 N N . LEU B 1 75 ? 1.31 30.062 9.422 1 97.44 75 LEU B N 1
ATOM 2627 C CA . LEU B 1 75 ? 0.427 28.906 9.336 1 97.44 75 LEU B CA 1
ATOM 2628 C C . LEU B 1 75 ? -0.948 29.297 8.812 1 97.44 75 LEU B C 1
ATOM 2630 O O . LEU B 1 75 ? -1.614 30.156 9.398 1 97.44 75 LEU B O 1
ATOM 2634 N N . ALA B 1 76 ? -1.315 28.766 7.699 1 97.12 76 ALA B N 1
ATOM 2635 C CA . ALA B 1 76 ? -2.629 29.062 7.137 1 97.12 76 ALA B CA 1
ATOM 2636 C C . ALA B 1 76 ? -3.611 27.922 7.398 1 97.12 76 ALA B C 1
ATOM 2638 O O . ALA B 1 76 ? -4.684 28.141 7.969 1 97.12 76 ALA B O 1
ATOM 2639 N N . VAL B 1 77 ? -3.262 26.719 6.988 1 97.88 77 VAL B N 1
ATOM 2640 C CA . VAL B 1 77 ? -4.113 25.547 7.117 1 97.88 77 VAL B CA 1
ATOM 2641 C C . VAL B 1 77 ? -3.334 24.422 7.777 1 97.88 77 VAL B C 1
ATOM 2643 O O . VAL B 1 77 ? -2.17 24.188 7.445 1 97.88 77 VAL B O 1
ATOM 2646 N N . MET B 1 78 ? -3.955 23.75 8.75 1 98.62 78 MET B N 1
ATOM 2647 C CA . MET B 1 78 ? -3.383 22.578 9.414 1 98.62 78 MET B CA 1
ATOM 2648 C C . MET B 1 78 ? -4.219 21.328 9.141 1 98.62 78 MET B C 1
ATOM 2650 O O . MET B 1 78 ? -5.445 21.359 9.258 1 98.62 78 MET B O 1
ATOM 2654 N N . GLN B 1 79 ? -3.557 20.297 8.719 1 98.75 79 GLN B N 1
ATOM 2655 C CA . GLN B 1 79 ? -4.219 19.016 8.523 1 98.75 79 GLN B CA 1
ATOM 2656 C C . GLN B 1 79 ? -3.799 18 9.586 1 98.75 79 GLN B C 1
ATOM 2658 O O . GLN B 1 79 ? -2.605 17.797 9.82 1 98.75 79 GLN B O 1
ATOM 2663 N N . ILE B 1 80 ? -4.719 17.438 10.273 1 98.88 80 ILE B N 1
ATOM 2664 C CA . ILE B 1 80 ? -4.492 16.375 11.25 1 98.88 80 ILE B CA 1
ATOM 2665 C C . ILE B 1 80 ? -5.297 15.133 10.852 1 98.88 80 ILE B C 1
ATOM 2667 O O . ILE B 1 80 ? -6.527 15.188 10.773 1 98.88 80 ILE B O 1
ATOM 2671 N N . ALA B 1 81 ? -4.551 14.039 10.641 1 98.75 81 ALA B N 1
ATOM 2672 C CA . ALA B 1 81 ? -5.211 12.867 10.078 1 98.75 81 ALA B CA 1
ATOM 2673 C C . ALA B 1 81 ? -5.02 11.648 10.984 1 98.75 81 ALA B C 1
ATOM 2675 O O . ALA B 1 81 ? -3.934 11.438 11.531 1 98.75 81 ALA B O 1
ATOM 2676 N N . MET B 1 82 ? -6.027 10.93 11.156 1 96.94 82 MET B N 1
ATOM 2677 C CA . MET B 1 82 ? -6.023 9.633 11.828 1 96.94 82 MET B CA 1
ATOM 2678 C C . MET B 1 82 ? -6.859 8.617 11.055 1 96.94 82 MET B C 1
ATOM 2680 O O . MET B 1 82 ? -8.062 8.812 10.867 1 96.94 82 MET B O 1
ATOM 2684 N N . ARG B 1 83 ? -6.199 7.539 10.648 1 94.94 83 ARG B N 1
ATOM 2685 C CA . ARG B 1 83 ? -6.879 6.574 9.789 1 94.94 83 ARG B CA 1
ATOM 2686 C C . ARG B 1 83 ? -7.52 7.262 8.594 1 94.94 83 ARG B C 1
ATOM 2688 O O . ARG B 1 83 ? -6.852 7.992 7.859 1 94.94 83 ARG B O 1
ATOM 2695 N N . GLU B 1 84 ? -8.781 7.086 8.375 1 97.56 84 GLU B N 1
ATOM 2696 C CA . GLU B 1 84 ? -9.453 7.66 7.215 1 97.56 84 GLU B CA 1
ATOM 2697 C C . GLU B 1 84 ? -10.188 8.953 7.582 1 97.56 84 GLU B C 1
ATOM 2699 O O . GLU B 1 84 ? -11.062 9.406 6.844 1 97.56 84 GLU B O 1
ATOM 2704 N N . HIS B 1 85 ? -9.773 9.578 8.727 1 98.31 85 HIS B N 1
ATOM 2705 C CA . HIS B 1 85 ? -10.375 10.836 9.156 1 98.31 85 HIS B CA 1
ATOM 2706 C C . HIS B 1 85 ? -9.367 11.977 9.109 1 98.31 85 HIS B C 1
ATOM 2708 O O . HIS B 1 85 ? -8.273 11.859 9.664 1 98.31 85 HIS B O 1
ATOM 2714 N N . VAL B 1 86 ? -9.773 13.078 8.477 1 98.88 86 VAL B N 1
ATOM 2715 C CA . VAL B 1 86 ? -8.859 14.211 8.336 1 98.88 86 VAL B CA 1
ATOM 2716 C C . VAL B 1 86 ? -9.547 15.492 8.781 1 98.88 86 VAL B C 1
ATOM 2718 O O . VAL B 1 86 ? -10.617 15.844 8.273 1 98.88 86 VAL B O 1
ATOM 2721 N N . LEU B 1 87 ? -8.984 16.156 9.711 1 98.88 87 LEU B N 1
ATOM 2722 C CA . LEU B 1 87 ? -9.344 17.516 10.07 1 98.88 87 LEU B CA 1
ATOM 2723 C C . LEU B 1 87 ? -8.547 18.531 9.25 1 98.88 87 LEU B C 1
ATOM 2725 O O . LEU B 1 87 ? -7.312 18.516 9.266 1 98.88 87 LEU B O 1
ATOM 2729 N N . VAL B 1 88 ? -9.219 19.297 8.492 1 98.75 88 VAL B N 1
ATOM 2730 C CA . VAL B 1 88 ? -8.625 20.438 7.816 1 98.75 88 VAL B CA 1
ATOM 2731 C C . VAL B 1 88 ? -9.016 21.734 8.547 1 98.75 88 VAL B C 1
ATOM 2733 O O . VAL B 1 88 ? -10.109 22.25 8.344 1 98.75 88 VAL B O 1
ATOM 2736 N N . PHE B 1 89 ? -8.078 22.234 9.328 1 98.69 89 PHE B N 1
ATOM 2737 C CA . PHE B 1 89 ? -8.312 23.406 10.172 1 98.69 89 PHE B CA 1
ATOM 2738 C C . PHE B 1 89 ? -7.773 24.672 9.508 1 98.69 89 PHE B C 1
ATOM 2740 O O . PHE B 1 89 ? -6.559 24.828 9.367 1 98.69 89 PHE B O 1
ATOM 2747 N N . HIS B 1 90 ? -8.711 25.516 9.133 1 97.81 90 HIS B N 1
ATOM 2748 C CA . HIS B 1 90 ? -8.312 26.797 8.562 1 97.81 90 HIS B CA 1
ATOM 2749 C C . HIS B 1 90 ? -7.828 27.75 9.648 1 97.81 90 HIS B C 1
ATOM 2751 O O . HIS B 1 90 ? -8.453 28.797 9.891 1 97.81 90 HIS B O 1
ATOM 2757 N N . TYR B 1 91 ? -6.73 27.562 10.117 1 97.44 91 TYR B N 1
ATOM 2758 C CA . TYR B 1 91 ? -6.168 28.172 11.32 1 97.44 91 TYR B CA 1
ATOM 2759 C C . TYR B 1 91 ? -6.117 29.688 11.188 1 97.44 91 TYR B C 1
ATOM 2761 O O . TYR B 1 91 ? -6.52 30.406 12.102 1 97.44 91 TYR B O 1
ATOM 2769 N N . ILE B 1 92 ? -5.66 30.188 10.023 1 96.25 92 ILE B N 1
ATOM 2770 C CA . ILE B 1 92 ? -5.406 31.609 9.852 1 96.25 92 ILE B CA 1
ATOM 2771 C C . ILE B 1 92 ? -6.723 32.375 9.891 1 96.25 92 ILE B C 1
ATOM 2773 O O . ILE B 1 92 ? -6.734 33.594 10.102 1 96.25 92 ILE B O 1
ATOM 2777 N N . ARG B 1 93 ? -7.797 31.656 9.734 1 95.75 93 ARG B N 1
ATOM 2778 C CA . ARG B 1 93 ? -9.109 32.281 9.703 1 95.75 93 ARG B CA 1
ATOM 2779 C C . ARG B 1 93 ? -9.898 31.969 10.969 1 95.75 93 ARG B C 1
ATOM 2781 O O . ARG B 1 93 ? -11.102 32.219 11.039 1 95.75 93 ARG B O 1
ATOM 2788 N N . CYS B 1 94 ? -9.219 31.328 11.883 1 95.56 94 CYS B N 1
ATOM 2789 C CA . CYS B 1 94 ? -9.828 31.094 13.188 1 95.56 94 CYS B CA 1
ATOM 2790 C C . CYS B 1 94 ? -9.57 32.25 14.125 1 95.56 94 CYS B C 1
ATOM 2792 O O . CYS B 1 94 ? -8.414 32.625 14.367 1 95.56 94 CYS B O 1
ATOM 2794 N N . LYS B 1 95 ? -10.555 32.812 14.789 1 90.5 95 LYS B N 1
ATOM 2795 C CA . LYS B 1 95 ? -10.43 34 15.648 1 90.5 95 LYS B CA 1
ATOM 2796 C C . LYS B 1 95 ? -10.242 33.594 17.109 1 90.5 95 LYS B C 1
ATOM 2798 O O . LYS B 1 95 ? -9.727 34.375 17.906 1 90.5 95 LYS B O 1
ATOM 2803 N N . ASP B 1 96 ? -10.641 32.375 17.375 1 90.06 96 ASP B N 1
ATOM 2804 C CA . ASP B 1 96 ? -10.633 31.938 18.75 1 90.06 96 ASP B CA 1
ATOM 2805 C C . ASP B 1 96 ? -9.359 31.156 19.062 1 90.06 96 ASP B C 1
ATOM 2807 O O . ASP B 1 96 ? -8.719 30.609 18.172 1 90.06 96 ASP B O 1
ATOM 2811 N N . HIS B 1 97 ? -9.062 31.234 20.297 1 87.75 97 HIS B N 1
ATOM 2812 C CA . HIS B 1 97 ? -7.996 30.359 20.766 1 87.75 97 HIS B CA 1
ATOM 2813 C C . HIS B 1 97 ? -8.461 28.906 20.781 1 87.75 97 HIS B C 1
ATOM 2815 O O . HIS B 1 97 ? -9.641 28.625 21.016 1 87.75 97 HIS B O 1
ATOM 2821 N N . CYS B 1 98 ? -7.531 28 20.5 1 91.94 98 CYS B N 1
ATOM 2822 C CA . CYS B 1 98 ? -7.809 26.562 20.531 1 91.94 98 CYS B CA 1
ATOM 2823 C C . CYS B 1 98 ? -6.918 25.875 21.562 1 91.94 98 CYS B C 1
ATOM 2825 O O . CYS B 1 98 ? -5.949 25.203 21.188 1 91.94 98 CYS B O 1
ATOM 2827 N N . PRO B 1 99 ? -7.234 25.859 22.828 1 94.38 99 PRO B N 1
ATOM 2828 C CA . PRO B 1 99 ? -6.348 25.312 23.859 1 94.38 99 PRO B CA 1
ATOM 2829 C C . PRO B 1 99 ? -6.102 23.812 23.688 1 94.38 99 PRO B C 1
ATOM 2831 O O . PRO B 1 99 ? -4.996 23.328 23.938 1 94.38 99 PRO B O 1
ATOM 2834 N N . ARG B 1 100 ? -7.086 23.125 23.281 1 96.25 100 ARG B N 1
ATOM 2835 C CA . ARG B 1 100 ? -6.93 21.672 23.141 1 96.25 100 ARG B CA 1
ATOM 2836 C C . ARG B 1 100 ? -5.934 21.344 22.031 1 96.25 100 ARG B C 1
ATOM 2838 O O . ARG B 1 100 ? -5.211 20.344 22.125 1 96.25 100 ARG B O 1
ATOM 2845 N N . LEU B 1 101 ? -5.984 22.156 21.016 1 98.06 101 LEU B N 1
ATOM 2846 C CA . LEU B 1 101 ? -5.016 21.938 19.938 1 98.06 101 LEU B CA 1
ATOM 2847 C C . LEU B 1 101 ? -3.59 22 20.484 1 98.06 101 LEU B C 1
ATOM 2849 O O . LEU B 1 101 ? -2.77 21.125 20.172 1 98.06 101 LEU B O 1
ATOM 2853 N N . LEU B 1 102 ? -3.342 23.016 21.297 1 96.88 102 LEU B N 1
ATOM 2854 C CA . LEU B 1 102 ? -2.02 23.172 21.891 1 96.88 102 LEU B CA 1
ATOM 2855 C C . LEU B 1 102 ? -1.673 21.969 22.766 1 96.88 102 LEU B C 1
ATOM 2857 O O . LEU B 1 102 ? -0.568 21.422 22.688 1 96.88 102 LEU B O 1
ATOM 2861 N N . THR B 1 103 ? -2.59 21.531 23.594 1 97.12 103 THR B N 1
ATOM 2862 C CA . THR B 1 103 ? -2.357 20.406 24.484 1 97.12 103 THR B CA 1
ATOM 2863 C C . THR B 1 103 ? -2.158 19.125 23.688 1 97.12 103 THR B C 1
ATOM 2865 O O . THR B 1 103 ? -1.323 18.281 24.047 1 97.12 103 THR B O 1
ATOM 2868 N N . PHE B 1 104 ? -2.895 18.938 22.656 1 98 104 PHE B N 1
ATOM 2869 C CA . PHE B 1 104 ? -2.809 17.75 21.797 1 98 104 PHE B CA 1
ATOM 2870 C C . PHE B 1 104 ? -1.44 17.672 21.141 1 98 104 PHE B C 1
ATOM 2872 O O . PHE B 1 104 ? -0.808 16.609 21.156 1 98 104 PHE B O 1
ATOM 2879 N N . LEU B 1 105 ? -0.938 18.766 20.672 1 97.88 105 LEU B N 1
ATOM 2880 C CA . LEU B 1 105 ? 0.33 18.812 19.953 1 97.88 105 LEU B CA 1
ATOM 2881 C C . LEU B 1 105 ? 1.505 18.625 20.906 1 97.88 105 LEU B C 1
ATOM 2883 O O . LEU B 1 105 ? 2.545 18.094 20.516 1 97.88 105 LEU B O 1
ATOM 2887 N N . LYS B 1 106 ? 1.319 18.969 22.094 1 96.31 106 LYS B N 1
ATOM 2888 C CA . LYS B 1 106 ? 2.408 18.922 23.078 1 96.31 106 LYS B CA 1
ATOM 2889 C C . LYS B 1 106 ? 2.418 17.594 23.812 1 96.31 106 LYS B C 1
ATOM 2891 O O . LYS B 1 106 ? 3.385 17.281 24.516 1 96.31 106 LYS B O 1
ATOM 2896 N N . ASP B 1 107 ? 1.381 16.844 23.719 1 95.44 107 ASP B N 1
ATOM 2897 C CA . ASP B 1 107 ? 1.261 15.602 24.453 1 95.44 107 ASP B CA 1
ATOM 2898 C C . ASP B 1 107 ? 2.314 14.594 24.016 1 95.44 107 ASP B C 1
ATOM 2900 O O . ASP B 1 107 ? 2.33 14.172 22.859 1 95.44 107 ASP B O 1
ATOM 2904 N N . LYS B 1 108 ? 3.08 14.094 24.906 1 94 108 LYS B N 1
ATOM 2905 C CA . LYS B 1 108 ? 4.211 13.234 24.594 1 94 108 LYS B CA 1
ATOM 2906 C C . LYS B 1 108 ? 3.752 11.805 24.328 1 94 108 LYS B C 1
ATOM 2908 O O . LYS B 1 108 ? 4.539 10.969 23.875 1 94 108 LYS B O 1
ATOM 2913 N N . GLN B 1 109 ? 2.512 11.547 24.5 1 93.38 109 GLN B N 1
ATOM 2914 C CA . GLN B 1 109 ? 1.969 10.227 24.219 1 93.38 109 GLN B CA 1
ATOM 2915 C C . GLN B 1 109 ? 1.697 10.055 22.719 1 93.38 109 GLN B C 1
ATOM 2917 O O . GLN B 1 109 ? 1.572 8.922 22.234 1 93.38 109 GLN B O 1
ATOM 2922 N N . TYR B 1 110 ? 1.544 11.195 22.062 1 95.75 110 TYR B N 1
ATOM 2923 C CA . TYR B 1 110 ? 1.188 11.141 20.656 1 95.75 110 TYR B CA 1
ATOM 2924 C C . TYR B 1 110 ? 2.385 11.484 19.781 1 95.75 110 TYR B C 1
ATOM 2926 O O . TYR B 1 110 ? 3.17 12.375 20.109 1 95.75 110 TYR B O 1
ATOM 2934 N N . THR B 1 111 ? 2.539 10.703 18.734 1 97.25 111 THR B N 1
ATOM 2935 C CA . THR B 1 111 ? 3.574 10.961 17.734 1 97.25 111 THR B CA 1
ATOM 2936 C C . THR B 1 111 ? 2.961 11.492 16.438 1 97.25 111 THR B C 1
ATOM 2938 O O . THR B 1 111 ? 1.928 11 15.984 1 97.25 111 THR B O 1
ATOM 2941 N N . PHE B 1 112 ? 3.566 12.5 15.961 1 98.38 112 PHE B N 1
ATOM 2942 C CA . PHE B 1 112 ? 3.094 13.102 14.719 1 98.38 112 PHE B CA 1
ATOM 2943 C C . PHE B 1 112 ? 4.023 12.758 13.562 1 98.38 112 PHE B C 1
ATOM 2945 O O . PHE B 1 112 ? 5.25 12.812 13.703 1 98.38 112 PHE B O 1
ATOM 2952 N N . THR B 1 113 ? 3.441 12.336 12.43 1 98.25 113 THR B N 1
ATOM 2953 C CA . THR B 1 113 ? 4.23 11.969 11.266 1 98.25 113 THR B CA 1
ATOM 2954 C C . THR B 1 113 ? 4.016 12.961 10.125 1 98.25 113 THR B C 1
ATOM 2956 O O . THR B 1 113 ? 2.885 13.383 9.867 1 98.25 113 THR B O 1
ATOM 2959 N N . SER B 1 114 ? 5.062 13.422 9.547 1 98.06 114 SER B N 1
ATOM 2960 C CA . SER B 1 114 ? 5.074 14.344 8.414 1 98.06 114 SER B CA 1
ATOM 2961 C C . SER B 1 114 ? 6.137 13.945 7.391 1 98.06 114 SER B C 1
ATOM 2963 O O . SER B 1 114 ? 6.93 13.031 7.633 1 98.06 114 SER B O 1
ATOM 2965 N N . VAL B 1 115 ? 6.043 14.531 6.203 1 96.56 115 VAL B N 1
ATOM 2966 C CA . VAL B 1 115 ? 7.086 14.406 5.188 1 96.56 115 VAL B CA 1
ATOM 2967 C C . VAL B 1 115 ? 7.738 15.766 4.957 1 96.56 115 VAL B C 1
ATOM 2969 O O . VAL B 1 115 ? 7.059 16.734 4.613 1 96.56 115 VAL B O 1
ATOM 2972 N N . ASP B 1 116 ? 9.055 15.836 5.203 1 92.69 116 ASP B N 1
ATOM 2973 C CA . ASP B 1 116 ? 9.797 17.078 5.082 1 92.69 116 ASP B CA 1
ATOM 2974 C C . ASP B 1 116 ? 9.266 18.141 6.055 1 92.69 116 ASP B C 1
ATOM 2976 O O . ASP B 1 116 ? 8.812 19.203 5.637 1 92.69 116 ASP B O 1
ATOM 2980 N N . LYS B 1 117 ? 9.484 17.828 7.305 1 93.56 117 LYS B N 1
ATOM 2981 C CA . LYS B 1 117 ? 8.859 18.625 8.352 1 93.56 117 LYS B CA 1
ATOM 2982 C C . LYS B 1 117 ? 9.688 19.859 8.672 1 93.56 117 LYS B C 1
ATOM 2984 O O . LYS B 1 117 ? 9.328 20.641 9.555 1 93.56 117 LYS B O 1
ATOM 2989 N N . ARG B 1 118 ? 10.719 20.125 8.078 1 89.88 118 ARG B N 1
ATOM 2990 C CA . ARG B 1 118 ? 11.672 21.141 8.492 1 89.88 118 ARG B CA 1
ATOM 2991 C C . ARG B 1 118 ? 11 22.5 8.594 1 89.88 118 ARG B C 1
ATOM 2993 O O . ARG B 1 118 ? 11.047 23.156 9.648 1 89.88 118 ARG B O 1
ATOM 3000 N N . ASN B 1 119 ? 10.367 22.938 7.57 1 92.88 119 ASN B N 1
ATOM 3001 C CA . ASN B 1 119 ? 9.711 24.234 7.609 1 92.88 119 ASN B CA 1
ATOM 3002 C C . ASN B 1 119 ? 8.469 24.203 8.5 1 92.88 119 ASN B C 1
ATOM 3004 O O . ASN B 1 119 ? 8.133 25.203 9.133 1 92.88 119 ASN B O 1
ATOM 3008 N N . ASP B 1 120 ? 7.895 23.047 8.562 1 95.88 120 ASP B N 1
ATOM 3009 C CA . ASP B 1 120 ? 6.711 22.891 9.406 1 95.88 120 ASP B CA 1
ATOM 3010 C C . ASP B 1 120 ? 7.043 23.172 10.867 1 95.88 120 ASP B C 1
ATOM 3012 O O . ASP B 1 120 ? 6.277 23.844 11.57 1 95.88 120 ASP B O 1
ATOM 3016 N N . THR B 1 121 ? 8.133 22.703 11.273 1 95.56 121 THR B N 1
ATOM 3017 C CA . THR B 1 121 ? 8.547 22.906 12.656 1 95.56 121 THR B CA 1
ATOM 3018 C C . THR B 1 121 ? 8.727 24.391 12.961 1 95.56 121 THR B C 1
ATOM 3020 O O . THR B 1 121 ? 8.281 24.875 14.008 1 95.56 121 THR B O 1
ATOM 3023 N N . LYS B 1 122 ? 9.281 25.125 12.094 1 95.38 122 LYS B N 1
ATOM 3024 C CA . LYS B 1 122 ? 9.508 26.562 12.258 1 95.38 122 LYS B CA 1
ATOM 3025 C C . LYS B 1 122 ? 8.18 27.312 12.312 1 95.38 122 LYS B C 1
ATOM 3027 O O . LYS B 1 122 ? 7.977 28.156 13.188 1 95.38 122 LYS B O 1
ATOM 3032 N N . VAL B 1 123 ? 7.352 26.984 11.406 1 96.5 123 VAL B N 1
ATOM 3033 C CA . VAL B 1 123 ? 6.074 27.672 11.281 1 96.5 123 VAL B CA 1
ATOM 3034 C C . VAL B 1 123 ? 5.199 27.375 12.5 1 96.5 123 VAL B C 1
ATOM 3036 O O . VAL B 1 123 ? 4.523 28.266 13.023 1 96.5 123 VAL B O 1
ATOM 3039 N N . LEU B 1 124 ? 5.242 26.141 12.977 1 97.25 124 LEU B N 1
ATOM 3040 C CA . LEU B 1 124 ? 4.492 25.766 14.164 1 97.25 124 LEU B CA 1
ATOM 3041 C C . LEU B 1 124 ? 5.004 26.516 15.391 1 97.25 124 LEU B C 1
ATOM 3043 O O . LEU B 1 124 ? 4.211 27.016 16.188 1 97.25 124 LEU B O 1
ATOM 3047 N N . ARG B 1 125 ? 6.25 26.625 15.555 1 95.69 125 ARG B N 1
ATOM 3048 C CA . ARG B 1 125 ? 6.844 27.359 16.672 1 95.69 125 ARG B CA 1
ATOM 3049 C C . ARG B 1 125 ? 6.434 28.828 16.641 1 95.69 125 ARG B C 1
ATOM 3051 O O . ARG B 1 125 ? 6.066 29.391 17.656 1 95.69 125 ARG B O 1
ATOM 3058 N N . ALA B 1 126 ? 6.477 29.406 15.484 1 95.88 126 ALA B N 1
ATOM 3059 C CA . ALA B 1 126 ? 6.109 30.797 15.312 1 95.88 126 ALA B CA 1
ATOM 3060 C C . ALA B 1 126 ? 4.641 31.031 15.672 1 95.88 126 ALA B C 1
ATOM 3062 O O . ALA B 1 126 ? 4.273 32.094 16.156 1 95.88 126 ALA B O 1
ATOM 3063 N N . ALA B 1 127 ? 3.83 30.047 15.438 1 95.88 127 ALA B N 1
ATOM 3064 C CA . ALA B 1 127 ? 2.398 30.141 15.711 1 95.88 127 ALA B CA 1
ATOM 3065 C C . ALA B 1 127 ? 2.092 29.828 17.172 1 95.88 127 ALA B C 1
ATOM 3067 O O . ALA B 1 127 ? 0.937 29.891 17.594 1 95.88 127 ALA B O 1
ATOM 3068 N N . GLY B 1 128 ? 3.162 29.422 17.984 1 95.69 128 GLY B N 1
ATOM 3069 C CA . GLY B 1 128 ? 2.955 29.062 19.375 1 95.69 128 GLY B CA 1
ATOM 3070 C C . GLY B 1 128 ? 2.383 27.672 19.547 1 95.69 128 GLY B C 1
ATOM 3071 O O . GLY B 1 128 ? 1.714 27.391 20.547 1 95.69 128 GLY B O 1
ATOM 3072 N N . LEU B 1 129 ? 2.582 26.812 18.531 1 97.19 129 LEU B N 1
ATOM 3073 C CA . LEU B 1 129 ? 2.066 25.453 18.531 1 97.19 129 LEU B CA 1
ATOM 3074 C C . LEU B 1 129 ? 3.197 24.453 18.328 1 97.19 129 LEU B C 1
ATOM 3076 O O . LEU B 1 129 ? 3.135 23.609 17.438 1 97.19 129 LEU B O 1
ATOM 3080 N N . PRO B 1 130 ? 4.168 24.453 19.234 1 96 130 PRO B N 1
ATOM 3081 C CA . PRO B 1 130 ? 5.309 23.562 19.016 1 96 130 PRO B CA 1
ATOM 3082 C C . PRO B 1 130 ? 4.961 22.094 19.25 1 96 130 PRO B C 1
ATOM 3084 O O . PRO B 1 130 ? 4.207 21.766 20.172 1 96 130 PRO B O 1
ATOM 3087 N N . VAL B 1 131 ? 5.449 21.281 18.375 1 97 131 VAL B N 1
ATOM 3088 C CA . VAL B 1 131 ? 5.449 19.828 18.547 1 97 131 VAL B CA 1
ATOM 3089 C C . VAL B 1 131 ? 6.824 19.375 19.031 1 97 131 VAL B C 1
ATOM 3091 O O . VAL B 1 131 ? 7.844 19.719 18.438 1 97 131 VAL B O 1
ATOM 3094 N N . PRO B 1 132 ? 6.855 18.625 20.156 1 95.81 132 PRO B N 1
ATOM 3095 C CA . PRO B 1 132 ? 8.164 18.125 20.578 1 95.81 132 PRO B CA 1
ATOM 3096 C C . PRO B 1 132 ? 8.898 17.359 19.484 1 95.81 132 PRO B C 1
ATOM 3098 O O . PRO B 1 132 ? 8.289 16.547 18.781 1 95.81 132 PRO B O 1
ATOM 3101 N N . GLU B 1 133 ? 10.156 17.641 19.406 1 93.69 133 GLU B N 1
ATOM 3102 C CA . GLU B 1 133 ? 10.961 17.094 18.312 1 93.69 133 GLU B CA 1
ATOM 3103 C C . GLU B 1 133 ? 10.953 15.562 18.344 1 93.69 133 GLU B C 1
ATOM 3105 O O . GLU B 1 133 ? 10.875 14.922 17.297 1 93.69 133 GLU B O 1
ATOM 3110 N N . GLU B 1 134 ? 10.984 14.984 19.5 1 93.69 134 GLU B N 1
ATOM 3111 C CA . GLU B 1 134 ? 11.047 13.531 19.656 1 93.69 134 GLU B CA 1
ATOM 3112 C C . GLU B 1 134 ? 9.727 12.883 19.266 1 93.69 134 GLU B C 1
ATOM 3114 O O . GLU B 1 134 ? 9.664 11.664 19.094 1 93.69 134 GLU B O 1
ATOM 3119 N N . ARG B 1 135 ? 8.703 13.727 19.109 1 96.06 135 ARG B N 1
ATOM 3120 C CA . ARG B 1 135 ? 7.379 13.203 18.797 1 96.06 135 ARG B CA 1
ATOM 3121 C C . ARG B 1 135 ? 6.922 13.641 17.406 1 96.06 135 ARG B C 1
ATOM 3123 O O . ARG B 1 135 ? 5.75 13.492 17.062 1 96.06 135 ARG B O 1
ATOM 3130 N N . HIS B 1 136 ? 7.797 14.258 16.719 1 97.25 136 HIS B N 1
ATOM 3131 C CA . HIS B 1 136 ? 7.539 14.656 15.336 1 97.25 136 HIS B CA 1
ATOM 3132 C C . HIS B 1 136 ? 8.445 13.906 14.367 1 97.25 136 HIS B C 1
ATOM 3134 O O . HIS B 1 136 ? 9.57 14.344 14.094 1 97.25 136 HIS B O 1
ATOM 3140 N N . ILE B 1 137 ? 7.945 12.852 13.805 1 96.38 137 ILE B N 1
ATOM 3141 C CA . ILE B 1 137 ? 8.711 12 12.898 1 96.38 137 ILE B CA 1
ATOM 3142 C C . ILE B 1 137 ? 8.633 12.555 11.477 1 96.38 137 ILE B C 1
ATOM 3144 O O . ILE B 1 137 ? 7.539 12.82 10.969 1 96.38 137 ILE B O 1
ATOM 3148 N N . ASP B 1 138 ? 9.781 12.797 10.938 1 96.38 138 ASP B N 1
ATOM 3149 C CA . ASP B 1 138 ? 9.867 12.992 9.492 1 96.38 138 ASP B CA 1
ATOM 3150 C C . ASP B 1 138 ? 10.078 11.664 8.773 1 96.38 138 ASP B C 1
ATOM 3152 O O . ASP B 1 138 ? 11.117 11.023 8.938 1 96.38 138 ASP B O 1
ATOM 3156 N N . ILE B 1 139 ? 9.164 11.281 7.969 1 95.75 139 ILE B N 1
ATOM 3157 C CA . ILE B 1 139 ? 9.211 9.977 7.312 1 95.75 139 ILE B CA 1
ATOM 3158 C C . ILE B 1 139 ? 10.445 9.898 6.418 1 95.75 139 ILE B C 1
ATOM 3160 O O . ILE B 1 139 ? 11.055 8.828 6.273 1 95.75 139 ILE B O 1
ATOM 3164 N N . GLN B 1 140 ? 10.922 11.039 5.914 1 92.81 140 GLN B N 1
ATOM 3165 C CA . GLN B 1 140 ? 12.125 11.078 5.086 1 92.81 140 GLN B CA 1
ATOM 3166 C C . GLN B 1 140 ? 13.352 10.602 5.871 1 92.81 140 GLN B C 1
ATOM 3168 O O . GLN B 1 140 ? 14.352 10.195 5.281 1 92.81 140 GLN B O 1
ATOM 3173 N N . ASP B 1 141 ? 13.234 10.695 7.164 1 90.19 141 ASP B N 1
ATOM 3174 C CA . ASP B 1 141 ? 14.375 10.32 7.996 1 90.19 141 ASP B CA 1
ATOM 3175 C C . ASP B 1 141 ? 14.406 8.812 8.234 1 90.19 141 ASP B C 1
ATOM 3177 O O . ASP B 1 141 ? 15.445 8.258 8.586 1 90.19 141 ASP B O 1
ATOM 3181 N N . ILE B 1 142 ? 13.305 8.109 8.031 1 88.69 142 ILE B N 1
ATOM 3182 C CA . ILE B 1 142 ? 13.25 6.719 8.461 1 88.69 142 ILE B CA 1
ATOM 3183 C C . ILE B 1 142 ? 13.039 5.809 7.258 1 88.69 142 ILE B C 1
ATOM 3185 O O . ILE B 1 142 ? 13.102 4.582 7.379 1 88.69 142 ILE B O 1
ATOM 3189 N N . PHE B 1 143 ? 12.797 6.441 6.156 1 91 143 PHE B N 1
ATOM 3190 C CA . PHE B 1 143 ? 12.555 5.68 4.938 1 91 143 PHE B CA 1
ATOM 3191 C C . PHE B 1 143 ? 13.125 6.402 3.723 1 91 143 PHE B C 1
ATOM 3193 O O . PHE B 1 143 ? 12.812 7.574 3.488 1 91 143 PHE B O 1
ATOM 3200 N N . LYS B 1 144 ? 13.922 5.664 2.961 1 89.38 144 LYS B N 1
ATOM 3201 C CA . LYS B 1 144 ? 14.523 6.227 1.756 1 89.38 144 LYS B CA 1
ATOM 3202 C C . LYS B 1 144 ? 14.211 5.367 0.534 1 89.38 144 LYS B C 1
ATOM 3204 O O . LYS B 1 144 ? 14.172 4.141 0.627 1 89.38 144 LYS B O 1
ATOM 3209 N N . ILE B 1 145 ? 13.891 6 -0.522 1 86.5 145 ILE B N 1
ATOM 3210 C CA . ILE B 1 145 ? 13.75 5.312 -1.801 1 86.5 145 ILE B CA 1
ATOM 3211 C C . ILE B 1 145 ? 15.102 5.219 -2.492 1 86.5 145 ILE B C 1
ATOM 3213 O O . ILE B 1 145 ? 15.82 6.215 -2.598 1 86.5 145 ILE B O 1
ATOM 3217 N N . ASN B 1 146 ? 15.375 3.998 -2.932 1 78.44 146 ASN B N 1
ATOM 3218 C CA . ASN B 1 146 ? 16.641 3.812 -3.627 1 78.44 146 ASN B CA 1
ATOM 3219 C C . ASN B 1 146 ? 16.797 4.793 -4.789 1 78.44 146 ASN B C 1
ATOM 3221 O O . ASN B 1 146 ? 15.883 4.945 -5.602 1 78.44 146 ASN B O 1
ATOM 3225 N N . GLY B 1 147 ? 17.859 5.523 -4.785 1 77.88 147 GLY B N 1
ATOM 3226 C CA . GLY B 1 147 ? 18.141 6.484 -5.84 1 77.88 147 GLY B CA 1
ATOM 3227 C C . GLY B 1 147 ? 17.484 7.836 -5.609 1 77.88 147 GLY B C 1
ATOM 3228 O O . GLY B 1 147 ? 17.703 8.773 -6.379 1 77.88 147 GLY B O 1
ATOM 3229 N N . GLN B 1 148 ? 16.641 7.871 -4.617 1 85 148 GLN B N 1
ATOM 3230 C CA . GLN B 1 148 ? 15.969 9.117 -4.277 1 85 148 GLN B CA 1
ATOM 3231 C C . GLN B 1 148 ? 15.961 9.344 -2.768 1 85 148 GLN B C 1
ATOM 3233 O O . GLN B 1 148 ? 14.898 9.328 -2.143 1 85 148 GLN B O 1
ATOM 3238 N N . PRO B 1 149 ? 17.031 9.766 -2.24 1 75.81 149 PRO B N 1
ATOM 3239 C CA . PRO B 1 149 ? 17.125 9.828 -0.781 1 75.81 149 PRO B CA 1
ATOM 3240 C C . PRO B 1 149 ? 16.281 10.953 -0.181 1 75.81 149 PRO B C 1
ATOM 3242 O O . PRO B 1 149 ? 15.977 10.922 1.013 1 75.81 149 PRO B O 1
ATOM 3245 N N . GLN B 1 150 ? 15.898 11.93 -1.003 1 83.12 150 GLN B N 1
ATOM 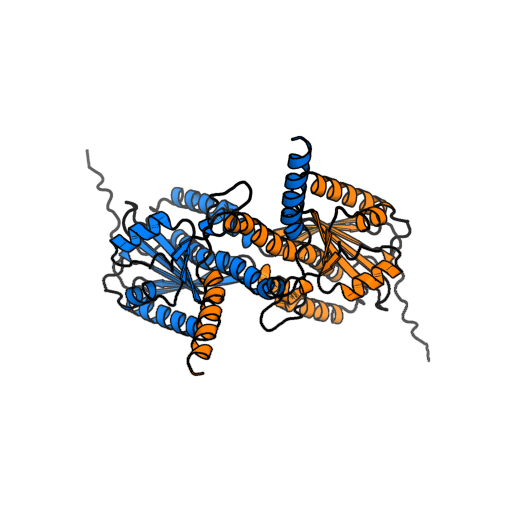3246 C CA . GLN B 1 150 ? 15.055 13 -0.485 1 83.12 150 GLN B CA 1
ATOM 3247 C C . GLN B 1 150 ? 13.672 12.969 -1.13 1 83.12 150 GLN B C 1
ATOM 3249 O O . GLN B 1 150 ? 13.125 14.016 -1.491 1 83.12 150 GLN B O 1
ATOM 3254 N N . ALA B 1 151 ? 13.227 11.734 -1.225 1 89.94 151 ALA B N 1
ATOM 3255 C CA . ALA B 1 151 ? 11.914 11.555 -1.833 1 89.94 151 ALA B CA 1
ATOM 3256 C C . ALA B 1 151 ? 10.836 12.305 -1.054 1 89.94 151 ALA B C 1
ATOM 3258 O O . ALA B 1 151 ? 10.789 12.234 0.177 1 89.94 151 ALA B O 1
ATOM 3259 N N . GLY B 1 152 ? 10.07 13.078 -1.761 1 93.94 152 GLY B N 1
ATOM 3260 C CA . GLY B 1 152 ? 8.977 13.812 -1.145 1 93.94 152 GLY B CA 1
ATOM 3261 C C . GLY B 1 152 ? 7.73 12.977 -0.944 1 93.94 152 GLY B C 1
ATOM 3262 O O . GLY B 1 152 ? 7.758 11.758 -1.136 1 93.94 152 GLY B O 1
ATOM 3263 N N . MET B 1 153 ? 6.691 13.617 -0.546 1 95 153 MET B N 1
ATOM 3264 C CA . MET B 1 153 ? 5.426 12.961 -0.233 1 95 153 MET B CA 1
ATOM 3265 C C . MET B 1 153 ? 4.891 12.211 -1.444 1 95 153 MET B C 1
ATOM 3267 O O . MET B 1 153 ? 4.453 11.062 -1.323 1 95 153 MET B O 1
ATOM 3271 N N . ALA B 1 154 ? 4.91 12.906 -2.588 1 95.31 154 ALA B N 1
ATOM 3272 C CA . ALA B 1 154 ? 4.383 12.289 -3.803 1 95.31 154 ALA B CA 1
ATOM 3273 C C . ALA B 1 154 ? 5.121 10.992 -4.125 1 95.31 154 ALA B C 1
ATOM 3275 O O . ALA B 1 154 ? 4.5 9.984 -4.449 1 95.31 154 ALA B O 1
ATOM 3276 N N . ASP B 1 155 ? 6.43 11.008 -4.004 1 95.25 155 ASP B N 1
ATOM 3277 C CA . ASP B 1 155 ? 7.254 9.844 -4.297 1 95.25 155 ASP B CA 1
ATOM 3278 C C . ASP B 1 155 ? 6.965 8.703 -3.318 1 95.25 155 ASP B C 1
ATOM 3280 O O . ASP B 1 155 ? 6.789 7.555 -3.729 1 95.25 155 ASP B O 1
ATOM 3284 N N . LEU B 1 156 ? 6.949 9.047 -2.053 1 96.12 156 LEU B N 1
ATOM 3285 C CA . LEU B 1 156 ? 6.695 8.055 -1.015 1 96.12 156 LEU B CA 1
ATOM 3286 C C . LEU B 1 156 ? 5.305 7.445 -1.174 1 96.12 156 LEU B C 1
ATOM 3288 O O . LEU B 1 156 ? 5.141 6.227 -1.086 1 96.12 156 LEU B O 1
ATOM 3292 N N . ALA B 1 157 ? 4.336 8.297 -1.437 1 97.19 157 ALA B N 1
ATOM 3293 C CA . ALA B 1 157 ? 2.955 7.852 -1.605 1 97.19 157 ALA B CA 1
ATOM 3294 C C . ALA B 1 157 ? 2.812 6.961 -2.838 1 97.19 157 ALA B C 1
ATOM 3296 O O . ALA B 1 157 ? 2.109 5.949 -2.803 1 97.19 157 ALA B O 1
ATOM 3297 N N . ALA B 1 158 ? 3.475 7.344 -3.914 1 95.56 158 ALA B N 1
ATOM 3298 C CA . ALA B 1 158 ? 3.418 6.551 -5.141 1 95.56 158 ALA B CA 1
ATOM 3299 C C . ALA B 1 158 ? 3.988 5.152 -4.918 1 95.56 158 ALA B C 1
ATOM 3301 O O . ALA B 1 158 ? 3.479 4.172 -5.465 1 95.56 158 ALA B O 1
ATOM 3302 N N . LYS B 1 159 ? 4.988 5.133 -4.16 1 93.75 159 LYS B N 1
ATOM 3303 C CA . LYS B 1 159 ? 5.699 3.879 -3.941 1 93.75 159 LYS B CA 1
ATOM 3304 C C . LYS B 1 159 ? 4.961 2.99 -2.945 1 93.75 159 LYS B C 1
ATOM 3306 O O . LYS B 1 159 ? 4.898 1.771 -3.119 1 93.75 159 LYS B O 1
ATOM 3311 N N . LEU B 1 160 ? 4.367 3.545 -1.918 1 95.62 160 LEU B N 1
ATOM 3312 C CA . LEU B 1 160 ? 3.887 2.744 -0.796 1 95.62 160 LEU B CA 1
ATOM 3313 C C . LEU B 1 160 ? 2.365 2.639 -0.814 1 95.62 160 LEU B C 1
ATOM 3315 O O . LEU B 1 160 ? 1.794 1.745 -0.185 1 95.62 160 LEU B O 1
ATOM 3319 N N . ILE B 1 161 ? 1.706 3.561 -1.471 1 96.38 161 ILE B N 1
ATOM 3320 C CA . ILE B 1 161 ? 0.252 3.615 -1.366 1 96.38 161 ILE B CA 1
ATOM 3321 C C . ILE B 1 161 ? -0.374 3.324 -2.729 1 96.38 161 ILE B C 1
ATOM 3323 O O . ILE B 1 161 ? -1.029 2.297 -2.91 1 96.38 161 ILE B O 1
ATOM 3327 N N . ASP B 1 162 ? -0.16 4.176 -3.723 1 96.19 162 ASP B N 1
ATOM 3328 C CA . ASP B 1 162 ? -0.734 4.074 -5.062 1 96.19 162 ASP B CA 1
ATOM 3329 C C . ASP B 1 162 ? 0.084 4.871 -6.074 1 96.19 162 ASP B C 1
ATOM 3331 O O . ASP B 1 162 ? 0.355 6.055 -5.863 1 96.19 162 ASP B O 1
ATOM 3335 N N . PRO B 1 163 ? 0.392 4.301 -7.195 1 94 163 PRO B N 1
ATOM 3336 C CA . PRO B 1 163 ? 1.214 4.992 -8.195 1 94 163 PRO B CA 1
ATOM 3337 C C . PRO B 1 163 ? 0.575 6.289 -8.688 1 94 163 PRO B C 1
ATOM 3339 O O . PRO B 1 163 ? 1.273 7.176 -9.188 1 94 163 PRO B O 1
ATOM 3342 N N . LYS B 1 164 ? -0.658 6.512 -8.508 1 94.25 164 LYS B N 1
ATOM 3343 C CA . LYS B 1 164 ? -1.356 7.695 -9 1 94.25 164 LYS B CA 1
ATOM 3344 C C . LYS B 1 164 ? -0.839 8.961 -8.328 1 94.25 164 LYS B C 1
ATOM 3346 O O . LYS B 1 164 ? -1.026 10.062 -8.844 1 94.25 164 LYS B O 1
ATOM 3351 N N . PHE B 1 165 ? -0.211 8.82 -7.176 1 96.69 165 PHE B N 1
ATOM 3352 C CA . PHE B 1 165 ? 0.2 9.984 -6.41 1 96.69 165 PHE B CA 1
ATOM 3353 C C . PHE B 1 165 ? 1.479 10.586 -6.984 1 96.69 165 PHE B C 1
ATOM 3355 O O . PHE B 1 165 ? 1.881 11.688 -6.598 1 96.69 165 PHE B O 1
ATOM 3362 N N . ALA B 1 166 ? 2.111 9.891 -7.934 1 93.12 166 ALA B N 1
ATOM 3363 C CA . ALA B 1 166 ? 3.406 10.312 -8.461 1 93.12 166 ALA B CA 1
ATOM 3364 C C . ALA B 1 166 ? 3.342 11.742 -8.992 1 93.12 166 ALA B C 1
ATOM 3366 O O . ALA B 1 166 ? 4.289 12.516 -8.836 1 93.12 166 ALA B O 1
ATOM 3367 N N . ASN B 1 167 ? 2.182 12.148 -9.492 1 91 167 ASN B N 1
ATOM 3368 C CA . ASN B 1 167 ? 2.074 13.453 -10.133 1 91 167 ASN B CA 1
ATOM 3369 C C . ASN B 1 167 ? 1.148 14.391 -9.367 1 91 167 ASN B C 1
ATOM 3371 O O . ASN B 1 167 ? 0.747 15.438 -9.875 1 91 167 ASN B O 1
ATOM 3375 N N . MET B 1 168 ? 0.91 14.102 -8.195 1 90.31 168 MET B N 1
ATOM 3376 C CA . MET B 1 168 ? -0.131 14.82 -7.469 1 90.31 168 MET B CA 1
ATOM 3377 C C . MET B 1 168 ? 0.26 16.281 -7.262 1 90.31 168 MET B C 1
ATOM 3379 O O . MET B 1 168 ? -0.575 17.172 -7.395 1 90.31 168 MET B O 1
ATOM 3383 N N . LYS B 1 169 ? 1.516 16.531 -6.941 1 88.75 169 LYS B N 1
ATOM 3384 C CA . LYS B 1 169 ? 1.953 17.906 -6.715 1 88.75 169 LYS B CA 1
ATOM 3385 C C . LYS B 1 169 ? 1.961 18.688 -8.016 1 88.75 169 LYS B C 1
ATOM 3387 O O . LYS B 1 169 ? 1.505 19.844 -8.055 1 88.75 169 LYS B O 1
ATOM 3392 N N . LYS B 1 170 ? 2.443 18.062 -9.078 1 87.31 170 LYS B N 1
ATOM 3393 C CA . LYS B 1 170 ? 2.48 18.703 -10.391 1 87.31 170 LYS B CA 1
ATOM 3394 C C . LYS B 1 170 ? 1.072 19.031 -10.883 1 87.31 170 LYS B C 1
ATOM 3396 O O . LYS B 1 170 ? 0.825 20.109 -11.406 1 87.31 170 LYS B O 1
ATOM 3401 N N . ASP B 1 171 ? 0.219 18.125 -10.688 1 85.56 171 ASP B N 1
ATOM 3402 C CA . ASP B 1 171 ? -1.167 18.312 -11.109 1 85.56 171 ASP B CA 1
ATOM 3403 C C . ASP B 1 171 ? -1.825 19.453 -10.336 1 85.56 171 ASP B C 1
ATOM 3405 O O . ASP B 1 171 ? -2.547 20.281 -10.914 1 85.56 171 ASP B O 1
ATOM 3409 N N . PHE B 1 172 ? -1.533 19.531 -9.094 1 87.69 172 PHE B N 1
ATOM 3410 C CA . PHE B 1 172 ? -2.1 20.594 -8.266 1 87.69 172 PHE B CA 1
ATOM 3411 C C . PHE B 1 172 ? -1.587 21.953 -8.703 1 87.69 172 PHE B C 1
ATOM 3413 O O . PHE B 1 172 ? -2.369 22.891 -8.867 1 87.69 172 PHE B O 1
ATOM 3420 N N . LYS B 1 173 ? -0.309 21.984 -8.875 1 79.69 173 LYS B N 1
ATOM 3421 C CA . LYS B 1 173 ? 0.295 23.25 -9.281 1 79.69 173 LYS B CA 1
ATOM 3422 C C . LYS B 1 173 ? -0.252 23.703 -10.633 1 79.69 173 LYS B C 1
ATOM 3424 O O . LYS B 1 173 ? -0.547 24.891 -10.82 1 79.69 173 LYS B O 1
ATOM 3429 N N . TYR B 1 174 ? -0.377 22.812 -11.508 1 76.12 174 TYR B N 1
ATOM 3430 C CA . TYR B 1 174 ? -0.885 23.109 -12.836 1 76.12 174 TYR B CA 1
ATOM 3431 C C . TYR B 1 174 ? -2.312 23.641 -12.773 1 76.12 174 TYR B C 1
ATOM 3433 O O . TYR B 1 174 ? -2.641 24.641 -13.398 1 76.12 174 TYR B O 1
ATOM 3441 N N . ASN B 1 175 ? -3.102 23.031 -12.07 1 73.81 175 ASN B N 1
ATOM 3442 C CA . ASN B 1 175 ? -4.508 23.406 -11.969 1 73.81 175 ASN B CA 1
ATOM 3443 C C . ASN B 1 175 ? -4.688 24.734 -11.227 1 73.81 175 ASN B C 1
ATOM 3445 O O . ASN B 1 175 ? -5.566 25.516 -11.562 1 73.81 175 ASN B O 1
ATOM 3449 N N . ARG B 1 176 ? -3.861 24.922 -10.172 1 72.81 176 ARG B N 1
ATOM 3450 C CA . ARG B 1 176 ? -3.918 26.156 -9.414 1 72.81 176 ARG B CA 1
ATOM 3451 C C . ARG B 1 176 ? -3.574 27.359 -10.297 1 72.81 176 ARG B C 1
ATOM 3453 O O . ARG B 1 176 ? -4.184 28.422 -10.172 1 72.81 176 ARG B O 1
ATOM 3460 N N . LEU B 1 177 ? -2.666 27.141 -11.102 1 65.38 177 LEU B N 1
ATOM 3461 C CA . LEU B 1 177 ? -2.242 28.203 -12.008 1 65.38 177 LEU B CA 1
ATOM 3462 C C . LEU B 1 177 ? -3.33 28.516 -13.031 1 65.38 177 LEU B C 1
ATOM 3464 O O . LEU B 1 177 ? -3.52 29.672 -13.406 1 65.38 177 LEU B O 1
ATOM 3468 N N . ARG B 1 178 ? -3.947 27.578 -13.508 1 61.53 178 ARG B N 1
ATOM 3469 C CA . ARG B 1 178 ? -4.941 27.766 -14.562 1 61.53 178 ARG B CA 1
ATOM 3470 C C . ARG B 1 178 ? -6.234 28.344 -14 1 61.53 178 ARG B C 1
ATOM 3472 O O . ARG B 1 178 ? -6.953 29.062 -14.688 1 61.53 178 ARG B O 1
ATOM 3479 N N . LYS B 1 179 ? -6.625 27.859 -13.008 1 60.03 179 LYS B N 1
ATOM 3480 C CA . LYS B 1 179 ? -7.914 28.297 -12.484 1 60.03 179 LYS B CA 1
ATOM 3481 C C . LYS B 1 179 ? -7.777 29.594 -11.695 1 60.03 179 LYS B C 1
ATOM 3483 O O . LYS B 1 179 ? -6.926 29.703 -10.805 1 60.03 179 LYS B O 1
ATOM 3488 N N . GLU B 1 180 ? -7.645 30.828 -12.391 1 50.88 180 GLU B N 1
ATOM 3489 C CA . GLU B 1 180 ? -7.543 32.25 -12.008 1 50.88 180 GLU B CA 1
ATOM 3490 C C . GLU B 1 180 ? -7.488 32.375 -10.492 1 50.88 180 GLU B C 1
ATOM 3492 O O . GLU B 1 180 ? -7.117 33.438 -9.984 1 50.88 180 GLU B O 1
ATOM 3497 N N . GLY B 1 181 ? -8.266 31.859 -9.75 1 49.16 181 GLY B N 1
ATOM 3498 C CA . GLY B 1 181 ? -8.32 32.25 -8.344 1 49.16 181 GLY B CA 1
ATOM 3499 C C . GLY B 1 181 ? -7.156 31.703 -7.531 1 49.16 181 GLY B C 1
ATOM 3500 O O . GLY B 1 181 ? -6.598 30.656 -7.852 1 49.16 181 GLY B O 1
ATOM 3501 N N . HIS B 1 182 ? -6.445 32.812 -6.957 1 54.03 182 HIS B N 1
ATOM 3502 C CA . HIS B 1 182 ? -5.211 32.656 -6.191 1 54.03 182 HIS B CA 1
ATOM 3503 C C . HIS B 1 182 ? -5.332 31.562 -5.148 1 54.03 182 HIS B C 1
ATOM 3505 O O . HIS B 1 182 ? -6.273 31.562 -4.352 1 54.03 182 HIS B O 1
ATOM 3511 N N . GLY B 1 183 ? -5.25 30.391 -5.457 1 69.12 183 GLY B N 1
ATOM 3512 C CA . GLY B 1 183 ? -5.039 29.172 -4.695 1 69.12 183 GLY B CA 1
ATOM 3513 C C . GLY B 1 183 ? -4.324 29.406 -3.379 1 69.12 183 GLY B C 1
ATOM 3514 O O . GLY B 1 183 ? -3.535 28.578 -2.936 1 69.12 183 GLY B O 1
ATOM 3515 N N . PHE B 1 184 ? -4.625 30.734 -2.822 1 82.88 184 PHE B N 1
ATOM 3516 C CA . PHE B 1 184 ? -3.951 31.094 -1.576 1 82.88 184 PHE B CA 1
ATOM 3517 C C . PHE B 1 184 ? -4.605 30.391 -0.392 1 82.88 184 PHE B C 1
ATOM 3519 O O . PHE B 1 184 ? -5.836 30.375 -0.273 1 82.88 184 PHE B O 1
ATOM 3526 N N . TRP B 1 185 ? -3.861 30 0.368 1 93.56 185 TRP B N 1
ATOM 3527 C CA . TRP B 1 185 ? -4.312 29.188 1.487 1 93.56 185 TRP B CA 1
ATOM 3528 C C . TRP B 1 185 ? -4.977 30.047 2.559 1 93.56 185 TRP B C 1
ATOM 3530 O O . TRP B 1 185 ? -5.652 29.531 3.447 1 93.56 185 TRP B O 1
ATOM 3540 N N . GLU B 1 186 ? -4.75 31.391 2.463 1 91.69 186 GLU B N 1
ATOM 3541 C CA . GLU B 1 186 ? -5.355 32.281 3.449 1 91.69 186 GLU B CA 1
ATOM 3542 C C . GLU B 1 186 ? -6.77 32.688 3.037 1 91.69 186 GLU B C 1
ATOM 3544 O O . GLU B 1 186 ? -7.512 33.25 3.832 1 91.69 186 GLU B O 1
ATOM 3549 N N . CYS B 1 187 ? -7.191 32.312 1.82 1 88.56 187 CYS B N 1
ATOM 3550 C CA . CYS B 1 187 ? -8.531 32.656 1.343 1 88.56 187 CYS B CA 1
ATOM 3551 C C . CYS B 1 187 ? -9.57 31.703 1.913 1 88.56 187 CYS B C 1
ATOM 3553 O O . CYS B 1 187 ? -9.375 30.484 1.917 1 88.56 187 CYS B O 1
ATOM 3555 N N . LYS B 1 188 ? -10.727 32.25 2.324 1 91 188 LYS B N 1
ATOM 3556 C CA . LYS B 1 188 ? -11.836 31.484 2.861 1 91 188 LYS B CA 1
ATOM 3557 C C . LYS B 1 188 ? -13.117 31.719 2.061 1 91 188 LYS B C 1
ATOM 3559 O O . LYS B 1 188 ? -13.508 32.844 1.825 1 91 188 LYS B O 1
ATOM 3564 N N . PRO B 1 189 ? -13.805 30.75 1.729 1 91.06 189 PRO B N 1
ATOM 3565 C CA . PRO B 1 189 ? -13.445 29.344 1.961 1 91.06 189 PRO B CA 1
ATOM 3566 C C . PRO B 1 189 ? -12.336 28.859 1.03 1 91.06 189 PRO B C 1
ATOM 3568 O O . PRO B 1 189 ? -12.047 29.5 0.018 1 91.06 189 PRO B O 1
ATOM 3571 N N . LEU B 1 190 ? -11.742 27.75 1.404 1 92.25 190 LEU B N 1
ATOM 3572 C CA . LEU B 1 190 ? -10.828 27.094 0.473 1 92.25 190 LEU B CA 1
ATOM 3573 C C . LEU B 1 190 ? -11.562 26.656 -0.786 1 92.25 190 LEU B C 1
ATOM 3575 O O . LEU B 1 190 ? -12.695 26.172 -0.711 1 92.25 190 LEU B O 1
ATOM 3579 N N . SER B 1 191 ? -10.875 26.797 -1.856 1 88.69 191 SER B N 1
ATOM 3580 C CA . SER B 1 191 ? -11.422 26.172 -3.053 1 88.69 191 SER B CA 1
ATOM 3581 C C . SER B 1 191 ? -11.453 24.641 -2.904 1 88.69 191 SER B C 1
ATOM 3583 O O . SER B 1 191 ? -10.727 24.078 -2.09 1 88.69 191 SER B O 1
ATOM 3585 N N . TRP B 1 192 ? -12.273 24.016 -3.67 1 90.88 192 TRP B N 1
ATOM 3586 C CA . TRP B 1 192 ? -12.344 22.547 -3.631 1 90.88 192 TRP B CA 1
ATOM 3587 C C . TRP B 1 192 ? -10.977 21.938 -3.926 1 90.88 192 TRP B C 1
ATOM 3589 O O . TRP B 1 192 ? -10.578 20.969 -3.281 1 90.88 192 TRP B O 1
ATOM 3599 N N . MET B 1 193 ? -10.305 22.5 -4.855 1 90.06 193 MET B N 1
ATOM 3600 C CA . MET B 1 193 ? -8.984 22 -5.23 1 90.06 193 MET B CA 1
ATOM 3601 C C . MET B 1 193 ? -8.023 22.047 -4.047 1 90.06 193 MET B C 1
ATOM 3603 O O . MET B 1 193 ? -7.324 21.078 -3.764 1 90.06 193 MET B O 1
ATOM 3607 N N . ASN B 1 194 ? -8.008 23.219 -3.328 1 93.31 194 ASN B N 1
ATOM 3608 C CA . ASN B 1 194 ? -7.152 23.391 -2.156 1 93.31 194 ASN B CA 1
ATOM 3609 C C . ASN B 1 194 ? -7.559 22.438 -1.033 1 93.31 194 ASN B C 1
ATOM 3611 O O . ASN B 1 194 ? -6.703 21.812 -0.397 1 93.31 194 ASN B O 1
ATOM 3615 N N . LEU B 1 195 ? -8.828 22.328 -0.87 1 95.12 195 LEU B N 1
ATOM 3616 C CA . LEU B 1 195 ? -9.352 21.5 0.209 1 95.12 195 LEU B CA 1
ATOM 3617 C C . LEU B 1 195 ? -9.016 20.031 -0.031 1 95.12 195 LEU B C 1
ATOM 3619 O O . LEU B 1 195 ? -8.523 19.344 0.868 1 95.12 195 LEU B O 1
ATOM 3623 N N . GLU B 1 196 ? -9.289 19.516 -1.218 1 95.38 196 GLU B N 1
ATOM 3624 C CA . GLU B 1 196 ? -9 18.141 -1.562 1 95.38 196 GLU B CA 1
ATOM 3625 C C . GLU B 1 196 ? -7.504 17.844 -1.454 1 95.38 196 GLU B C 1
ATOM 3627 O O . GLU B 1 196 ? -7.109 16.812 -0.9 1 95.38 196 GLU B O 1
ATOM 3632 N N . TYR B 1 197 ? -6.715 18.766 -1.972 1 95.06 197 TYR B N 1
ATOM 3633 C CA . TYR B 1 197 ? -5.266 18.609 -1.914 1 95.06 197 TYR B CA 1
ATOM 3634 C C . TYR B 1 197 ? -4.785 18.531 -0.471 1 95.06 197 TYR B C 1
ATOM 3636 O O . TYR B 1 197 ? -4.008 17.641 -0.122 1 95.06 197 TYR B O 1
ATOM 3644 N N . ALA B 1 198 ? -5.238 19.422 0.371 1 97.12 198 ALA B N 1
ATOM 3645 C CA . ALA B 1 198 ? -4.848 19.469 1.778 1 97.12 198 ALA B CA 1
ATOM 3646 C C . ALA B 1 198 ? -5.297 18.203 2.508 1 97.12 198 ALA B C 1
ATOM 3648 O O . ALA B 1 198 ? -4.539 17.625 3.287 1 97.12 198 ALA B O 1
ATOM 3649 N N . ALA B 1 199 ? -6.516 17.781 2.234 1 98.31 199 ALA B N 1
ATOM 3650 C CA . ALA B 1 199 ? -7.051 16.578 2.879 1 98.31 199 ALA B CA 1
ATOM 3651 C C . ALA B 1 199 ? -6.207 15.359 2.541 1 98.31 199 ALA B C 1
ATOM 3653 O O . ALA B 1 199 ? -5.859 14.57 3.426 1 98.31 199 ALA B O 1
ATOM 3654 N N . ILE B 1 200 ? -5.863 15.25 1.309 1 98.06 200 ILE B N 1
ATOM 3655 C CA . ILE B 1 200 ? -5.098 14.094 0.846 1 98.06 200 ILE B CA 1
ATOM 3656 C C . ILE B 1 200 ? -3.693 14.133 1.442 1 98.06 200 ILE B C 1
ATOM 3658 O O . ILE B 1 200 ? -3.176 13.109 1.892 1 98.06 200 ILE B O 1
ATOM 3662 N N . ASP B 1 201 ? -3.086 15.312 1.479 1 97.88 201 ASP B N 1
ATOM 3663 C CA . ASP B 1 201 ? -1.752 15.43 2.061 1 97.88 201 ASP B CA 1
ATOM 3664 C C . ASP B 1 201 ? -1.762 15.055 3.539 1 97.88 201 ASP B C 1
ATOM 3666 O O . ASP B 1 201 ? -0.823 14.422 4.031 1 97.88 201 ASP B O 1
ATOM 3670 N N . GLY B 1 202 ? -2.799 15.492 4.27 1 98.56 202 GLY B N 1
ATOM 3671 C CA . GLY B 1 202 ? -2.949 15.062 5.652 1 98.56 202 GLY B CA 1
ATOM 3672 C C . GLY B 1 202 ? -3.084 13.562 5.809 1 98.56 202 GLY B C 1
ATOM 3673 O O . GLY B 1 202 ? -2.375 12.953 6.609 1 98.56 202 GLY B O 1
ATOM 3674 N N . TYR B 1 203 ? -3.904 13 4.996 1 98.69 203 TYR B N 1
ATOM 3675 C CA . TYR B 1 203 ? -4.125 11.555 5 1 98.69 203 TYR B CA 1
ATOM 3676 C C . TYR B 1 203 ? -2.836 10.805 4.691 1 98.69 203 TYR B C 1
ATOM 3678 O O . TYR B 1 203 ? -2.508 9.82 5.359 1 98.69 203 TYR B O 1
ATOM 3686 N N . LEU B 1 204 ? -2.123 11.273 3.691 1 98.62 204 LEU B N 1
ATOM 3687 C CA . LEU B 1 204 ? -0.892 10.609 3.281 1 98.62 204 LEU B CA 1
ATOM 3688 C C . LEU B 1 204 ? 0.168 10.703 4.375 1 98.62 204 LEU B C 1
ATOM 3690 O O . LEU B 1 204 ? 0.971 9.781 4.543 1 98.62 204 LEU B O 1
ATOM 3694 N N . SER B 1 205 ? 0.198 11.797 5.129 1 98.5 205 SER B N 1
ATOM 3695 C CA . SER B 1 205 ? 1.119 11.93 6.254 1 98.5 205 SER B CA 1
ATOM 3696 C C . SER B 1 205 ? 0.893 10.836 7.293 1 98.5 205 SER B C 1
ATOM 3698 O O . SER B 1 205 ? 1.832 10.406 7.965 1 98.5 205 SER B O 1
ATOM 3700 N N . TYR B 1 206 ? -0.291 10.344 7.41 1 98.31 206 TYR B N 1
ATOM 3701 C CA . TYR B 1 206 ? -0.634 9.242 8.297 1 98.31 206 TYR B CA 1
ATOM 3702 C C . TYR B 1 206 ? -0.387 7.898 7.625 1 98.31 206 TYR B C 1
ATOM 3704 O O . TYR B 1 206 ? 0.304 7.039 8.18 1 98.31 206 TYR B O 1
ATOM 3712 N N . GLU B 1 207 ? -0.924 7.742 6.449 1 98.19 207 GLU B N 1
ATOM 3713 C CA . GLU B 1 207 ? -1.043 6.43 5.82 1 98.19 207 GLU B CA 1
ATOM 3714 C C . GLU B 1 207 ? 0.323 5.895 5.398 1 98.19 207 GLU B C 1
ATOM 3716 O O . GLU B 1 207 ? 0.564 4.688 5.449 1 98.19 207 GLU B O 1
ATOM 3721 N N . ILE B 1 208 ? 1.234 6.777 4.902 1 97.88 208 ILE B N 1
ATOM 3722 C CA . ILE B 1 208 ? 2.576 6.328 4.543 1 97.88 208 ILE B CA 1
ATOM 3723 C C . ILE B 1 208 ? 3.258 5.715 5.762 1 97.88 208 ILE B C 1
ATOM 3725 O O . ILE B 1 208 ? 3.795 4.605 5.688 1 97.88 208 ILE B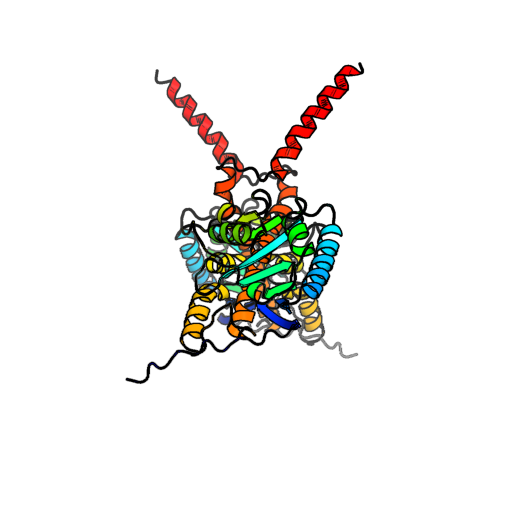 O 1
ATOM 3729 N N . TYR B 1 209 ? 3.225 6.406 6.867 1 97.5 209 TYR B N 1
ATOM 3730 C CA . TYR B 1 209 ? 3.826 5.863 8.078 1 97.5 209 TYR B CA 1
ATOM 3731 C C . TYR B 1 209 ? 3.102 4.602 8.531 1 97.5 209 TYR B C 1
ATOM 3733 O O . TYR B 1 209 ? 3.73 3.66 9.023 1 97.5 209 TYR B O 1
ATOM 3741 N N . ASN B 1 210 ? 1.802 4.586 8.438 1 96.38 210 ASN B N 1
ATOM 3742 C CA . ASN B 1 210 ? 1.019 3.416 8.82 1 96.38 210 ASN B CA 1
ATOM 3743 C C . ASN B 1 210 ? 1.477 2.164 8.078 1 96.38 210 ASN B C 1
ATOM 3745 O O . ASN B 1 210 ? 1.535 1.079 8.656 1 96.38 210 ASN B O 1
ATOM 3749 N N . LYS B 1 211 ? 1.763 2.297 6.75 1 96.06 211 LYS B N 1
ATOM 3750 C CA . LYS B 1 211 ? 2.258 1.166 5.973 1 96.06 211 LYS B CA 1
ATOM 3751 C C . LYS B 1 211 ? 3.602 0.677 6.504 1 96.06 211 LYS B C 1
ATOM 3753 O O . LYS B 1 211 ? 3.811 -0.527 6.668 1 96.06 211 LYS B O 1
ATOM 3758 N N . ILE B 1 212 ? 4.477 1.598 6.781 1 94.88 212 ILE B N 1
ATOM 3759 C CA . ILE B 1 212 ? 5.797 1.272 7.316 1 94.88 212 ILE B CA 1
ATOM 3760 C C . ILE B 1 212 ? 5.648 0.585 8.672 1 94.88 212 ILE B C 1
ATOM 3762 O O . ILE B 1 212 ? 6.234 -0.474 8.906 1 94.88 212 ILE B O 1
ATOM 3766 N N . TYR B 1 213 ? 4.84 1.183 9.492 1 93.31 213 TYR B N 1
ATOM 3767 C CA . TYR B 1 213 ? 4.594 0.657 10.828 1 93.31 213 TYR B CA 1
ATOM 3768 C C . TYR B 1 213 ? 4.004 -0.747 10.758 1 93.31 213 TYR B C 1
ATOM 3770 O O . TYR B 1 213 ? 4.402 -1.629 11.523 1 93.31 213 TYR B O 1
ATOM 3778 N N . THR B 1 214 ? 3.076 -0.971 9.906 1 92.62 214 THR B N 1
ATOM 3779 C CA . THR B 1 214 ? 2.402 -2.256 9.75 1 92.62 214 THR B CA 1
ATOM 3780 C C . THR B 1 214 ? 3.398 -3.348 9.375 1 92.62 214 THR B C 1
ATOM 3782 O O . THR B 1 214 ? 3.379 -4.438 9.945 1 92.62 214 THR B O 1
ATOM 3785 N N . VAL B 1 215 ? 4.246 -3.057 8.422 1 93.06 215 VAL B N 1
ATOM 3786 C CA . VAL B 1 215 ? 5.246 -4.027 7.988 1 93.06 215 VAL B CA 1
ATOM 3787 C C . VAL B 1 215 ? 6.203 -4.328 9.141 1 93.06 215 VAL B C 1
ATOM 3789 O O . VAL B 1 215 ? 6.492 -5.492 9.43 1 93.06 215 VAL B O 1
ATOM 3792 N N . ASN B 1 216 ? 6.645 -3.281 9.797 1 91.19 216 ASN B N 1
ATOM 3793 C CA . ASN B 1 216 ? 7.562 -3.455 10.914 1 91.19 216 ASN B CA 1
ATOM 3794 C C . ASN B 1 216 ? 6.934 -4.277 12.031 1 91.19 216 ASN B C 1
ATOM 3796 O O . ASN B 1 216 ? 7.566 -5.188 12.57 1 91.19 216 ASN B O 1
ATOM 3800 N N . GLU B 1 217 ? 5.727 -3.975 12.344 1 88.88 217 GLU B N 1
ATOM 3801 C CA . GLU B 1 217 ? 5.02 -4.699 13.398 1 88.88 217 GLU B CA 1
ATOM 3802 C C . GLU B 1 217 ? 4.789 -6.156 13.008 1 88.88 217 GLU B C 1
ATOM 3804 O O . GLU B 1 217 ? 4.926 -7.055 13.836 1 88.88 217 GLU B O 1
ATOM 3809 N N . GLY B 1 218 ? 4.441 -6.352 11.82 1 88.62 218 GLY B N 1
ATOM 3810 C CA . GLY B 1 218 ? 4.168 -7.699 11.336 1 88.62 218 GLY B CA 1
ATOM 3811 C C . GLY B 1 218 ? 5.402 -8.586 11.32 1 88.62 218 GLY B C 1
ATOM 3812 O O . GLY B 1 218 ? 5.289 -9.812 11.375 1 88.62 218 GLY B O 1
ATOM 3813 N N . GLN B 1 219 ? 6.547 -7.961 11.188 1 88.56 219 GLN B N 1
ATOM 3814 C CA . GLN B 1 219 ? 7.785 -8.727 11.109 1 88.56 219 GLN B CA 1
ATOM 3815 C C . GLN B 1 219 ? 8.461 -8.805 12.477 1 88.56 219 GLN B C 1
ATOM 3817 O O . GLN B 1 219 ? 9.445 -9.531 12.648 1 88.56 219 GLN B O 1
ATOM 3822 N N . ALA B 1 220 ? 8.125 -8.031 13.406 1 79.25 220 ALA B N 1
ATOM 3823 C CA . ALA B 1 220 ? 8.734 -8.008 14.734 1 79.25 220 ALA B CA 1
ATOM 3824 C C . ALA B 1 220 ? 8.602 -9.359 15.414 1 79.25 220 ALA B C 1
ATOM 3826 O O . ALA B 1 220 ? 9.477 -9.758 16.203 1 79.25 220 ALA B O 1
ATOM 3827 N N . HIS B 1 221 ? 7.598 -10.102 15.195 1 61.28 221 HIS B N 1
ATOM 3828 C CA . HIS B 1 221 ? 7.43 -11.391 15.852 1 61.28 221 HIS B CA 1
ATOM 3829 C C . HIS B 1 221 ? 8.391 -12.43 15.289 1 61.28 221 HIS B C 1
ATOM 3831 O O . HIS B 1 221 ? 8.711 -13.414 15.953 1 61.28 221 HIS B O 1
ATOM 3837 N N . LEU B 1 222 ? 8.867 -12.25 14.008 1 59.75 222 LEU B N 1
ATOM 3838 C CA . LEU B 1 222 ? 9.773 -13.211 13.383 1 59.75 222 LEU B CA 1
ATOM 3839 C C . LEU B 1 222 ? 11.164 -13.125 14 1 59.75 222 LEU B C 1
ATOM 3841 O O . LEU B 1 222 ? 11.883 -14.125 14.055 1 59.75 222 LEU B O 1
ATOM 3845 N N . GLN B 1 223 ? 11.719 -11.945 14.227 1 51.94 223 GLN B N 1
ATOM 3846 C CA . GLN B 1 223 ? 13 -11.805 14.906 1 51.94 223 GLN B CA 1
ATOM 3847 C C . GLN B 1 223 ? 12.969 -12.469 16.281 1 51.94 223 GLN B C 1
ATOM 3849 O O . GLN B 1 223 ? 13.992 -12.969 16.75 1 51.94 223 GLN B O 1
ATOM 3854 N N . ARG B 1 224 ? 11.844 -12.422 16.938 1 42.88 224 ARG B N 1
ATOM 3855 C CA . ARG B 1 224 ? 11.859 -13.18 18.172 1 42.88 224 ARG B CA 1
ATOM 3856 C C . ARG B 1 224 ? 11.891 -14.68 17.906 1 42.88 224 ARG B C 1
ATOM 3858 O O . ARG B 1 224 ? 12.242 -15.461 18.797 1 42.88 224 ARG B O 1
ATOM 3865 N N . SER B 1 225 ? 11.234 -15.039 16.859 1 37 225 SER B N 1
ATOM 3866 C CA . SER B 1 225 ? 11.359 -16.453 16.531 1 37 225 SER B CA 1
ATOM 3867 C C . SER B 1 225 ? 12.578 -16.719 15.648 1 37 225 SER B C 1
ATOM 3869 O O . SER B 1 225 ? 12.992 -15.836 14.891 1 37 225 SER B O 1
ATOM 3871 N N . ASP B 1 226 ? 13.672 -17.594 15.836 1 36 226 ASP B N 1
ATOM 3872 C CA . ASP B 1 226 ? 14.945 -18.031 15.289 1 36 226 ASP B CA 1
ATOM 3873 C C . ASP B 1 226 ? 14.891 -18.125 13.766 1 36 226 ASP B C 1
ATOM 3875 O O . ASP B 1 226 ? 15.742 -18.75 13.141 1 36 226 ASP B O 1
ATOM 3879 N N . HIS B 1 227 ? 13.844 -17.875 13.148 1 34.59 227 HIS B N 1
ATOM 3880 C CA . HIS B 1 227 ? 13.938 -18.156 11.719 1 34.59 227 HIS B CA 1
ATOM 3881 C C . HIS B 1 227 ? 14.594 -17 10.969 1 34.59 227 HIS B C 1
ATOM 3883 O O . HIS B 1 227 ? 13.984 -15.945 10.789 1 34.59 227 HIS B O 1
ATOM 3889 N N . ILE B 1 228 ? 15.883 -16.766 11.242 1 34.22 228 ILE B N 1
ATOM 3890 C CA . ILE B 1 228 ? 16.781 -15.805 10.609 1 34.22 228 ILE B CA 1
ATOM 3891 C C . ILE B 1 228 ? 16.703 -15.953 9.094 1 34.22 228 ILE B C 1
ATOM 3893 O O . ILE B 1 228 ? 16.797 -17.062 8.562 1 34.22 228 ILE B O 1
ATOM 3897 N N . CYS B 1 229 ? 16.047 -15.148 8.453 1 35.62 229 CYS B N 1
ATOM 3898 C CA . CYS B 1 229 ? 16.266 -15.156 7.008 1 35.62 229 CYS B CA 1
ATOM 3899 C C . CYS B 1 229 ? 17.734 -15.344 6.68 1 35.62 229 CYS B C 1
ATOM 3901 O O . CYS B 1 229 ? 18.578 -14.586 7.16 1 35.62 229 CYS B O 1
ATOM 3903 N N . PRO B 1 230 ? 18.203 -16.484 6.16 1 32.34 230 PRO B N 1
ATOM 3904 C CA . PRO B 1 230 ? 19.609 -16.797 5.934 1 32.34 230 PRO B CA 1
ATOM 3905 C C . PRO B 1 230 ? 20.406 -15.617 5.391 1 32.34 230 PRO B C 1
ATOM 3907 O O . PRO B 1 230 ? 21.562 -15.438 5.746 1 32.34 230 PRO B O 1
ATOM 3910 N N . ARG B 1 231 ? 19.938 -14.992 4.406 1 35.09 231 ARG B N 1
ATOM 3911 C CA . ARG B 1 231 ? 20.891 -14.086 3.771 1 35.09 231 ARG B CA 1
ATOM 3912 C C . ARG B 1 231 ? 21.156 -12.875 4.652 1 35.09 231 ARG B C 1
ATOM 3914 O O . ARG B 1 231 ? 21.969 -12.008 4.297 1 35.09 231 ARG B O 1
ATOM 3921 N N . CYS B 1 232 ? 20.312 -12.656 5.762 1 31.94 232 CYS B N 1
ATOM 3922 C CA . CYS B 1 232 ? 20.688 -11.469 6.512 1 31.94 232 CYS B CA 1
ATOM 3923 C C . CYS B 1 232 ? 21.891 -11.75 7.398 1 31.94 232 CYS B C 1
ATOM 3925 O O . CYS B 1 232 ? 22.484 -10.82 7.957 1 31.94 232 CYS B O 1
ATOM 3927 N N . LYS B 1 233 ? 22.078 -13.023 7.879 1 33.66 233 LYS B N 1
ATOM 3928 C CA . LYS B 1 233 ? 23.219 -13.297 8.758 1 33.66 233 LYS B CA 1
ATOM 3929 C C . LYS B 1 233 ? 24.516 -13.406 7.973 1 33.66 233 LYS B C 1
ATOM 3931 O O . LYS B 1 233 ? 25.609 -13.398 8.555 1 33.66 233 LYS B O 1
ATOM 3936 N N . ASN B 1 234 ? 24.531 -13.945 6.742 1 33.72 234 ASN B N 1
ATOM 3937 C CA . ASN B 1 234 ? 25.844 -14.367 6.246 1 33.72 234 ASN B CA 1
ATOM 3938 C C . ASN B 1 234 ? 26.75 -13.172 5.988 1 33.72 234 ASN B C 1
ATOM 3940 O O . ASN B 1 234 ? 27.906 -13.344 5.59 1 33.72 234 ASN B O 1
ATOM 3944 N N . GLN B 1 235 ? 26.2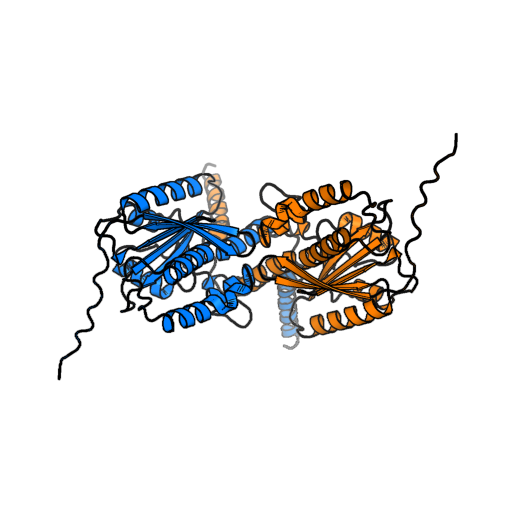66 -11.961 5.969 1 33.06 235 GLN B N 1
ATOM 3945 C CA . GLN B 1 235 ? 27.344 -10.984 5.762 1 33.06 235 GLN B CA 1
ATOM 3946 C C . GLN B 1 235 ? 28.25 -10.898 6.977 1 33.06 235 GLN B C 1
ATOM 3948 O O . GLN B 1 235 ? 29.359 -10.352 6.895 1 33.06 235 GLN B O 1
ATOM 3953 N N . ASP B 1 236 ? 27.797 -11.391 8.156 1 33.25 236 ASP B N 1
ATOM 3954 C CA . ASP B 1 236 ? 28.75 -11.148 9.242 1 33.25 236 ASP B CA 1
ATOM 3955 C C . ASP B 1 236 ? 29.891 -12.172 9.211 1 33.25 236 ASP B C 1
ATOM 3957 O O . ASP B 1 236 ? 30.984 -11.898 9.68 1 33.25 236 ASP B O 1
ATOM 3961 N N . GLU B 1 237 ? 29.625 -13.422 8.797 1 33.56 237 GLU B N 1
ATOM 3962 C CA . GLU B 1 237 ? 30.719 -14.375 9.055 1 33.56 237 GLU B CA 1
ATOM 3963 C C . GLU B 1 237 ? 31.844 -14.211 8.031 1 33.56 237 GLU B C 1
ATOM 3965 O O . GLU B 1 237 ? 32.969 -14.625 8.281 1 33.56 237 GLU B O 1
ATOM 3970 N N . SER B 1 238 ? 31.531 -13.805 6.793 1 34.62 238 SER B N 1
ATOM 3971 C CA . SER B 1 238 ? 32.656 -13.836 5.863 1 34.62 238 SER B CA 1
ATOM 3972 C C . SER B 1 238 ? 33.625 -12.703 6.137 1 34.62 238 SER B C 1
ATOM 3974 O O . SER B 1 238 ? 34.719 -12.656 5.555 1 34.62 238 SER B O 1
ATOM 3976 N N . SER B 1 239 ? 33.281 -11.75 7.031 1 33.22 239 SER B N 1
ATOM 3977 C CA . SER B 1 239 ? 34.344 -10.797 7.367 1 33.22 239 SER B CA 1
ATOM 3978 C C . SER B 1 239 ? 35.375 -11.414 8.312 1 33.22 239 SER B C 1
ATOM 3980 O O . SER B 1 239 ? 36.438 -10.844 8.547 1 33.22 239 SER B O 1
ATOM 3982 N N . SER B 1 240 ? 34.969 -12.523 8.961 1 31.44 240 SER B N 1
ATOM 3983 C CA . SER B 1 240 ? 35.969 -13 9.906 1 31.44 240 SER B CA 1
ATOM 3984 C C . SER B 1 240 ? 37.094 -13.766 9.188 1 31.44 240 SER B C 1
ATOM 3986 O O . SER B 1 240 ? 38.219 -13.859 9.688 1 31.44 240 SER B O 1
ATOM 3988 N N . MET B 1 241 ? 36.688 -14.445 8.07 1 32.69 241 MET B N 1
ATOM 3989 C CA . MET B 1 241 ? 37.719 -15.273 7.461 1 32.69 241 MET B CA 1
ATOM 3990 C C . MET B 1 241 ? 38.812 -14.414 6.82 1 32.69 241 MET B C 1
ATOM 3992 O O . MET B 1 241 ? 39.969 -14.844 6.699 1 32.69 241 MET B O 1
ATOM 3996 N N . ASN B 1 242 ? 38.438 -13.289 6.359 1 28.47 242 ASN B N 1
ATOM 3997 C CA . ASN B 1 242 ? 39.5 -12.555 5.66 1 28.47 242 ASN B CA 1
ATOM 3998 C C . ASN B 1 242 ? 40.5 -11.969 6.637 1 28.47 242 ASN B C 1
ATOM 4000 O O . ASN B 1 242 ? 41.531 -11.406 6.219 1 28.47 242 ASN B O 1
ATOM 4004 N N . LYS B 1 243 ? 40.188 -12.086 7.922 1 30.56 243 LYS B N 1
ATOM 4005 C CA . LYS B 1 243 ? 41.219 -11.602 8.828 1 30.56 243 LYS B CA 1
ATOM 4006 C C . LYS B 1 243 ? 42.312 -12.648 9.023 1 30.56 243 LYS B C 1
ATOM 4008 O O . LYS B 1 243 ? 43.406 -12.32 9.461 1 30.56 243 LYS B O 1
ATOM 4013 N N . ARG B 1 244 ? 41.906 -13.906 8.906 1 31.34 244 ARG B N 1
ATOM 4014 C CA . ARG B 1 244 ? 42.938 -14.883 9.258 1 31.34 244 ARG B CA 1
ATOM 4015 C C . ARG B 1 244 ? 44 -14.961 8.18 1 31.34 244 ARG B C 1
ATOM 4017 O O . ARG B 1 244 ? 45.156 -15.375 8.453 1 31.34 244 ARG B O 1
ATOM 4024 N N . GLN B 1 245 ? 43.562 -14.812 6.965 1 25.33 245 GLN B N 1
ATOM 4025 C CA . GLN B 1 245 ? 44.625 -15.141 6.004 1 25.33 245 GLN B CA 1
ATOM 4026 C C . GLN B 1 245 ? 45.75 -14.117 6.059 1 25.33 245 GLN B C 1
ATOM 4028 O O . GLN B 1 245 ? 46.781 -14.297 5.406 1 25.33 245 GLN B O 1
ATOM 4033 N N . LYS B 1 246 ? 45.531 -13 6.75 1 30.41 246 LYS B N 1
ATOM 4034 C CA . LYS B 1 246 ? 46.656 -12.07 6.707 1 30.41 246 LYS B CA 1
ATOM 4035 C C . LYS B 1 246 ? 47.781 -12.539 7.621 1 30.41 246 LYS B C 1
ATOM 4037 O O . LYS B 1 246 ? 48.875 -11.984 7.59 1 30.41 246 LYS B O 1
ATOM 4042 N N . GLN B 1 247 ? 47.469 -13.406 8.609 1 28.36 247 GLN B N 1
ATOM 4043 C CA . GLN B 1 247 ? 48.594 -13.609 9.516 1 28.36 247 GLN B CA 1
ATOM 4044 C C . GLN B 1 247 ? 49.625 -14.539 8.906 1 28.36 247 GLN B C 1
ATOM 4046 O O . GLN B 1 247 ? 50.75 -14.656 9.422 1 28.36 247 GLN B O 1
ATOM 4051 N N . ALA B 1 248 ? 49.25 -15.414 8.109 1 29.16 248 ALA B N 1
ATOM 4052 C CA . ALA B 1 248 ? 50.25 -16.453 7.867 1 29.16 248 ALA B CA 1
ATOM 4053 C C . ALA B 1 248 ? 51.406 -15.914 7.027 1 29.16 248 ALA B C 1
ATOM 4055 O O . ALA B 1 248 ? 52.5 -16.531 6.973 1 29.16 248 ALA B O 1
ATOM 4056 N N . TRP B 1 249 ? 51.031 -14.859 6.141 1 27.17 249 TRP B N 1
ATOM 4057 C CA . TRP B 1 249 ? 52.219 -14.609 5.34 1 27.17 249 TRP B CA 1
ATOM 4058 C C . TRP B 1 249 ? 53.25 -13.758 6.109 1 27.17 249 TRP B C 1
ATOM 4060 O O . TRP B 1 249 ? 54.25 -13.312 5.547 1 27.17 249 TRP B O 1
ATOM 4070 N N . GLU B 1 250 ? 52.875 -13.469 7.375 1 23.48 250 GLU B N 1
ATOM 4071 C CA . GLU B 1 250 ? 54.125 -13.062 8.031 1 23.48 250 GLU B CA 1
ATOM 4072 C C . GLU B 1 250 ? 54.844 -14.258 8.641 1 23.48 250 GLU B C 1
ATOM 4074 O O . GLU B 1 250 ? 54.188 -15.195 9.125 1 23.48 250 GLU B O 1
#

Secondary structure (DSSP, 8-state):
----------------EEEEEEEEETTEEEEEEEE--HHHHHHHHHHHHHHHHH-TTS--EEEEEEEE-TTSSSEEEEEEEETTEEEEE-GGG--S--HHHHHHHH-TT-EEEESS-HHHHHHHHHTT-PPPGGGEEEHHHH--BTTBTT--HHHHHHHHT-GGGGGHHHHHHHHHHHSSS---TTSSSPPHHHHHHHHHHHHHHHHHHHHHHHHHHHTHHHHHTT---HHHHHHHHHHHHTTTHHHHT-/----------------EEEEEEEEETTEEEEEEEE--HHHHHHHHHHHHHHHHH-TTS--EEEEEEEE-TTSSSEEEEEEEETTEEEEE-GGG--S--HHHHHHHH-TT-EEEESS-HHHHHHHHHTT-PPPGGGEEEHHHH--BTTBTT--HHHHHHHHT-GGGGGHHHHHHHHHHHSSS---TTSSSPPHHHHHHHHHHHHHHHHHHHHHHHHHHHHHHHHHTT---HHHHHHHHHHHHHHHHHHHT-

pLDDT: mean 82.76, std 22.85, range [21.62, 98.88]

Organism: Lolium multiflorum (NCBI:txid4521)